Protein 8JBQ (pdb70)

Structure (mmCIF, N/CA/C/O backbone):
data_8JBQ
#
_entry.id   8JBQ
#
_cell.length_a   208.825
_cell.length_b   208.825
_cell.length_c   52.309
_cell.angle_alpha   90.000
_cell.angle_beta   90.000
_cell.angle_gamma   90.000
#
_symmetry.space_group_name_H-M   'P 43 21 2'
#
loop_
_entity.id
_entity.type
_entity.pdbx_description
1 polymer Hemolysin
2 non-polymer 'SULFATE ION'
3 water water
#
loop_
_atom_site.group_PDB
_atom_site.id
_atom_site.type_symbol
_atom_site.label_atom_id
_atom_site.label_alt_id
_atom_site.label_comp_id
_atom_site.label_asym_id
_atom_site.label_entity_id
_atom_site.label_seq_id
_atom_site.pdbx_PDB_ins_code
_atom_site.Cartn_x
_atom_site.Cartn_y
_atom_site.Cartn_z
_atom_site.occupancy
_atom_site.B_iso_or_equiv
_atom_site.auth_seq_id
_atom_site.auth_comp_id
_atom_site.auth_asym_id
_atom_site.auth_atom_id
_atom_site.pdbx_PDB_model_num
ATOM 1 N N . MET A 1 1 ? -69.17254 21.23867 -30.55211 1.000 56.49423 0 MET A N 1
ATOM 2 C CA . MET A 1 1 ? -70.32140 21.51209 -31.41112 1.000 56.55549 0 MET A CA 1
ATOM 3 C C . MET A 1 1 ? -71.20897 22.62480 -30.85970 1.000 58.51958 0 MET A C 1
ATOM 4 O O . MET A 1 1 ? -71.62614 22.58703 -29.70066 1.000 60.45792 0 MET A O 1
ATOM 9 N N . ASN A 1 2 ? -71.48286 23.62075 -31.69861 1.000 43.96191 1 ASN A N 1
ATOM 10 C CA . ASN A 1 2 ? -72.50214 24.62827 -31.43262 1.000 43.88633 1 ASN A CA 1
ATOM 11 C C . ASN A 1 2 ? -73.62005 24.43487 -32.44818 1.000 38.80447 1 ASN A C 1
ATOM 12 O O . ASN A 1 2 ? -73.37295 24.46460 -33.65909 1.000 41.49664 1 ASN A O 1
ATOM 17 N N . ILE A 1 3 ? -74.83930 24.23094 -31.95947 1.000 38.53527 2 ILE A N 1
ATOM 18 C CA . ILE A 1 3 ? -75.99402 23.95433 -32.80458 1.000 41.43994 2 ILE A CA 1
ATOM 19 C C . ILE A 1 3 ? -77.01327 25.08724 -32.74402 1.000 41.01297 2 ILE A C 1
ATOM 20 O O . ILE A 1 3 ? -77.47116 25.57838 -33.77704 1.000 43.32293 2 ILE A O 1
ATOM 25 N N . ASN A 1 4 ? -77.37409 25.51750 -31.53977 1.000 40.93588 3 ASN A N 1
ATOM 26 C CA . ASN A 1 4 ? -78.34618 26.58437 -31.36286 1.000 46.52799 3 ASN A CA 1
ATOM 27 C C . ASN A 1 4 ? -77.65002 27.93375 -31.23844 1.000 41.76067 3 ASN A C 1
ATOM 28 O O . ASN A 1 4 ? -76.50117 28.02666 -30.79646 1.000 39.13813 3 ASN A O 1
ATOM 33 N N . GLU A 1 5 ? -78.36804 28.98664 -31.63379 1.000 41.11150 4 GLU A N 1
ATOM 34 C CA . GLU A 1 5 ? -77.87529 30.34115 -31.46254 1.000 40.94130 4 GLU A CA 1
ATOM 35 C C . GLU A 1 5 ? -77.72976 30.66357 -29.97739 1.000 35.96203 4 GLU A C 1
ATOM 36 O O . GLU A 1 5 ? -78.40221 30.06723 -29.13193 1.000 38.18658 4 GLU A O 1
ATOM 42 N N . PRO A 1 6 ? -76.85305 31.60465 -29.63369 1.000 37.97301 5 PRO A N 1
ATOM 43 C CA . PRO A 1 6 ? -76.79665 32.06950 -28.24389 1.000 35.54453 5 PRO A CA 1
ATOM 44 C C . PRO A 1 6 ? -78.05271 32.84723 -27.88472 1.000 32.59859 5 PRO A C 1
ATOM 45 O O . PRO A 1 6 ? -78.61253 33.57440 -28.70908 1.000 33.35316 5 PRO A O 1
ATOM 49 N N . SER A 1 7 ? -78.50006 32.67908 -26.64317 1.000 32.14051 6 SER A N 1
ATOM 50 C CA . SER A 1 7 ? -79.59702 33.49127 -26.14219 1.000 35.10100 6 SER A CA 1
ATOM 51 C C . SER A 1 7 ? -79.18347 34.95942 -26.10339 1.000 34.41069 6 SER A C 1
ATOM 52 O O . SER A 1 7 ? -77.99708 35.29944 -26.13054 1.000 37.89056 6 SER A O 1
ATOM 55 N N . GLY A 1 8 ? -80.18548 35.83838 -26.04827 1.000 32.77432 7 GLY A N 1
ATOM 56 C CA . GLY A 1 8 ? -79.89645 37.25974 -25.94771 1.000 34.77912 7 GLY A CA 1
ATOM 57 C C . GLY A 1 8 ? -79.06559 37.59733 -24.72434 1.000 35.15035 7 GLY A C 1
ATOM 58 O O . GLY A 1 8 ? -78.15521 38.42782 -24.78830 1.000 33.14711 7 GLY A O 1
ATOM 59 N N . GLU A 1 9 ? -79.35772 36.94663 -23.59599 1.000 31.57164 8 GLU A N 1
ATOM 60 C CA . GLU A 1 9 ? -78.58127 37.18552 -22.38430 1.000 30.26692 8 GLU A CA 1
ATOM 61 C C . GLU A 1 9 ? -77.15384 36.67386 -22.53334 1.000 32.49055 8 GLU A C 1
ATOM 62 O O . GLU A 1 9 ? -76.20655 37.31898 -22.06922 1.000 28.96970 8 GLU A O 1
ATOM 68 N N . ALA A 1 10 ? -76.97907 35.51698 -23.17784 1.000 28.23219 9 ALA A N 1
ATOM 69 C CA . ALA A 1 10 ? -75.63610 34.98148 -23.37597 1.000 31.31287 9 ALA A CA 1
ATOM 70 C C . ALA A 1 10 ? -74.80477 35.89495 -24.26749 1.000 29.13318 9 ALA A C 1
ATOM 71 O O . ALA A 1 10 ? -73.60262 36.07211 -24.03730 1.000 29.13915 9 ALA A O 1
ATOM 73 N N . ALA A 1 11 ? -75.42889 36.48518 -25.29044 1.000 29.67447 10 ALA A N 1
ATOM 74 C CA . ALA A 1 11 ? -74.71774 37.43045 -26.14571 1.000 32.76734 10 ALA A CA 1
ATOM 75 C C . ALA A 1 11 ? -74.23947 38.63881 -25.35054 1.000 35.08959 10 ALA A C 1
ATOM 76 O O . ALA A 1 11 ? -73.14332 39.15764 -25.59452 1.000 36.38739 10 ALA A O 1
ATOM 78 N N . ASN A 1 12 ? -75.05062 39.10306 -24.39552 1.000 32.49357 11 ASN A N 1
ATOM 79 C CA . ASN A 1 12 ? -74.62337 40.19881 -23.53094 1.000 38.84921 11 ASN A CA 1
ATOM 80 C C . ASN A 1 12 ? -73.45358 39.78040 -22.64825 1.000 34.69485 11 ASN A C 1
ATOM 81 O O . ASN A 1 12 ? -72.49445 40.54161 -22.47962 1.000 36.60030 11 ASN A O 1
ATOM 86 N N . ILE A 1 13 ? -73.51607 38.57416 -22.07835 1.000 30.47014 12 ILE A N 1
ATOM 87 C CA . ILE A 1 13 ? -72.43646 38.09116 -21.21909 1.000 32.11181 12 ILE A CA 1
ATOM 88 C C . ILE A 1 13 ? -71.13891 37.98311 -22.00969 1.000 37.51083 12 ILE A C 1
ATOM 89 O O . ILE A 1 13 ? -70.07558 38.42681 -21.55936 1.000 34.22098 12 ILE A O 1
ATOM 94 N N . ILE A 1 14 ? -71.21181 37.39464 -23.20589 1.000 34.99960 13 ILE A N 1
ATOM 95 C CA . ILE A 1 14 ? -70.02298 37.22950 -24.03746 1.000 36.85897 13 ILE A CA 1
ATOM 96 C C . ILE A 1 14 ? -69.44631 38.58522 -24.42069 1.000 37.42143 13 ILE A C 1
ATOM 97 O O . ILE A 1 14 ? -68.22876 38.79819 -24.36389 1.000 40.81809 13 ILE A O 1
ATOM 102 N N . SER A 1 15 ? -70.31090 39.52704 -24.80523 1.000 35.29570 14 SER A N 1
ATOM 103 C CA . SER A 1 15 ? -69.83455 40.83277 -25.24695 1.000 39.37207 14 SER A CA 1
ATOM 104 C C . SER A 1 15 ? -69.26341 41.65053 -24.09608 1.000 44.00997 14 SER A C 1
ATOM 105 O O . SER A 1 15 ? -68.33123 42.43644 -24.30101 1.000 45.90023 14 SER A O 1
ATOM 108 N N . GLN A 1 16 ? -69.80076 41.48549 -22.88928 1.000 40.90667 15 GLN A N 1
ATOM 109 C CA . GLN A 1 16 ? -69.37692 42.28384 -21.74752 1.000 47.56119 15 GLN A CA 1
ATOM 110 C C . GLN A 1 16 ? -68.19177 41.68854 -20.99849 1.000 43.33733 15 GLN A C 1
ATOM 111 O O . GLN A 1 16 ? -67.63723 42.36177 -20.12346 1.000 49.77686 15 GLN A O 1
ATOM 117 N N . ALA A 1 17 ? -67.79079 40.45899 -21.31613 1.000 41.48822 16 ALA A N 1
ATOM 118 C CA . ALA A 1 17 ? -66.67572 39.83268 -20.61821 1.000 46.27726 16 ALA A CA 1
ATOM 119 C C . ALA A 1 17 ? -65.39462 40.63311 -20.82043 1.000 48.05414 16 ALA A C 1
ATOM 120 O O . ALA A 1 17 ? -65.15205 41.19049 -21.89460 1.000 48.86407 16 ALA A O 1
ATOM 122 N N . ALA A 1 18 ? -64.57263 40.69216 -19.76925 1.000 48.19075 17 ALA A N 1
ATOM 123 C CA . ALA A 1 18 ? -63.32884 41.45249 -19.84421 1.000 50.21001 17 ALA A CA 1
ATOM 124 C C . ALA A 1 18 ? -62.36545 40.84266 -20.85485 1.000 50.02013 17 ALA A C 1
ATOM 125 O O . ALA A 1 18 ? -61.67842 41.56950 -21.58208 1.000 55.30370 17 ALA A O 1
ATOM 127 N N . ASP A 1 19 ? -62.30153 39.51501 -20.91611 1.000 51.17487 18 ASP A N 1
ATOM 128 C CA . ASP A 1 19 ? -61.44985 38.79327 -21.85957 1.000 57.44589 18 ASP A CA 1
ATOM 129 C C . ASP A 1 19 ? -62.35733 37.92823 -22.73052 1.000 54.45814 18 ASP A C 1
ATOM 130 O O . ASP A 1 19 ? -62.59731 36.75766 -22.42474 1.000 51.59654 18 ASP A O 1
ATOM 135 N N . SER A 1 20 ? -62.86234 38.51187 -23.82100 1.000 62.62532 19 SER A N 1
ATOM 136 C CA . SER A 1 20 ? -63.74096 37.77452 -24.72225 1.000 63.68254 19 SER A CA 1
ATOM 137 C C . SER A 1 20 ? -62.99408 36.72368 -25.53287 1.000 60.30075 19 SER A C 1
ATOM 138 O O . SER A 1 20 ? -63.62356 35.78370 -26.03102 1.000 56.18860 19 SER A O 1
ATOM 141 N N . HIS A 1 21 ? -61.67314 36.86235 -25.67924 1.000 59.95585 20 HIS A N 1
ATOM 142 C CA . HIS A 1 21 ? -60.89741 35.85426 -26.39442 1.000 59.52402 20 HIS A CA 1
ATOM 143 C C . HIS A 1 21 ? -60.89792 34.51919 -25.66152 1.000 60.22169 20 HIS A C 1
ATOM 144 O O . HIS A 1 21 ? -60.80775 33.46327 -26.29842 1.000 61.27760 20 HIS A O 1
ATOM 151 N N . ALA A 1 22 ? -60.99705 34.54285 -24.33497 1.000 50.66129 21 ALA A N 1
ATOM 152 C CA . ALA A 1 22 ? -60.98276 33.33039 -23.52978 1.000 49.61147 21 ALA A CA 1
ATOM 153 C C . ALA A 1 22 ? -62.36191 32.70586 -23.37059 1.000 42.83574 21 ALA A C 1
ATOM 154 O O . ALA A 1 22 ? -62.49534 31.71289 -22.64924 1.000 35.27295 21 ALA A O 1
ATOM 156 N N . MET A 1 23 ? -63.38095 33.25125 -24.02686 1.000 38.83183 22 MET A N 1
ATOM 157 C CA . MET A 1 23 ? -64.73912 32.75909 -23.86288 1.000 37.43895 22 MET A CA 1
ATOM 158 C C . MET A 1 23 ? -64.94942 31.45071 -24.61471 1.000 39.64576 22 MET A C 1
ATOM 159 O O . MET A 1 23 ? -64.37594 31.21660 -25.68306 1.000 38.75990 22 MET A O 1
ATOM 164 N N . LYS A 1 24 ? -65.78750 30.59551 -24.03490 1.000 31.05963 23 LYS A N 1
ATOM 165 C CA . LYS A 1 24 ? -66.27054 29.38373 -24.68589 1.000 32.43111 23 LYS A CA 1
ATOM 166 C C . LYS A 1 24 ? -67.73740 29.22930 -24.31711 1.000 32.09559 23 LYS A C 1
ATOM 167 O O . LYS A 1 24 ? -68.07563 29.20303 -23.13059 1.000 31.78469 23 LYS A O 1
ATOM 173 N N . TYR A 1 25 ? -68.60607 29.14654 -25.32057 1.000 28.99047 24 TYR A N 1
ATOM 174 C CA . TYR A 1 25 ? -70.04689 29.15200 -25.10804 1.000 27.82071 24 TYR A CA 1
ATOM 175 C C . TYR A 1 25 ? -70.65394 27.80642 -25.48017 1.000 33.95923 24 TYR A C 1
ATOM 176 O O . TYR A 1 25 ? -70.30174 27.21586 -26.50676 1.000 30.39576 24 TYR A O 1
ATOM 185 N N . TYR A 1 26 ? -71.58241 27.33637 -24.64930 1.000 27.51326 25 TYR A N 1
ATOM 186 C CA . TYR A 1 26 ? -72.31357 26.10514 -24.91571 1.000 32.24926 25 TYR A CA 1
ATOM 187 C C . TYR A 1 26 ? -73.77838 26.30365 -24.56244 1.000 28.83373 25 TYR A C 1
ATOM 188 O O . TYR A 1 26 ? -74.10135 26.70348 -23.43953 1.000 25.43374 25 TYR A O 1
ATOM 197 N N . ASN A 1 27 ? -74.65496 26.03497 -25.52596 1.000 31.82395 26 ASN A N 1
ATOM 198 C CA . ASN A 1 27 ? -76.09349 26.04399 -25.29874 1.000 33.10207 26 ASN A CA 1
ATOM 199 C C . ASN A 1 27 ? -76.52959 24.62476 -24.95669 1.000 36.02020 26 ASN A C 1
ATOM 200 O O . ASN A 1 27 ? -76.43732 23.72357 -25.79830 1.000 33.00816 26 ASN A O 1
ATOM 205 N N . ALA A 1 28 ? -77.01433 24.43190 -23.72676 1.000 30.15281 27 ALA A N 1
ATOM 206 C CA . ALA A 1 28 ? -77.33527 23.09161 -23.24819 1.000 38.28525 27 ALA A CA 1
ATOM 207 C C . ALA A 1 28 ? -78.46704 22.44463 -24.03296 1.000 39.42353 27 ALA A C 1
ATOM 208 O O . ALA A 1 28 ? -78.60962 21.21715 -23.99227 1.000 42.65231 27 ALA A O 1
ATOM 210 N N . ALA A 1 29 ? -79.27341 23.23565 -24.74524 1.000 36.23669 28 ALA A N 1
ATOM 211 C CA . ALA A 1 29 ? -80.30652 22.66432 -25.60042 1.000 43.29707 28 ALA A CA 1
ATOM 212 C C . ALA A 1 29 ? -79.71965 21.86730 -26.75855 1.000 42.18345 28 ALA A C 1
ATOM 213 O O . ALA A 1 29 ? -80.44138 21.08165 -27.38114 1.000 42.85816 28 ALA A O 1
ATOM 215 N N . ASP A 1 30 ? -78.43030 22.05202 -27.05906 1.000 40.33118 29 ASP A N 1
ATOM 216 C CA . ASP A 1 30 ? -77.80034 21.30763 -28.14539 1.000 47.82043 29 ASP A CA 1
ATOM 217 C C . ASP A 1 30 ? -77.73827 19.81431 -27.85117 1.000 52.92840 29 ASP A C 1
ATOM 218 O O . ASP A 1 30 ? -77.71099 19.00303 -28.78403 1.000 50.24724 29 ASP A O 1
ATOM 223 N N . TRP A 1 31 ? -77.70958 19.43277 -26.57059 1.000 47.13626 30 TRP A N 1
ATOM 224 C CA . TRP A 1 31 ? -77.55470 18.02728 -26.20907 1.000 56.11597 30 TRP A CA 1
ATOM 225 C C . TRP A 1 31 ? -78.75418 17.18600 -26.62117 1.000 56.67235 30 TRP A C 1
ATOM 226 O O . TRP A 1 31 ? -78.62265 15.96396 -26.74847 1.000 62.58663 30 TRP A O 1
ATOM 237 N N . GLN A 1 32 ? -79.91559 17.80878 -26.83088 1.000 62.99040 31 GLN A N 1
ATOM 238 C CA . GLN A 1 32 ? -81.06849 17.07028 -27.33174 1.000 66.55723 31 GLN A CA 1
ATOM 239 C C . GLN A 1 32 ? -80.87749 16.65753 -28.78547 1.000 66.80102 31 GLN A C 1
ATOM 240 O O . GLN A 1 32 ? -81.46920 15.66761 -29.23104 1.000 66.83551 31 GLN A O 1
ATOM 246 N N . ALA A 1 33 ? -80.06327 17.39806 -29.53642 1.000 65.37374 32 ALA A N 1
ATOM 247 C CA . ALA A 1 33 ? -79.77619 17.06867 -30.92659 1.000 72.54123 32 ALA A CA 1
ATOM 248 C C . ALA A 1 33 ? -78.47623 16.29887 -31.10568 1.000 73.12331 32 ALA A C 1
ATOM 249 O O . ALA A 1 33 ? -78.34263 15.55088 -32.07978 1.000 72.34898 32 ALA A O 1
ATOM 251 N N . GLU A 1 34 ? -77.52002 16.46013 -30.19311 1.000 73.96162 33 GLU A N 1
ATOM 252 C CA . GLU A 1 34 ? -76.23469 15.77607 -30.29160 1.000 76.79748 33 GLU A CA 1
ATOM 253 C C . GLU A 1 34 ? -75.70168 15.53681 -28.88843 1.000 79.07717 33 GLU A C 1
ATOM 254 O O . GLU A 1 34 ? -75.44105 16.49426 -28.15381 1.000 78.29739 33 GLU A O 1
ATOM 260 N N . ASP A 1 35 ? -75.53781 14.26246 -28.52216 1.000 81.22684 34 ASP A N 1
ATOM 261 C CA . ASP A 1 35 ? -75.04043 13.93104 -27.19026 1.000 86.22766 34 ASP A CA 1
ATOM 262 C C . ASP A 1 35 ? -73.60870 14.40795 -26.98541 1.000 82.83703 34 ASP A C 1
ATOM 263 O O . ASP A 1 35 ? -73.20610 14.69297 -25.85163 1.000 76.12290 34 ASP A O 1
ATOM 268 N N . ASN A 1 36 ? -72.83027 14.50343 -28.05979 1.000 85.09011 35 ASN A N 1
ATOM 269 C CA . ASN A 1 36 ? -71.43672 14.91765 -27.98061 1.000 81.22632 35 ASN A CA 1
ATOM 270 C C . ASN A 1 36 ? -71.25920 16.42673 -28.07428 1.000 79.87386 35 ASN A C 1
ATOM 271 O O . ASN A 1 36 ? -70.11804 16.89929 -28.10763 1.000 78.82753 35 ASN A O 1
ATOM 276 N N . ALA A 1 37 ? -72.35349 17.19026 -28.12890 1.000 73.85862 36 ALA A N 1
ATOM 277 C CA . ALA A 1 37 ? -72.23665 18.64416 -28.16281 1.000 73.50308 36 ALA A CA 1
ATOM 278 C C . ALA A 1 37 ? -71.59624 19.17440 -26.88584 1.000 70.41479 36 ALA A C 1
ATOM 279 O O . ALA A 1 37 ? -70.75790 20.08267 -26.93422 1.000 62.36320 36 ALA A O 1
ATOM 281 N N . LEU A 1 38 ? -71.97823 18.62240 -25.73586 1.000 79.30092 37 LEU A N 1
ATOM 282 C CA . LEU A 1 38 ? -71.37161 19.03621 -24.47920 1.000 73.83745 37 LEU A CA 1
ATOM 283 C C . LEU A 1 38 ? -69.91442 18.58316 -24.42643 1.000 66.02584 37 LEU A C 1
ATOM 284 O O . LEU A 1 38 ? -69.58425 17.49180 -24.90125 1.000 63.75091 37 LEU A O 1
ATOM 289 N N . PRO A 1 39 ? -69.01864 19.40080 -23.87928 1.000 49.34177 38 PRO A N 1
ATOM 290 C CA . PRO A 1 39 ? -67.63276 18.95170 -23.71294 1.000 44.90978 38 PRO A CA 1
ATOM 291 C C . PRO A 1 39 ? -67.54851 17.78934 -22.73464 1.000 41.77931 38 PRO A C 1
ATOM 292 O O . PRO A 1 39 ? -68.28108 17.72737 -21.74466 1.000 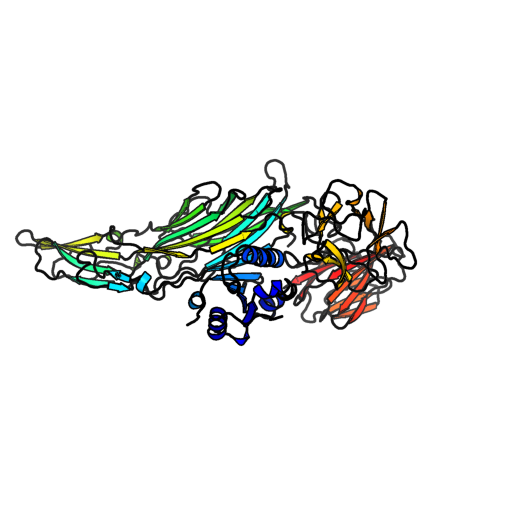31.40540 38 PRO A O 1
ATOM 296 N N . SER A 1 40 ? -66.64529 16.85895 -23.02509 1.000 33.35262 39 SER A N 1
ATOM 297 C CA . SER A 1 40 ? -66.36097 15.79145 -22.08331 1.000 33.25810 39 SER A CA 1
ATOM 298 C C . SER A 1 40 ? -65.59917 16.35016 -20.88447 1.000 30.13357 39 SER A C 1
ATOM 299 O O . SER A 1 40 ? -65.16705 17.50683 -20.87185 1.000 27.93577 39 SER A O 1
ATOM 302 N N . LEU A 1 41 ? -65.43834 15.51155 -19.85820 1.000 32.72573 40 LEU A N 1
ATOM 303 C CA . LEU A 1 41 ? -64.68076 15.93919 -18.68629 1.000 33.16855 40 LEU A CA 1
ATOM 304 C C . LEU A 1 41 ? -63.24867 16.28929 -19.06724 1.000 29.03438 40 LEU A C 1
ATOM 305 O O . LEU A 1 41 ? -62.70055 17.29455 -18.59942 1.000 30.02851 40 LEU A O 1
ATOM 310 N N . ALA A 1 42 ? -62.63444 15.48082 -19.93300 1.000 31.28535 41 ALA A N 1
ATOM 311 C CA . ALA A 1 42 ? -61.28356 15.77879 -20.39548 1.000 32.88350 41 ALA A CA 1
ATOM 312 C C . ALA A 1 42 ? -61.24075 17.10114 -21.15147 1.000 34.41025 41 ALA A C 1
ATOM 313 O O . ALA A 1 42 ? -60.34983 17.92765 -20.92559 1.000 33.16407 41 ALA A O 1
ATOM 315 N N . GLU A 1 43 ? -62.20034 17.31888 -22.05715 1.000 33.03346 42 GLU A N 1
ATOM 316 C CA A GLU A 1 43 ? -62.22608 18.56205 -22.82269 0.601 30.93313 42 GLU A CA 1
ATOM 317 C CA B GLU A 1 43 ? -62.22238 18.56264 -22.82182 0.399 31.08702 42 GLU A CA 1
ATOM 318 C C . GLU A 1 43 ? -62.47831 19.76620 -21.92321 1.000 32.52467 42 GLU A C 1
ATOM 319 O O . GLU A 1 43 ? -61.83512 20.81114 -22.08091 1.000 29.91347 42 GLU A O 1
ATOM 330 N N . LEU A 1 44 ? -63.41516 19.64418 -20.97775 1.000 28.61704 43 LEU A N 1
ATOM 331 C CA . LEU A 1 44 ? -63.70047 20.76550 -20.08746 1.000 29.88451 43 LEU A CA 1
ATOM 332 C C . LEU A 1 44 ? -62.48840 21.10802 -19.23236 1.000 28.82324 43 LEU A C 1
ATOM 333 O O . LEU A 1 44 ? -62.14986 22.28547 -19.06471 1.000 26.17309 43 LEU A O 1
ATOM 338 N N . ARG A 1 45 ? -61.81499 20.09001 -18.69258 1.000 28.16242 44 ARG A N 1
ATOM 339 C CA . ARG A 1 45 ? -60.61288 20.33630 -17.90371 1.000 31.70511 44 ARG A CA 1
ATOM 340 C C . ARG A 1 45 ? -59.50801 20.94148 -18.76055 1.000 28.81524 44 ARG A C 1
ATOM 341 O O . ARG A 1 45 ? -58.77791 21.83080 -18.30815 1.000 29.47178 44 ARG A O 1
ATOM 349 N N . ASP A 1 46 ? -59.36485 20.46980 -20.00075 1.000 27.73765 45 ASP A N 1
ATOM 350 C CA . ASP A 1 46 ? -58.34856 21.03653 -20.88099 1.000 32.58695 45 ASP A CA 1
ATOM 351 C C . ASP A 1 46 ? -58.64312 22.49875 -21.19348 1.000 30.50551 45 ASP A C 1
ATOM 352 O O . ASP A 1 46 ? -57.73718 23.33994 -21.17268 1.000 34.63365 45 ASP A O 1
ATOM 357 N N . LEU A 1 47 ? -59.90582 22.82133 -21.48230 1.000 27.28717 46 LEU A N 1
ATOM 358 C CA . LEU A 1 47 ? -60.27273 24.20490 -21.77068 1.000 31.44711 46 LEU A CA 1
ATOM 359 C C . LEU A 1 47 ? -60.09780 25.09135 -20.54391 1.000 29.65572 46 LEU A C 1
ATOM 360 O O . LEU A 1 47 ? -59.54963 26.19640 -20.63345 1.000 28.28135 46 LEU A O 1
ATOM 365 N N . VAL A 1 48 ? -60.55028 24.61613 -19.38524 1.000 28.80447 47 VAL A N 1
ATOM 366 C CA . VAL A 1 48 ? -60.63013 25.46869 -18.20518 1.000 25.19252 47 VAL A CA 1
ATOM 367 C C . VAL A 1 48 ? -59.28344 25.55206 -17.49916 1.000 31.30694 47 VAL A C 1
ATOM 368 O O . VAL A 1 48 ? -58.80094 26.64356 -17.17619 1.000 28.96882 47 VAL A O 1
ATOM 372 N N . ILE A 1 49 ? -58.65814 24.40782 -17.24492 1.000 32.14685 48 ILE A N 1
ATOM 373 C CA . ILE A 1 49 ? -57.44408 24.37338 -16.43550 1.000 31.11783 48 ILE A CA 1
ATOM 374 C C . ILE A 1 49 ? -56.19992 24.60988 -17.28143 1.000 35.94611 48 ILE A C 1
ATOM 375 O O . ILE A 1 49 ? -55.35257 25.43711 -16.93604 1.000 35.79619 48 ILE A O 1
ATOM 380 N N . ASN A 1 50 ? -56.06762 23.90038 -18.40381 1.000 34.00508 49 ASN A N 1
ATOM 381 C CA . ASN A 1 50 ? -54.85854 24.01691 -19.21410 1.000 37.09975 49 ASN A CA 1
ATOM 382 C C . ASN A 1 50 ? -54.86294 25.28216 -20.06680 1.000 40.36205 49 ASN A C 1
ATOM 383 O O . ASN A 1 50 ? -53.86086 26.00361 -20.12160 1.000 45.22533 49 ASN A O 1
ATOM 388 N N . GLN A 1 51 ? -55.97285 25.56561 -20.74366 1.000 35.16096 50 GLN A N 1
ATOM 389 C CA . GLN A 1 51 ? -56.04913 26.71193 -21.64064 1.000 39.70375 50 GLN A CA 1
ATOM 390 C C . GLN A 1 51 ? -56.54760 27.98141 -20.96042 1.000 34.01061 50 GLN A C 1
ATOM 391 O O . GLN A 1 51 ? -56.55410 29.04054 -21.59715 1.000 36.63681 50 GLN A O 1
ATOM 397 N N . GLN A 1 52 ? -56.95581 27.90257 -19.69261 1.000 33.25003 51 GLN A N 1
ATOM 398 C CA . GLN A 1 52 ? -57.38665 29.07267 -18.92356 1.000 35.21016 51 GLN A CA 1
ATOM 399 C C . GLN A 1 52 ? -58.53851 29.80773 -19.60597 1.000 35.51350 51 GLN A C 1
ATOM 400 O O . GLN A 1 52 ? -58.58923 31.03936 -19.62689 1.000 37.97466 51 GLN A O 1
ATOM 406 N N . LYS A 1 53 ? -59.46847 29.04882 -20.17054 1.000 31.79979 52 LYS A N 1
ATOM 407 C CA . LYS A 1 53 ? -60.66303 29.61984 -20.76909 1.000 33.54185 52 LYS A CA 1
ATOM 408 C C . LYS A 1 53 ? -61.76928 29.74762 -19.72690 1.000 31.60873 52 LYS A C 1
ATOM 409 O O . LYS A 1 53 ? -61.76295 29.08200 -18.68812 1.000 30.17403 52 LYS A O 1
ATOM 415 N N . SER A 1 54 ? -62.72276 30.62666 -20.01527 1.000 29.26315 53 SER A N 1
ATOM 416 C CA . SER A 1 54 ? -63.92753 30.78059 -19.20831 1.000 30.81811 53 SER A CA 1
ATOM 417 C C . SER A 1 54 ? -65.08990 30.20064 -20.00519 1.000 30.51596 53 SER A C 1
ATOM 418 O O . SER A 1 54 ? -65.46762 30.74400 -21.04879 1.000 34.69681 53 SER A O 1
ATOM 421 N N . VAL A 1 55 ? -65.65177 29.09981 -19.51580 1.000 24.03688 54 VAL A N 1
ATOM 422 C CA . VAL A 1 55 ? -66.68863 28.35954 -20.22438 1.000 26.28003 54 VAL A CA 1
ATOM 423 C C . VAL A 1 55 ? -68.04512 28.75872 -19.66414 1.000 27.59291 54 VAL A C 1
ATOM 424 O O . VAL A 1 55 ? -68.26930 28.69089 -18.44916 1.000 25.16838 54 VAL A O 1
ATOM 428 N N . LEU A 1 56 ? -68.95107 29.17266 -20.54462 1.000 23.21310 55 LEU A N 1
ATOM 429 C CA . LEU A 1 56 ? -70.29577 29.58034 -20.15776 1.000 25.11237 55 LEU A CA 1
ATOM 430 C C . LEU A 1 56 ? -71.29112 28.53201 -20.63608 1.000 24.90350 55 LEU A C 1
ATOM 431 O O . LEU A 1 56 ? -71.36884 28.24612 -21.83678 1.000 25.82875 55 LEU A O 1
ATOM 436 N N . PHE A 1 57 ? -72.04590 27.96675 -19.69813 1.000 21.11473 56 PHE A N 1
ATOM 437 C CA . PHE A 1 57 ? -73.12440 27.03537 -19.99881 1.000 22.19057 56 PHE A CA 1
ATOM 438 C C . PHE A 1 57 ? -74.45276 27.77370 -19.90897 1.000 25.41426 56 PHE A C 1
ATOM 439 O O . PHE A 1 57 ? -74.69153 28.51518 -18.95008 1.000 24.25815 56 PHE A O 1
ATOM 447 N N . ASP A 1 58 ? -75.31176 27.56544 -20.90392 1.000 23.12817 57 ASP A N 1
ATOM 448 C CA . ASP A 1 58 ? -76.56547 28.30008 -21.04759 1.000 24.58790 57 ASP A CA 1
ATOM 449 C C . ASP A 1 58 ? -77.71975 27.30584 -21.00999 1.000 26.60364 57 ASP A C 1
ATOM 450 O O . ASP A 1 58 ? -77.85210 26.46725 -21.90834 1.000 26.74684 57 ASP A O 1
ATOM 455 N N . PHE A 1 59 ? -78.55894 27.40995 -19.97929 1.000 25.80232 58 PHE A N 1
ATOM 456 C CA . PHE A 1 59 ? -79.72196 26.54667 -19.81514 1.000 29.51666 58 PHE A CA 1
ATOM 457 C C . PHE A 1 59 ? -81.03545 27.28622 -20.03152 1.000 31.23619 58 PHE A C 1
ATOM 458 O O . PHE A 1 59 ? -82.09536 26.76437 -19.67020 1.000 36.82286 58 PHE A O 1
ATOM 466 N N . SER A 1 60 ? -80.99588 28.48279 -20.61276 1.000 33.00264 59 SER A N 1
ATOM 467 C CA . SER A 1 60 ? -82.16291 29.35377 -20.64541 1.000 33.30814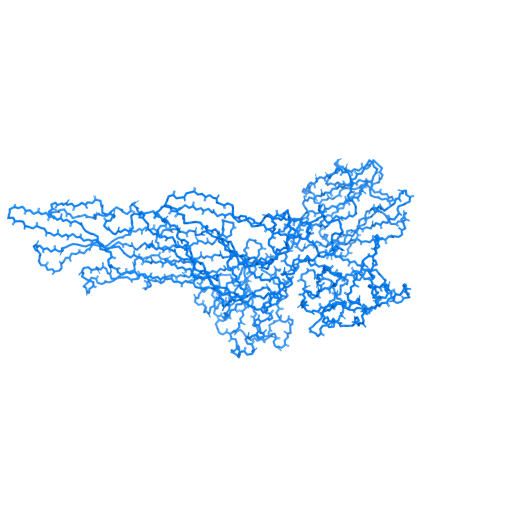 59 SER A CA 1
ATOM 468 C C . SER A 1 60 ? -83.05890 29.15194 -21.86156 1.000 34.07578 59 SER A C 1
ATOM 469 O O . SER A 1 60 ? -84.14737 29.73513 -21.90087 1.000 36.91294 59 SER A O 1
ATOM 472 N N . GLN A 1 61 ? -82.64699 28.34917 -22.84685 1.000 35.00655 60 GLN A N 1
ATOM 473 C CA . GLN A 1 61 ? -83.41401 28.26635 -24.08871 1.000 37.24060 60 GLN A CA 1
ATOM 474 C C . GLN A 1 61 ? -84.76202 27.58770 -23.87328 1.000 45.24300 60 GLN A C 1
ATOM 475 O O . GLN A 1 61 ? -85.80084 28.09917 -24.30758 1.000 46.87275 60 GLN A O 1
ATOM 481 N N . ASN A 1 62 ? -84.76909 26.43423 -23.21209 1.000 42.52493 61 ASN A N 1
ATOM 482 C CA A ASN A 1 62 ? -85.98917 25.68083 -22.95836 0.468 52.57226 61 ASN A CA 1
ATOM 483 C CA B ASN A 1 62 ? -85.98911 25.68042 -22.95831 0.532 52.56842 61 ASN A CA 1
ATOM 484 C C . ASN A 1 62 ? -86.22118 25.59222 -21.45772 1.000 56.33056 61 ASN A C 1
ATOM 485 O O . ASN A 1 62 ? -85.33311 25.16559 -20.71185 1.000 58.46604 61 ASN A O 1
ATOM 494 N N . SER A 1 63 ? -87.41310 25.99438 -21.02159 1.000 59.35126 62 SER A N 1
ATOM 495 C CA . SER A 1 63 ? -87.78174 25.98008 -19.61342 1.000 66.19286 62 SER A CA 1
ATOM 496 C C . SER A 1 63 ? -88.66348 24.79306 -19.24809 1.000 68.48146 62 SER A C 1
ATOM 497 O O . SER A 1 63 ? -89.19762 24.75230 -18.13468 1.000 68.55937 62 SER A O 1
ATOM 500 N N . ASP A 1 64 ? -88.83687 23.83814 -20.16055 1.000 63.93311 63 ASP A N 1
ATOM 501 C CA . ASP A 1 64 ? -89.63616 22.65524 -19.86993 1.000 72.29090 63 ASP A CA 1
ATOM 502 C C . ASP A 1 64 ? -89.04362 21.89489 -18.68996 1.000 75.82793 63 ASP A C 1
ATOM 503 O O . ASP A 1 64 ? -87.82941 21.68420 -18.61902 1.000 68.41341 63 ASP A O 1
ATOM 508 N N . ALA A 1 65 ? -89.91036 21.48810 -17.75780 1.000 75.14857 64 ALA A N 1
ATOM 509 C CA . ALA A 1 65 ? -89.43925 20.82861 -16.54304 1.000 73.91297 64 ALA A CA 1
ATOM 510 C C . ALA A 1 65 ? -88.73744 19.51381 -16.85906 1.000 75.86383 64 ALA A C 1
ATOM 511 O O . ALA A 1 65 ? -87.68676 19.20860 -16.28234 1.000 72.03420 64 ALA A O 1
ATOM 513 N N . ASP A 1 66 ? -89.30464 18.71999 -17.77079 1.000 80.64922 65 ASP A N 1
ATOM 514 C CA . ASP A 1 66 ? -88.66168 17.47025 -18.16450 1.000 76.61491 65 ASP A CA 1
ATOM 515 C C . ASP A 1 66 ? -87.33639 17.73184 -18.86932 1.000 78.30441 65 ASP A C 1
ATOM 516 O O . ASP A 1 66 ? -86.35827 17.00387 -18.66050 1.000 78.63564 65 ASP A O 1
ATOM 521 N N . GLY A 1 67 ? -87.28596 18.76487 -19.71268 1.000 76.49569 66 GLY A N 1
ATOM 522 C CA . GLY A 1 67 ? -86.03252 19.11415 -20.36059 1.000 72.05471 66 GLY A CA 1
ATOM 523 C C . GLY A 1 67 ? -85.02826 19.72022 -19.39840 1.000 66.88261 66 GLY A C 1
ATOM 524 O O . GLY A 1 67 ? -83.82632 19.45454 -19.49420 1.000 63.65506 66 GLY A O 1
ATOM 525 N N . GLN A 1 68 ? -85.50539 20.54791 -18.46241 1.000 67.23453 67 GLN A N 1
ATOM 526 C CA . GLN A 1 68 ? -84.62292 21.11743 -17.44764 1.000 68.49680 67 GLN A CA 1
ATOM 527 C C . GLN A 1 68 ? -83.95884 20.02376 -16.62047 1.000 65.56542 67 GLN A C 1
ATOM 528 O O . GLN A 1 68 ? -82.76314 20.10380 -16.31448 1.000 61.93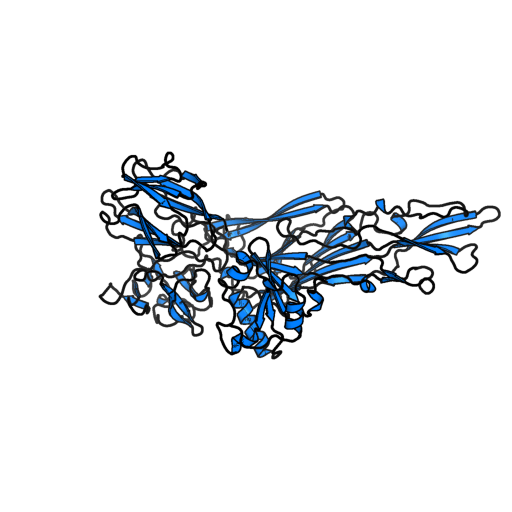271 67 GLN A O 1
ATOM 534 N N . ALA A 1 69 ? -84.72004 18.98977 -16.25337 1.000 66.72291 68 ALA A N 1
ATOM 535 C CA . ALA A 1 69 ? -84.16538 17.91168 -15.44180 1.000 64.17546 68 ALA A CA 1
ATOM 536 C C . ALA A 1 69 ? -83.18534 17.06158 -16.24080 1.000 62.07223 68 ALA A C 1
ATOM 537 O O . ALA A 1 69 ? -82.15032 16.63858 -15.71276 1.000 58.09548 68 ALA A O 1
ATOM 539 N N . GLU A 1 70 ? -83.49403 16.79816 -17.51293 1.000 57.65069 69 GLU A N 1
ATOM 540 C CA . GLU A 1 70 ? -82.61642 15.96752 -18.33232 1.000 61.93749 69 GLU A CA 1
ATOM 541 C C . GLU A 1 70 ? -81.26771 16.64126 -18.55708 1.000 59.87832 69 GLU A C 1
ATOM 542 O O . GLU A 1 70 ? -80.21386 16.01079 -18.40927 1.000 56.46594 69 GLU A O 1
ATOM 548 N N . MET A 1 71 ? -81.28017 17.92731 -18.91781 1.000 57.27169 70 MET A N 1
ATOM 549 C CA . MET A 1 71 ? -80.02388 18.63762 -19.13701 1.000 57.31021 70 MET A CA 1
ATOM 550 C C . MET A 1 71 ? -79.21855 18.73891 -17.84886 1.000 51.11141 70 MET A C 1
ATOM 551 O O . MET A 1 71 ? -77.99546 18.55761 -17.85434 1.000 46.77583 70 MET A O 1
ATOM 556 N N . GLN A 1 72 ? -79.88707 19.02344 -16.73181 1.000 53.01304 71 GLN A N 1
ATOM 557 C CA . GLN A 1 72 ? -79.17413 19.12704 -15.46455 1.000 52.27146 71 GLN A CA 1
ATOM 558 C C . GLN A 1 72 ? -78.58640 17.78357 -15.04857 1.000 51.23743 71 GLN A C 1
ATOM 559 O O . GLN A 1 72 ? -77.47370 17.72733 -14.51149 1.000 48.05234 71 GLN A O 1
ATOM 565 N N . ALA A 1 73 ? -79.31814 16.69166 -15.28623 1.000 47.29498 72 ALA A N 1
ATOM 566 C CA . ALA A 1 73 ? -78.79327 15.36809 -14.96641 1.000 48.24056 72 ALA A CA 1
ATOM 567 C C . ALA A 1 73 ? -77.55052 15.05371 -15.79026 1.000 49.85642 72 ALA A C 1
ATOM 568 O O . ALA A 1 73 ? -76.58247 14.48453 -15.27230 1.000 44.10927 72 ALA A O 1
ATOM 570 N N . GLN A 1 74 ? -77.56220 15.40787 -17.07888 1.000 45.73145 73 GLN A N 1
ATOM 571 C CA . GLN A 1 74 ? -76.38376 15.19636 -17.91447 1.000 43.41156 73 GLN A CA 1
ATOM 572 C C . GLN A 1 74 ? -75.20515 16.02409 -17.42153 1.000 37.94919 73 GLN A C 1
ATOM 573 O O . GLN A 1 74 ? -74.07378 15.52924 -17.35085 1.000 38.22047 73 GLN A O 1
ATOM 579 N N . PHE A 1 75 ? -75.45317 17.28890 -17.07660 1.000 34.53540 74 PHE A N 1
ATOM 580 C CA . PHE A 1 75 ? -74.40273 18.13070 -16.51667 1.000 32.71637 74 PHE A CA 1
ATOM 581 C C . PHE A 1 75 ? -73.87726 17.53956 -15.21530 1.000 29.28410 74 PHE A C 1
ATOM 582 O O . PHE A 1 75 ? -72.66229 17.44540 -15.00565 1.000 28.26086 74 PHE A O 1
ATOM 590 N N . ARG A 1 76 ? -74.78943 17.11696 -14.33667 1.000 31.21530 75 ARG A N 1
ATOM 591 C CA . ARG A 1 76 ? -74.39719 16.56763 -13.04270 1.000 32.62634 75 ARG A CA 1
ATOM 592 C C . ARG A 1 76 ? -73.58346 15.28889 -13.20270 1.000 35.87038 75 ARG A C 1
ATOM 593 O O . ARG A 1 76 ? -72.56606 15.10196 -12.52510 1.000 35.69740 75 ARG A O 1
ATOM 601 N N . LYS A 1 77 ? -74.01952 14.39381 -14.09208 1.000 36.36702 76 LYS A N 1
ATOM 602 C CA . LYS A 1 77 ? -73.31469 13.12994 -14.28005 1.000 40.74360 76 LYS A CA 1
ATOM 603 C C . LYS A 1 77 ? -71.92401 13.34867 -14.86578 1.000 36.60803 76 LYS A C 1
ATOM 604 O O . LYS A 1 77 ? -70.96078 12.69307 -14.45197 1.000 40.14306 76 LYS A O 1
ATOM 610 N N . THR A 1 78 ? -71.79929 14.26331 -15.83005 1.000 34.30609 77 THR A N 1
ATOM 611 C CA . THR A 1 78 ? -70.52275 14.44668 -16.51628 1.000 32.95557 77 THR A CA 1
ATOM 612 C C . THR A 1 78 ? -69.51388 15.19696 -15.65374 1.000 35.11630 77 THR A C 1
ATOM 613 O O . THR A 1 78 ? -68.33338 14.83050 -15.61202 1.000 37.20921 77 THR A O 1
ATOM 617 N N . TYR A 1 79 ? -69.95200 16.25171 -14.96461 1.000 29.80842 78 TYR A N 1
ATOM 618 C CA . TYR A 1 79 ? -69.03974 17.13548 -14.25365 1.000 30.23132 78 TYR A CA 1
ATOM 619 C C . TYR A 1 79 ? -69.08510 16.98597 -12.73865 1.000 30.34789 78 TYR A C 1
ATOM 620 O O . TYR A 1 79 ? -68.27552 17.61812 -12.05183 1.000 34.06654 78 TYR A O 1
ATOM 629 N N . GLY A 1 80 ? -69.99687 16.17586 -12.20024 1.000 29.03610 79 GLY A N 1
ATOM 630 C CA . GLY A 1 80 ? -69.96888 15.79452 -10.80263 1.000 34.43270 79 GLY A CA 1
ATOM 631 C C . GLY A 1 80 ? -70.86558 16.59135 -9.87583 1.000 30.03611 79 GLY A C 1
ATOM 632 O O . GLY A 1 80 ? -71.03555 16.18913 -8.71864 1.000 31.80981 79 GLY A O 1
ATOM 633 N N . VAL A 1 81 ? -71.44034 17.70154 -10.33576 1.000 28.73041 80 VAL A N 1
ATOM 634 C CA . VAL A 1 81 ? -72.26971 18.54745 -9.48516 1.000 29.02649 80 VAL A CA 1
ATOM 635 C C . VAL A 1 81 ? -73.29901 19.24824 -10.36062 1.000 28.80046 80 VAL A C 1
ATOM 636 O O . VAL A 1 81 ? -73.03880 19.55951 -11.52514 1.000 27.80358 80 VAL A O 1
ATOM 640 N N . GLY A 1 82 ? -74.48353 19.48075 -9.79781 1.000 30.03682 81 GLY A N 1
ATOM 641 C CA . GLY A 1 82 ? -75.53713 20.16211 -10.52574 1.000 28.44887 81 GLY A CA 1
ATOM 642 C C . GLY A 1 82 ? -75.96398 21.47634 -9.90280 1.000 31.14786 81 GLY A C 1
ATOM 643 O O . GLY A 1 82 ? -75.79210 21.68803 -8.69779 1.000 28.25304 81 GLY A O 1
ATOM 644 N N . PHE A 1 83 ? -76.52529 22.36715 -10.71807 1.000 26.71468 82 PHE A N 1
ATOM 645 C CA . PHE A 1 83 ? -77.01431 23.65744 -10.25666 1.000 29.32040 82 PHE A CA 1
ATOM 646 C C . PHE A 1 83 ? -78.36929 23.93188 -10.89130 1.000 37.13587 82 PHE A C 1
ATOM 647 O O . PHE A 1 83 ? -78.66702 23.44655 -11.98374 1.000 44.12117 82 PHE A O 1
ATOM 655 N N . ALA A 1 84 ? -79.19064 24.72048 -10.19927 1.000 32.04197 83 ALA A N 1
ATOM 656 C CA . ALA A 1 84 ? -80.51964 25.07589 -10.68137 1.000 33.89169 83 ALA A CA 1
ATOM 657 C C . ALA A 1 84 ? -80.57123 26.48998 -11.25145 1.000 37.79087 83 ALA A C 1
ATOM 658 O O . ALA A 1 84 ? -81.58832 27.17724 -11.11393 1.000 51.22891 83 ALA A O 1
ATOM 660 N N . ASN A 1 85 ? -79.49642 26.93714 -11.89233 1.000 30.33797 84 ASN A N 1
ATOM 661 C CA . ASN A 1 85 ? -79.39403 28.29249 -12.41028 1.000 32.44459 84 ASN A CA 1
ATOM 662 C C . ASN A 1 85 ? -79.40153 28.29219 -13.93461 1.000 30.94956 84 ASN A C 1
ATOM 663 O O . ASN A 1 85 ? -79.06004 27.29967 -14.58396 1.000 29.65610 84 ASN A O 1
ATOM 668 N N . GLN A 1 86 ? -79.79633 29.43606 -14.50138 1.000 28.44181 85 GLN A N 1
ATOM 669 C CA . GLN A 1 86 ? -79.89020 29.55255 -15.95357 1.000 31.99155 85 GLN A CA 1
ATOM 670 C C . GLN A 1 86 ? -78.51874 29.54677 -16.61753 1.000 27.87051 85 GLN A C 1
ATOM 671 O O . GLN A 1 86 ? -78.38401 29.06403 -17.74774 1.000 27.46116 85 GLN A O 1
ATOM 677 N N . PHE A 1 87 ? -77.49837 30.07785 -15.94531 1.000 25.59291 86 PHE A N 1
ATOM 678 C CA . PHE A 1 87 ? -76.15643 30.16664 -16.50048 1.000 22.09873 86 PHE A CA 1
ATOM 679 C C . PHE A 1 87 ? -75.14558 29.64636 -15.49118 1.000 26.17320 86 PHE A C 1
ATOM 680 O O . PHE A 1 87 ? -75.32296 29.79688 -14.27991 1.000 22.13763 86 PHE A O 1
ATOM 688 N N . ILE A 1 88 ? -74.07958 29.02898 -16.00026 1.000 20.85679 87 ILE A N 1
ATOM 689 C CA . ILE A 1 88 ? -72.97269 28.56575 -15.16667 1.000 21.12981 87 ILE A CA 1
ATOM 690 C C . ILE A 1 88 ? -71.66853 28.92808 -15.86704 1.000 22.85541 87 ILE A C 1
ATOM 691 O O . ILE A 1 88 ? -71.38608 28.42303 -16.95993 1.000 24.00103 87 ILE A O 1
ATOM 696 N N . PHE A 1 89 ? -70.88391 29.80642 -15.25018 1.000 24.16235 88 PHE A N 1
ATOM 697 C CA . PHE A 1 89 ? -69.51037 30.03986 -15.67247 1.000 21.95958 88 PHE A CA 1
ATOM 698 C C . PHE A 1 89 ? -68.59597 29.01641 -15.01269 1.000 26.57423 88 PHE A C 1
ATOM 699 O O . PHE A 1 89 ? -68.76240 28.68562 -13.83505 1.000 25.48142 88 PHE A O 1
ATOM 707 N N . ILE A 1 90 ? -67.63003 28.50843 -15.77281 1.000 21.61588 89 ILE A N 1
ATOM 708 C CA . ILE A 1 90 ? -66.63469 27.58016 -15.24845 1.000 22.33091 89 ILE A CA 1
ATOM 709 C C . ILE A 1 90 ? -65.25273 28.14621 -15.53939 1.000 25.64980 89 ILE A C 1
ATOM 710 O O . ILE A 1 90 ? -64.90262 28.38358 -16.70321 1.000 25.21659 89 ILE A O 1
ATOM 715 N N . THR A 1 91 ? -64.47215 28.35969 -14.48282 1.000 22.63665 90 THR A N 1
ATOM 716 C CA . THR A 1 91 ? -63.11639 28.88290 -14.56916 1.000 23.34930 90 THR A CA 1
ATOM 717 C C . THR A 1 91 ? -62.20331 28.02815 -13.69705 1.000 23.53395 90 THR A C 1
ATOM 718 O O . THR A 1 91 ? -62.64633 27.09552 -13.02167 1.000 23.57064 90 THR A O 1
ATOM 722 N N . GLU A 1 92 ? -60.91414 28.34526 -13.71590 1.000 23.18560 91 GLU A N 1
ATOM 723 C CA . GLU A 1 92 ? -59.91748 27.58544 -12.97584 1.000 26.21629 91 GLU A CA 1
ATOM 724 C C . GLU A 1 92 ? -59.63674 28.25054 -11.63456 1.000 27.14702 91 GLU A C 1
ATOM 725 O O . GLU A 1 92 ? -59.52024 29.47665 -11.54785 1.000 27.00349 91 GLU A O 1
ATOM 731 N N . HIS A 1 93 ? -59.53463 27.43293 -10.58893 1.000 23.48688 92 HIS A N 1
ATOM 732 C CA . HIS A 1 93 ? -59.16573 27.91905 -9.26341 1.000 25.50495 92 HIS A CA 1
ATOM 733 C C . HIS A 1 93 ? -58.39731 26.82086 -8.54772 1.000 32.40814 92 HIS A C 1
ATOM 734 O O . HIS A 1 93 ? -58.93747 25.73144 -8.33200 1.000 28.42238 92 HIS A O 1
ATOM 741 N N . LYS A 1 94 ? -57.14105 27.10749 -8.19866 1.000 29.28680 93 LYS A N 1
ATOM 742 C CA . LYS A 1 94 ? -56.29145 26.18067 -7.44715 1.000 29.34494 93 LYS A CA 1
ATOM 743 C C . LYS A 1 94 ? -56.23916 24.80494 -8.10678 1.000 26.04053 93 LYS A C 1
ATOM 744 O O . LYS A 1 94 ? -56.29173 23.76954 -7.44006 1.000 26.33961 93 LYS A O 1
ATOM 750 N N . GLY A 1 95 ? -56.14538 24.79446 -9.43490 1.000 26.11969 94 GLY A N 1
ATOM 751 C CA . GLY A 1 95 ? -56.01650 23.55562 -10.17412 1.000 27.94831 94 GLY A CA 1
ATOM 752 C C . GLY A 1 95 ? -57.29045 22.75957 -10.34148 1.000 31.90962 94 GLY A C 1
ATOM 753 O O . GLY A 1 95 ? -57.23244 21.63004 -10.84112 1.000 29.64869 94 GLY A O 1
ATOM 754 N N . GLU A 1 96 ? -58.43762 23.30586 -9.94686 1.000 28.54087 95 GLU A N 1
ATOM 755 C CA . GLU A 1 96 ? -59.71318 22.61130 -10.03255 1.000 28.98358 95 GLU A CA 1
ATOM 756 C C . GLU A 1 96 ? -60.71799 23.47693 -10.77989 1.000 25.69959 95 GLU A C 1
ATOM 757 O O . GLU A 1 96 ? -60.45854 24.64001 -11.09869 1.000 23.85375 95 GLU A O 1
ATOM 763 N N . LEU A 1 97 ? -61.88082 22.89103 -11.05438 1.000 23.96022 96 LEU A N 1
ATOM 764 C CA . LEU A 1 97 ? -62.97702 23.62268 -11.67220 1.000 24.25873 96 LEU A CA 1
ATOM 765 C C . LEU A 1 97 ? -63.66725 24.49950 -10.63649 1.000 25.40429 96 LEU A C 1
ATOM 766 O O . LEU A 1 97 ? -63.98249 24.04154 -9.53369 1.000 22.66576 96 LEU A O 1
ATOM 771 N N . LEU A 1 98 ? -63.90216 25.75865 -10.99167 1.000 22.54022 97 LEU A N 1
ATOM 772 C CA . LEU A 1 98 ? -64.68073 26.67545 -10.17017 1.000 21.31381 97 LEU A CA 1
ATOM 773 C C . LEU A 1 98 ? -65.97737 26.99302 -10.90193 1.000 23.44077 97 LEU A C 1
ATOM 774 O O . LEU A 1 98 ? -65.95057 27.50783 -12.02552 1.000 21.50605 97 LEU A O 1
ATOM 779 N N . PHE A 1 99 ? -67.10316 26.68552 -10.26669 1.000 20.91866 98 PHE A N 1
ATOM 780 C CA . PHE A 1 99 ? -68.42064 26.91762 -10.84190 1.000 21.94375 98 PHE A CA 1
ATOM 781 C C . PHE A 1 99 ? -68.98003 28.22777 -10.30678 1.000 24.26840 98 PHE A C 1
ATOM 782 O O . PHE A 1 99 ? -68.99023 28.45203 -9.09200 1.000 21.74322 98 PHE A O 1
ATOM 790 N N . THR A 1 100 ? -69.45495 29.08333 -11.21195 1.000 21.87549 99 THR A N 1
ATOM 791 C CA . THR A 1 100 ? -70.12058 30.33509 -10.85320 1.000 21.80285 99 THR A CA 1
ATOM 792 C C . THR A 1 100 ? -71.52153 30.30884 -11.44922 1.000 22.02964 99 THR A C 1
ATOM 793 O O . THR A 1 100 ? -71.72089 30.69143 -12.61403 1.000 22.99247 99 THR A O 1
ATOM 797 N N . PRO A 1 101 ? -72.51738 29.84099 -10.69952 1.000 23.38265 100 PRO A N 1
ATOM 798 C CA . PRO A 1 101 ? -73.89475 29.86781 -11.20309 1.000 24.80597 100 PRO A CA 1
ATOM 799 C C . PRO A 1 101 ? -74.53590 31.22801 -10.97545 1.000 25.54607 100 PRO A C 1
ATOM 800 O O . PRO A 1 101 ? -74.32375 31.87311 -9.94566 1.000 24.44702 100 PRO A O 1
ATOM 804 N N . PHE A 1 102 ? -75.32458 31.66638 -11.95384 1.000 25.58889 101 PHE A N 1
ATOM 805 C CA . PHE A 1 102 ? -75.97162 32.96883 -11.87020 1.000 24.85370 101 PHE A CA 1
ATOM 806 C C . PHE A 1 102 ? -77.17848 32.98802 -12.79823 1.000 30.70888 101 PHE A C 1
ATOM 807 O O . PHE A 1 102 ? -77.37838 32.08698 -13.61696 1.000 27.85248 101 PHE A O 1
ATOM 815 N N . GLU A 1 103 ? -77.98673 34.03444 -12.65001 1.000 29.34963 102 GLU A N 1
ATOM 816 C CA . GLU A 1 103 ? -79.24656 34.18315 -13.36891 1.000 34.06978 102 GLU A CA 1
ATOM 817 C C . GLU A 1 103 ? -79.20565 35.22517 -14.47453 1.000 32.81080 102 GLU A C 1
ATOM 818 O O . GLU A 1 103 ? -79.78145 35.00292 -15.54231 1.000 38.59892 102 GLU A O 1
ATOM 824 N N . HIS A 1 104 ? -78.53870 36.35670 -14.25433 1.000 34.47748 103 HIS A N 1
ATOM 825 C CA . HIS A 1 104 ? -78.63316 37.49878 -15.15164 1.000 44.63833 103 HIS A CA 1
ATOM 826 C C . HIS A 1 104 ? -77.24844 37.99647 -15.53777 1.000 42.60902 103 HIS A C 1
ATOM 827 O O . HIS A 1 104 ? -76.28572 37.86335 -14.77662 1.000 38.25507 103 HIS A O 1
ATOM 834 N N . SER A 1 105 ? -77.16945 38.59130 -16.73287 1.000 40.86477 104 SER A N 1
ATOM 835 C CA . SER A 1 105 ? -75.89703 39.09810 -17.23801 1.000 46.57687 104 SER A CA 1
ATOM 836 C C . SER A 1 105 ? -75.31479 40.17630 -16.33359 1.000 46.00944 104 SER A C 1
ATOM 837 O O . SER A 1 105 ? -74.08951 40.32557 -16.25952 1.000 46.47467 104 SER A O 1
ATOM 840 N N . GLU A 1 106 ? -76.16950 40.93213 -15.63863 1.000 46.66669 105 GLU A N 1
ATOM 841 C CA . GLU A 1 106 ? -75.68728 41.97683 -14.74222 1.000 50.26465 105 GLU A CA 1
ATOM 842 C C . GLU A 1 106 ? -74.86041 41.41594 -13.59254 1.000 45.70636 105 GLU A C 1
ATOM 843 O O . GLU A 1 106 ? -74.02281 42.13506 -13.03735 1.000 51.59665 105 GLU A O 1
ATOM 849 N N . GLU A 1 107 ? -75.07320 40.15003 -13.22429 1.000 42.86246 106 GLU A N 1
ATOM 850 C CA . GLU A 1 107 ? -74.36228 39.56534 -12.09260 1.000 45.14935 106 GLU A CA 1
ATOM 851 C C . GLU A 1 107 ? -72.88943 39.31285 -12.38729 1.000 46.54337 106 GLU A C 1
ATOM 852 O O . GLU A 1 107 ? -72.10251 39.16116 -11.44682 1.000 45.58267 106 GLU A O 1
ATOM 858 N N . VAL A 1 108 ? -72.49848 39.25506 -13.66074 1.000 45.47684 107 VAL A N 1
ATOM 859 C CA . VAL A 1 108 ? -71.12074 38.98001 -14.04158 1.000 46.42066 107 VAL A CA 1
ATOM 860 C C . VAL A 1 108 ? -70.52589 40.09496 -14.89292 1.000 46.67293 107 VAL A C 1
ATOM 861 O O . VAL A 1 108 ? -69.46610 39.91106 -15.49172 1.000 55.35806 107 VAL A O 1
ATOM 865 N N . ASP A 1 109 ? -71.18451 41.24520 -14.96253 1.000 48.81850 108 ASP A N 1
ATOM 866 C CA . ASP A 1 109 ? -70.65822 42.37241 -15.72872 1.000 54.68811 108 ASP A CA 1
ATOM 867 C C . ASP A 1 109 ? -69.45611 42.96308 -15.00215 1.000 58.61344 108 ASP A C 1
ATOM 868 O O . ASP A 1 109 ? -69.59882 43.41880 -13.85977 1.000 54.25536 108 ASP A O 1
ATOM 873 N N . PRO A 1 110 ? -68.26508 42.97935 -15.61023 1.000 60.79709 109 PRO A N 1
ATOM 874 C CA . PRO A 1 110 ? -67.09475 43.54971 -14.92334 1.000 61.46925 109 PRO A CA 1
ATOM 875 C C . PRO A 1 110 ? -67.11636 45.06609 -14.82252 1.000 66.88493 109 PRO A C 1
ATOM 876 O O . PRO A 1 110 ? -66.32775 45.62350 -14.04762 1.000 72.39348 109 PRO A O 1
ATOM 880 N N . LYS A 1 111 ? -67.98161 45.74616 -15.56881 1.000 63.96198 110 LYS A N 1
ATOM 881 C CA . LYS A 1 111 ? -68.06101 47.20220 -15.51953 1.000 66.12299 110 LYS A CA 1
ATOM 882 C C . LYS A 1 111 ? -69.35935 47.66227 -14.86229 1.000 70.55012 110 LYS A C 1
ATOM 883 O O . LYS A 1 111 ? -69.68109 47.25546 -13.74466 1.000 68.67435 110 LYS A O 1
ATOM 885 N N . SER A 1 134 ? -54.01325 12.32980 -3.16542 1.000 73.39049 133 SER A N 1
ATOM 886 C CA . SER A 1 134 ? -53.08947 11.23984 -2.87398 1.000 76.05865 133 SER A CA 1
ATOM 887 C C . SER A 1 134 ? -53.68160 9.90394 -3.30145 1.000 75.23480 133 SER A C 1
ATOM 888 O O . SER A 1 134 ? -53.79968 9.61680 -4.49321 1.000 73.66366 133 SER A O 1
ATOM 891 N N . THR A 1 135 ? -54.04953 9.08812 -2.31413 1.000 66.85365 134 THR A N 1
ATOM 892 C CA . THR A 1 135 ? -54.71368 7.81703 -2.55961 1.000 59.95078 134 THR A CA 1
ATOM 893 C C . THR A 1 135 ? -56.21364 7.88113 -2.31280 1.000 56.63832 134 THR A C 1
ATOM 894 O O . THR A 1 135 ? -56.93034 6.95282 -2.70263 1.000 54.22949 134 THR A O 1
ATOM 898 N N . LEU A 1 136 ? -56.69950 8.94499 -1.68199 1.000 49.85734 135 LEU A N 1
ATOM 899 C CA . LEU A 1 136 ? -58.12185 9.07612 -1.40069 1.000 40.55252 135 LEU A CA 1
ATOM 900 C C . LEU A 1 136 ? -58.86537 9.47382 -2.66891 1.000 37.91177 135 LEU A C 1
ATOM 901 O O . LEU A 1 136 ? -58.57512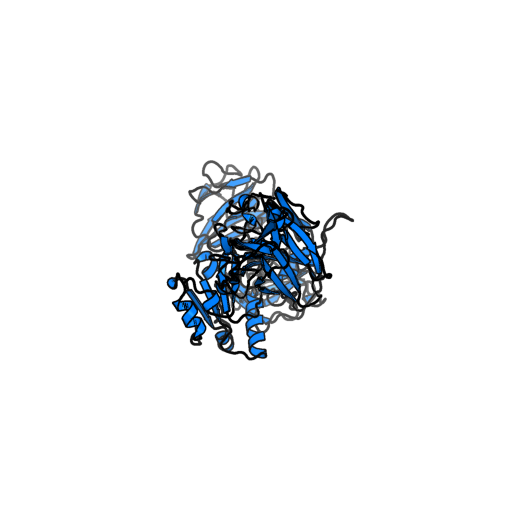 10.53338 -3.23680 1.000 34.28412 135 LEU A O 1
ATOM 906 N N . PRO A 1 137 ? -59.82389 8.67464 -3.13993 1.000 35.17708 136 PRO A N 1
ATOM 907 C CA . PRO A 1 137 ? -60.63373 9.08088 -4.29693 1.000 33.24884 136 PRO A CA 1
ATOM 908 C C . PRO A 1 137 ? -61.66881 10.11061 -3.86602 1.000 34.34548 136 PRO A C 1
ATOM 909 O O . PRO A 1 137 ? -62.45964 9.86465 -2.95312 1.000 35.12312 136 PRO A O 1
ATOM 913 N N . HIS A 1 138 ? -61.65970 11.26731 -4.52258 1.000 28.53806 137 HIS A N 1
ATOM 914 C CA . HIS A 1 138 ? -62.59783 12.31972 -4.16506 1.000 26.82295 137 HIS A CA 1
ATOM 915 C C . HIS A 1 138 ? -62.81777 13.23154 -5.36194 1.000 26.72904 137 HIS A C 1
ATOM 916 O O . HIS A 1 138 ? -61.93031 13.40557 -6.20172 1.000 29.07894 137 HIS A O 1
ATOM 923 N N . VAL A 1 139 ? -64.01628 13.80132 -5.42939 1.000 25.15083 138 VAL A N 1
ATOM 924 C CA . VAL A 1 139 ? -64.37205 14.78343 -6.44472 1.000 23.44886 138 VAL A CA 1
ATOM 925 C C . VAL A 1 139 ? -64.26871 16.16038 -5.80701 1.000 26.44082 138 VAL A C 1
ATOM 926 O O . VAL A 1 139 ? -64.98131 16.46114 -4.84134 1.000 26.55101 138 VAL A O 1
ATOM 930 N N . ALA A 1 140 ? -63.38182 16.99576 -6.33846 1.000 23.52290 139 ALA A N 1
ATOM 931 C CA . ALA A 1 140 ? -63.11973 18.31545 -5.78518 1.000 22.87478 139 ALA A CA 1
ATOM 932 C C . ALA A 1 140 ? -63.50838 19.38665 -6.79165 1.000 26.25709 139 ALA A C 1
ATOM 933 O O . ALA A 1 140 ? -63.26194 19.24166 -7.99321 1.000 25.21274 139 ALA A O 1
ATOM 935 N N . PHE A 1 141 ? -64.12599 20.45422 -6.29562 1.000 20.38108 140 PHE A N 1
ATOM 936 C CA . PHE A 1 141 ? -64.43745 21.61649 -7.11703 1.000 20.84136 140 PHE A CA 1
ATOM 937 C C . PHE A 1 141 ? -64.68576 22.80119 -6.19268 1.000 21.60215 140 PHE A C 1
ATOM 938 O O . PHE A 1 141 ? -64.69384 22.66833 -4.96551 1.000 23.26636 140 PHE A O 1
ATOM 946 N N . TYR A 1 142 ? -64.88668 23.96812 -6.79727 1.000 22.72032 141 TYR A N 1
ATOM 947 C CA . TYR A 1 142 ? -65.12317 25.20202 -6.06678 1.000 22.59855 141 TYR A CA 1
ATOM 948 C C . TYR A 1 142 ? -66.40308 25.85303 -6.56603 1.000 22.79054 141 TYR A C 1
ATOM 949 O O . TYR A 1 142 ? -66.80095 25.67294 -7.71967 1.000 22.06135 141 TYR A O 1
ATOM 958 N N . ILE A 1 143 ? -67.05081 26.60538 -5.68047 1.000 19.90577 142 ILE A N 1
ATOM 959 C CA . ILE A 1 143 ? -68.22688 27.39443 -6.02438 1.000 21.24608 142 ILE A CA 1
ATOM 960 C C . ILE A 1 143 ? -67.98443 28.82306 -5.56665 1.000 24.67009 142 ILE A C 1
ATOM 961 O O . ILE A 1 143 ? -67.64555 29.05676 -4.40192 1.000 23.24701 142 ILE A O 1
ATOM 966 N N . SER A 1 144 ? -68.15841 29.77492 -6.47515 1.000 22.97309 143 SER A N 1
ATOM 967 C CA . SER A 1 144 ? -67.91713 31.17743 -6.17971 1.000 22.56188 143 SER A CA 1
ATOM 968 C C . SER A 1 144 ? -69.22846 31.94874 -6.18492 1.000 30.22593 143 SER A C 1
ATOM 969 O O . SER A 1 144 ? -70.10018 31.70933 -7.02702 1.000 30.52816 143 SER A O 1
ATOM 972 N N . VAL A 1 145 ? -69.36655 32.86380 -5.23017 1.000 25.58395 144 VAL A N 1
ATOM 973 C CA . VAL A 1 145 ? -70.47891 33.80277 -5.18590 1.000 32.42425 144 VAL A CA 1
ATOM 974 C C . VAL A 1 145 ? -69.90639 35.21080 -5.14480 1.000 31.84132 144 VAL A C 1
ATOM 975 O O . VAL A 1 145 ? -68.96248 35.48420 -4.39419 1.000 37.02376 144 VAL A O 1
ATOM 979 N N . ASN A 1 146 ? -70.45649 36.09100 -5.97374 1.000 31.49965 145 ASN A N 1
ATOM 980 C CA A ASN A 1 146 ? -70.04639 37.49063 -6.02927 0.469 32.49904 145 ASN A CA 1
ATOM 981 C CA B ASN A 1 146 ? -70.04681 37.48934 -6.02589 0.531 32.18070 145 ASN A CA 1
ATOM 982 C C . ASN A 1 146 ? -71.30477 38.34540 -6.01087 1.000 37.24442 145 ASN A C 1
ATOM 983 O O . ASN A 1 146 ? -72.07848 38.33606 -6.97383 1.000 39.82297 145 ASN A O 1
ATOM 992 N N . ARG A 1 147 ? -71.51005 39.07728 -4.91609 1.000 27.84349 146 ARG A N 1
ATOM 993 C CA . ARG A 1 147 ? -72.70081 39.89944 -4.71556 1.000 23.87349 146 ARG A CA 1
ATOM 994 C C . ARG A 1 147 ? -72.26208 41.33088 -4.43332 1.000 27.17896 146 ARG A C 1
ATOM 995 O O . ARG A 1 147 ? -71.98592 41.69030 -3.27757 1.000 23.74228 146 ARG A O 1
ATOM 1003 N N . PRO A 1 148 ? -72.14252 42.17034 -5.45885 1.000 26.67357 147 PRO A N 1
ATOM 1004 C CA . PRO A 1 148 ? -71.98303 43.60477 -5.19997 1.000 26.64844 147 PRO A CA 1
ATOM 1005 C C . PRO A 1 148 ? -73.21316 44.14191 -4.48678 1.000 29.91682 147 PRO A C 1
ATOM 1006 O O . PRO A 1 148 ? -74.34027 43.71802 -4.75002 1.000 23.86065 147 PRO A O 1
ATOM 1010 N N . ILE A 1 149 ? -72.98674 45.06967 -3.56315 1.000 23.86962 148 ILE A N 1
ATOM 1011 C CA . ILE A 1 149 ? -74.05502 45.69933 -2.79724 1.000 23.92903 148 ILE A CA 1
ATOM 1012 C C . ILE A 1 149 ? -74.22307 47.11765 -3.32417 1.000 25.79722 148 ILE A C 1
ATOM 1013 O O . ILE A 1 149 ? -73.28625 47.92397 -3.26992 1.000 26.43552 148 ILE A O 1
ATOM 1018 N N . SER A 1 150 ? -75.41299 47.41824 -3.83847 1.000 24.87054 149 SER A N 1
ATOM 1019 C CA . SER A 1 150 ? -75.64627 48.67510 -4.53090 1.000 32.59678 149 SER A CA 1
ATOM 1020 C C . SER A 1 150 ? -75.66439 49.84402 -3.54771 1.000 31.05504 149 SER A C 1
ATOM 1021 O O . SER A 1 150 ? -75.75014 49.67260 -2.32841 1.000 24.08421 149 SER A O 1
ATOM 1024 N N . ASP A 1 151 ? -75.58560 51.05517 -4.10590 1.000 29.06735 150 ASP A N 1
ATOM 1025 C CA . ASP A 1 151 ? -75.68932 52.25868 -3.28744 1.000 31.13263 150 ASP A CA 1
ATOM 1026 C C . ASP A 1 151 ? -77.03407 52.31900 -2.57582 1.000 32.21484 150 ASP A C 1
ATOM 1027 O O . ASP A 1 151 ? -77.11010 52.71035 -1.40467 1.000 26.51856 150 ASP A O 1
ATOM 1032 N N . GLU A 1 152 ? -78.10671 51.93214 -3.27043 1.000 29.02960 151 GLU A N 1
ATOM 1033 C CA . GLU A 1 152 ? -79.42715 51.90456 -2.65041 1.000 33.95271 151 GLU A CA 1
ATOM 1034 C C . GLU A 1 152 ? -79.46976 50.92599 -1.48355 1.000 28.57141 151 GLU A C 1
ATOM 1035 O O . GLU A 1 152 ? -80.12536 51.18696 -0.46754 1.000 28.34708 151 GLU A O 1
ATOM 1041 N N . GLU A 1 153 ? -78.77338 49.79336 -1.60673 1.000 27.37913 152 GLU A N 1
ATOM 1042 C CA . GLU A 1 153 ? -78.81571 48.78503 -0.55451 1.000 28.49483 152 GLU A CA 1
ATOM 1043 C C . GLU A 1 153 ? -78.05048 49.19820 0.69943 1.000 25.07979 152 GLU A C 1
ATOM 1044 O O . GLU A 1 153 ? -78.31432 48.64468 1.77056 1.000 27.22124 152 GLU A O 1
ATOM 1050 N N . CYS A 1 154 ? -77.11503 50.14742 0.61109 1.000 23.84419 153 CYS A N 1
ATOM 1051 C CA . CYS A 1 154 ? -76.50869 50.70707 1.81668 1.000 23.53332 153 CYS A CA 1
ATOM 1052 C C . CYS A 1 154 ? -76.96148 52.14243 2.07566 1.000 22.34126 153 CYS A C 1
ATOM 1053 O O . CYS A 1 154 ? -76.30273 52.87615 2.81892 1.000 22.70104 153 CYS A O 1
ATOM 1056 N N . THR A 1 155 ? -78.08438 52.55388 1.49736 1.000 21.35374 154 THR A N 1
ATOM 1057 C CA . THR A 1 155 ? -78.62982 53.87968 1.74965 1.000 21.83637 154 THR A CA 1
ATOM 1058 C C . THR A 1 155 ? -79.51840 53.84432 2.98673 1.000 25.15480 154 THR A C 1
ATOM 1059 O O . THR A 1 155 ? -80.40021 52.98662 3.10553 1.000 22.12711 154 THR A O 1
ATOM 1063 N N . PHE A 1 156 ? -79.25859 54.75980 3.91626 1.000 20.96932 155 PHE A N 1
ATOM 1064 C CA . PHE A 1 156 ? -80.07561 54.94508 5.10417 1.000 22.22078 155 PHE A CA 1
ATOM 1065 C C . PHE A 1 156 ? -80.34263 56.43124 5.28205 1.000 25.75001 155 PHE A C 1
ATOM 1066 O O . PHE A 1 156 ? -79.68197 57.27668 4.67400 1.000 21.36354 155 PHE A O 1
ATOM 1074 N N . ASP A 1 157 ? -81.32423 56.74501 6.12244 1.000 22.67349 156 ASP A N 1
ATOM 1075 C CA . ASP A 1 157 ? -81.60561 58.13897 6.43040 1.000 22.68891 156 ASP A CA 1
ATOM 1076 C C . ASP A 1 157 ? -80.39467 58.78231 7.09539 1.000 23.68249 156 ASP A C 1
ATOM 1077 O O . ASP A 1 157 ? -79.69386 58.15188 7.89246 1.000 18.91544 156 ASP A O 1
ATOM 1082 N N . ASN A 1 158 ? -80.13571 60.04319 6.73839 1.000 21.61438 157 ASN A N 1
ATOM 1083 C CA . ASN A 1 158 ? -79.01504 60.76782 7.32977 1.000 20.57998 157 ASN A CA 1
ATOM 1084 C C . ASN A 1 158 ? -79.19384 60.95530 8.82816 1.000 23.73684 157 ASN A C 1
ATOM 1085 O O . ASN A 1 158 ? -78.20658 61.06831 9.56290 1.000 19.83364 157 ASN A O 1
ATOM 1090 N N . SER A 1 159 ? -80.43420 61.00096 9.29950 1.000 21.22201 158 SER A N 1
ATOM 1091 C CA . SER A 1 159 ? -80.71365 61.24759 10.70308 1.000 22.42682 158 SER A CA 1
ATOM 1092 C C . SER A 1 159 ? -81.61950 60.15303 11.24454 1.000 23.19893 158 SER A C 1
ATOM 1093 O O . SER A 1 159 ? -82.40870 59.55533 10.50924 1.000 27.51732 158 SER A O 1
ATOM 1096 N N . TRP A 1 160 ? -81.47881 59.87989 12.53683 1.000 23.56454 159 TRP A N 1
ATOM 1097 C CA . TRP A 1 160 ? -82.38878 59.00101 13.25998 1.000 23.00750 159 TRP A CA 1
ATOM 1098 C C . TRP A 1 160 ? -83.33704 59.77145 14.16285 1.000 26.81006 159 TRP A C 1
ATOM 1099 O O . TRP A 1 160 ? -84.50496 59.39742 14.29211 1.000 27.06578 159 TRP A O 1
ATOM 1110 N N . LEU A 1 161 ? -82.86129 60.86285 14.77015 1.000 23.15041 160 LEU A N 1
ATOM 1111 C CA . LEU A 1 161 ? -83.73419 61.72361 15.56179 1.000 27.52302 160 LEU A CA 1
ATOM 1112 C C . LEU A 1 161 ? -84.70351 62.50631 14.68469 1.000 26.49806 160 LEU A C 1
ATOM 1113 O O . LEU A 1 161 ? -85.83472 62.77644 15.10214 1.000 25.28524 160 LEU A O 1
ATOM 1118 N N . TRP A 1 162 ? -84.28165 62.88077 13.47982 1.000 24.30073 161 TRP A N 1
ATOM 1119 C CA . TRP A 1 162 ? -85.06944 63.68971 12.55152 1.000 28.41681 161 TRP A CA 1
ATOM 1120 C C . TRP A 1 162 ? -85.06900 63.05107 11.16732 1.000 27.74892 161 TRP A C 1
ATOM 1121 O O . TRP A 1 162 ? -84.78027 63.69235 10.15485 1.000 26.08449 161 TRP A O 1
ATOM 1132 N N . LYS A 1 163 ? -85.39725 61.75543 11.12209 1.000 27.55030 162 LYS A N 1
ATOM 1133 C CA . LYS A 1 163 ? -85.19501 60.95402 9.91588 1.000 30.67776 162 LYS A CA 1
ATOM 1134 C C . LYS A 1 163 ? -85.96045 61.49034 8.71085 1.000 30.42862 162 LYS A C 1
ATOM 1135 O O . LYS A 1 163 ? -85.55958 61.24356 7.56772 1.000 30.41616 162 LYS A O 1
ATOM 1141 N N . ASP A 1 164 ? -87.04523 62.22330 8.93443 1.000 29.15274 163 ASP A N 1
ATOM 1142 C CA . ASP A 1 164 ? -87.85939 62.74682 7.84663 1.000 33.88259 163 ASP A CA 1
ATOM 1143 C C . ASP A 1 164 ? -87.35820 64.08332 7.31391 1.000 34.08954 163 ASP A C 1
ATOM 1144 O O . ASP A 1 164 ? -87.93719 64.60605 6.35567 1.000 32.24492 163 ASP A O 1
ATOM 1149 N N . GLU A 1 165 ? -86.29718 64.64294 7.89681 1.000 29.94716 164 GLU A N 1
ATOM 1150 C CA . GLU A 1 165 ? -85.87435 66.00603 7.59700 1.000 32.23636 164 GLU A CA 1
ATOM 1151 C C . GLU A 1 165 ? -84.54069 66.11801 6.87461 1.000 29.26868 164 GLU A C 1
ATOM 1152 O O . GLU A 1 165 ? -84.35270 67.06738 6.11206 1.000 28.76738 164 GLU A O 1
ATOM 1158 N N . LYS A 1 166 ? -83.60470 65.19725 7.10028 1.000 26.33625 165 LYS A N 1
ATOM 1159 C CA . LYS A 1 166 ? -82.21767 65.41041 6.70410 1.000 26.22800 165 LYS A CA 1
ATOM 1160 C C . LYS A 1 166 ? -81.79289 64.59514 5.48820 1.000 26.74635 165 LYS A C 1
ATOM 1161 O O . LYS A 1 166 ? -80.59883 64.55517 5.17372 1.000 25.58833 165 LYS A O 1
ATOM 1167 N N . GLY A 1 167 ? -82.72906 63.96310 4.78808 1.000 21.88168 166 GLY A N 1
ATOM 1168 C CA . GLY A 1 167 ? -82.38614 63.22532 3.58989 1.000 27.45140 166 GLY A CA 1
ATOM 1169 C C . GLY A 1 167 ? -81.70298 61.90308 3.88793 1.000 23.47379 166 GLY A C 1
ATOM 1170 O O . GLY A 1 167 ? -81.71270 61.39581 5.01178 1.000 24.22376 166 GLY A O 1
ATOM 1171 N N . SER A 1 168 ? -81.09290 61.34023 2.84402 1.000 23.17119 167 SER A N 1
ATOM 1172 C CA . SER A 1 168 ? -80.45045 60.03581 2.92751 1.000 23.52919 167 SER A CA 1
ATOM 1173 C C . SER A 1 168 ? -79.14086 60.06116 2.15251 1.000 25.32723 167 SER A C 1
ATOM 1174 O O . SER A 1 168 ? -78.88997 60.95988 1.34640 1.000 23.63010 167 SER A O 1
ATOM 1177 N N . ARG A 1 169 ? -78.30916 59.05232 2.39724 1.000 24.52104 168 ARG A N 1
ATOM 1178 C CA . ARG A 1 169 ? -77.02700 58.92551 1.71755 1.000 23.79933 168 ARG A CA 1
ATOM 1179 C C . ARG A 1 169 ? -76.58715 57.46970 1.78298 1.000 22.00434 168 ARG A C 1
ATOM 1180 O O . ARG A 1 169 ? -77.06715 56.71044 2.63400 1.000 22.37761 168 ARG A O 1
ATOM 1188 N N . PRO A 1 170 ? -75.69115 57.04516 0.88994 1.000 23.33349 169 PRO A N 1
ATOM 1189 C CA . PRO A 1 170 ? -75.08481 55.71446 1.03289 1.000 23.34676 169 PRO A CA 1
ATOM 1190 C C . PRO A 1 170 ? -74.13541 55.69034 2.22257 1.000 25.63756 169 PRO A C 1
ATOM 1191 O O . PRO A 1 170 ? -73.28345 56.56858 2.37102 1.000 22.83904 169 PRO A O 1
ATOM 1195 N N . PHE A 1 171 ? -74.29527 54.68174 3.07564 1.000 20.68010 170 PHE A N 1
ATOM 1196 C CA . PHE A 1 171 ? -73.45305 54.50825 4.25192 1.000 22.51099 170 PHE A CA 1
ATOM 1197 C C . PHE A 1 171 ? -72.30679 53.53188 4.01634 1.000 25.59031 170 PHE A C 1
ATOM 1198 O O . PHE A 1 171 ? -71.54426 53.25436 4.94918 1.000 22.09131 170 PHE A O 1
ATOM 1206 N N . CYS A 1 172 ? -72.18143 52.99651 2.80331 1.000 20.83301 171 CYS A N 1
ATOM 1207 C CA . CYS A 1 172 ? -71.06858 52.15027 2.40129 1.000 20.94391 171 CYS A CA 1
ATOM 1208 C C . CYS A 1 172 ? -70.47621 52.69597 1.11132 1.000 26.43147 171 CYS A C 1
ATOM 1209 O O . CYS A 1 172 ? -71.03169 53.59696 0.47876 1.000 26.82620 171 CYS A O 1
ATOM 1212 N N . LYS A 1 173 ? -69.34603 52.11859 0.71157 1.000 22.74609 172 LYS A N 1
ATOM 1213 C CA . LYS A 1 173 ? -68.67539 52.49124 -0.52843 1.000 28.65555 172 LYS A CA 1
ATOM 1214 C C . LYS A 1 173 ? -68.12236 51.23210 -1.17474 1.000 27.61834 172 LYS A C 1
ATOM 1215 O O . LYS A 1 173 ? -67.26292 50.56485 -0.59139 1.000 27.51281 172 LYS A O 1
ATOM 1221 N N . ASP A 1 174 ? -68.62024 50.90891 -2.37033 1.000 26.95594 173 ASP A N 1
ATOM 1222 C CA . ASP A 1 174 ? -68.17537 49.73288 -3.12053 1.000 28.36827 173 ASP A CA 1
ATOM 1223 C C . ASP A 1 174 ? -68.29773 48.45924 -2.28562 1.000 27.20578 173 ASP A C 1
ATOM 1224 O O . ASP A 1 174 ? -67.41656 47.59649 -2.30427 1.000 25.61738 173 ASP A O 1
ATOM 1229 N N . ALA A 1 175 ? -69.39347 48.34644 -1.53772 1.000 22.97349 174 ALA A N 1
ATOM 1230 C CA . ALA A 1 175 ? -69.61238 47.17562 -0.70122 1.000 24.49554 174 ALA A CA 1
ATOM 1231 C C . ALA A 1 175 ? -69.79395 45.93084 -1.56237 1.000 22.55886 174 ALA A C 1
ATOM 1232 O O . ALA A 1 175 ? -70.35320 45.98315 -2.66179 1.000 19.86675 174 ALA A O 1
ATOM 1234 N N . ASN A 1 176 ? -69.30863 44.79986 -1.05434 1.000 21.21891 175 ASN A N 1
ATOM 1235 C CA . ASN A 1 176 ? -69.24689 43.60292 -1.87933 1.000 23.11156 175 ASN A CA 1
ATOM 1236 C C . ASN A 1 176 ? -69.09926 42.36383 -1.00537 1.000 24.95068 175 ASN A C 1
ATOM 1237 O O . ASN A 1 176 ? -68.43405 42.39303 0.03422 1.000 20.86445 175 ASN A O 1
ATOM 1242 N N . ILE A 1 177 ? -69.72953 41.27703 -1.44728 1.000 22.94704 176 ILE A N 1
ATOM 1243 C CA . ILE A 1 177 ? -69.51200 39.93960 -0.90520 1.000 20.86830 176 ILE A CA 1
ATOM 1244 C C . ILE A 1 177 ? -68.89421 39.09769 -2.01303 1.000 23.95131 176 ILE A C 1
ATOM 1245 O O . ILE A 1 177 ? -69.50054 38.92971 -3.07797 1.000 23.63583 176 ILE A O 1
ATOM 1250 N N . SER A 1 178 ? -67.69847 38.56459 -1.76659 1.000 20.45612 177 SER A N 1
ATOM 1251 C CA . SER A 1 178 ? -67.00631 37.72888 -2.74790 1.000 23.63132 177 SER A CA 1
ATOM 1252 C C . SER A 1 178 ? -66.40554 36.53666 -2.01874 1.000 24.10020 177 SER A C 1
ATOM 1253 O O . SER A 1 178 ? -65.41951 36.68713 -1.29107 1.000 23.63494 177 SER A O 1
ATOM 1256 N N . LEU A 1 179 ? -66.98731 35.35598 -2.21979 1.000 21.07487 178 LEU A N 1
ATOM 1257 C CA . LEU A 1 179 ? -66.59760 34.16504 -1.48040 1.000 20.37981 178 LEU A CA 1
ATOM 1258 C C . LEU A 1 179 ? -66.41014 32.98832 -2.42703 1.000 22.47623 178 LEU A C 1
ATOM 1259 O O . LEU A 1 179 ? -67.03192 32.91756 -3.49114 1.000 19.34149 178 LEU A O 1
ATOM 1264 N N . ILE A 1 180 ? -65.53668 32.06600 -2.02578 1.000 19.33242 179 ILE A N 1
ATOM 1265 C CA . ILE A 1 180 ? -65.28534 30.82901 -2.75720 1.000 21.37613 179 ILE A CA 1
ATOM 1266 C C . ILE A 1 180 ? -65.40754 29.67181 -1.77634 1.000 22.18368 179 ILE A C 1
ATOM 1267 O O . ILE A 1 180 ? -64.70999 29.64547 -0.75541 1.000 21.79558 179 ILE A O 1
ATOM 1272 N N . TYR A 1 181 ? -66.28115 28.71666 -2.08445 1.000 18.39535 180 TYR A N 1
ATOM 1273 C CA . TYR A 1 181 ? -66.47477 27.53808 -1.25017 1.000 20.13327 180 TYR A CA 1
ATOM 1274 C C . TYR A 1 181 ? -65.77978 26.34140 -1.88290 1.000 20.75802 180 TYR A C 1
ATOM 1275 O O . TYR A 1 181 ? -65.94613 26.08384 -3.07910 1.000 20.94454 180 TYR A O 1
ATOM 1284 N N . ARG A 1 182 ? -65.00701 25.61529 -1.07796 1.000 20.36850 181 ARG A N 1
ATOM 1285 C CA . ARG A 1 182 ? -64.39926 24.36294 -1.50475 1.000 20.14603 181 ARG A CA 1
ATOM 1286 C C . ARG A 1 182 ? -65.33372 23.21105 -1.16533 1.000 23.82553 181 ARG A C 1
ATOM 1287 O O . ARG A 1 182 ? -65.80983 23.10566 -0.03104 1.000 22.62898 181 ARG A O 1
ATOM 1295 N N . VAL A 1 183 ? -65.59531 22.35224 -2.14651 1.000 19.86337 182 VAL A N 1
ATOM 1296 C CA . VAL A 1 183 ? -66.47838 21.20606 -1.97503 1.000 20.08184 182 VAL A CA 1
ATOM 1297 C C . VAL A 1 183 ? -65.70598 19.94290 -2.32615 1.000 23.80464 182 VAL A C 1
ATOM 1298 O O . VAL A 1 183 ? -65.01697 19.89326 -3.35224 1.000 22.13878 182 VAL A O 1
ATOM 1302 N N . ASN A 1 184 ? -65.80930 18.93261 -1.46589 1.000 20.06487 183 ASN A N 1
ATOM 1303 C CA . ASN A 1 184 ? -65.23670 17.61741 -1.71715 1.000 22.08252 183 ASN A CA 1
ATOM 1304 C C . ASN A 1 184 ? -66.33131 16.57056 -1.57724 1.000 24.46949 183 ASN A C 1
ATOM 1305 O O . ASN A 1 184 ? -67.04060 16.54456 -0.56643 1.000 23.92635 183 ASN A O 1
ATOM 1310 N N . LEU A 1 185 ? -66.46670 15.71412 -2.58622 1.000 20.21705 184 LEU A N 1
ATOM 1311 C CA . LEU A 1 185 ? -67.33741 14.54619 -2.52724 1.000 21.86386 184 LEU A CA 1
ATOM 1312 C C . LEU A 1 185 ? -66.45137 13.31602 -2.39836 1.000 25.25254 184 LEU A C 1
ATOM 1313 O O . LEU A 1 185 ? -65.57029 13.09317 -3.23522 1.000 24.75604 184 LEU A O 1
ATOM 1318 N N . GLU A 1 186 ? -66.67452 12.52823 -1.35181 1.000 23.19067 185 GLU A N 1
ATOM 1319 C CA . GLU A 1 186 ? -65.78105 11.41917 -1.05350 1.000 21.21545 185 GLU A CA 1
ATOM 1320 C C . GLU A 1 186 ? -66.51373 10.42001 -0.17192 1.000 25.36831 185 GLU A C 1
ATOM 1321 O O . GLU A 1 186 ? -67.59996 10.69123 0.34526 1.000 23.66952 185 GLU A O 1
ATOM 1327 N N . ARG A 1 187 ? -65.89985 9.25408 -0.00699 1.000 25.57657 186 ARG A N 1
ATOM 1328 C CA . ARG A 1 187 ? -66.44425 8.19527 0.82655 1.000 28.39822 186 ARG A CA 1
ATOM 1329 C C . ARG A 1 187 ? -65.41550 7.78919 1.86928 1.000 27.96920 186 ARG A C 1
ATOM 1330 O O . ARG A 1 187 ? -64.22466 7.66602 1.56762 1.000 29.84089 186 ARG A O 1
ATOM 1338 N N . SER A 1 188 ? -65.87753 7.58970 3.09674 1.000 27.67256 187 SER A N 1
ATOM 1339 C CA . SER A 1 188 ? -65.05848 7.02312 4.15556 1.000 28.90865 187 SER A CA 1
ATOM 1340 C C . SER A 1 188 ? -65.50064 5.58849 4.39992 1.000 27.63329 187 SER A C 1
ATOM 1341 O O . SER A 1 188 ? -66.70098 5.31412 4.50541 1.000 29.23015 187 SER A O 1
ATOM 1344 N N . LEU A 1 189 ? -64.53530 4.67866 4.45425 1.000 25.64481 188 LEU A N 1
ATOM 1345 C CA . LEU A 1 189 ? -64.76726 3.30459 4.86764 1.000 29.67318 188 LEU A CA 1
ATOM 1346 C C . LEU A 1 189 ? -64.38698 3.13976 6.33378 1.000 30.13148 188 LEU A C 1
ATOM 1347 O O . LEU A 1 189 ? -63.61778 3.92547 6.89130 1.000 29.83127 188 LEU A O 1
ATOM 1352 N N . GLN A 1 190 ? -64.93883 2.10340 6.95743 1.000 31.43877 189 GLN A N 1
ATOM 1353 C CA . GLN A 1 190 ? -64.65086 1.82622 8.35918 1.000 39.50012 189 GLN A CA 1
ATOM 1354 C C . GLN A 1 190 ? -63.28971 1.15211 8.47659 1.000 34.01141 189 GLN A C 1
ATOM 1355 O O . GLN A 1 190 ? -63.05383 0.10708 7.86129 1.000 35.47502 189 GLN A O 1
ATOM 1361 N N . TYR A 1 191 ? -62.39706 1.74826 9.26405 1.000 32.73524 190 TYR A N 1
ATOM 1362 C CA . TYR A 1 191 ? -61.07446 1.18225 9.48624 1.000 38.74102 190 TYR A CA 1
ATOM 1363 C C . TYR A 1 191 ? -60.52332 1.70617 10.80452 1.000 36.59742 190 TYR A C 1
ATOM 1364 O O . TYR A 1 191 ? -60.71625 2.87711 11.13756 1.000 33.94543 190 TYR A O 1
ATOM 1373 N N . GLY A 1 192 ? -59.84026 0.83827 11.54531 1.000 41.07649 191 GLY A N 1
ATOM 1374 C CA . GLY A 1 192 ? -59.13542 1.23315 12.74647 1.000 42.25323 191 GLY A CA 1
ATOM 1375 C C . GLY A 1 192 ? -59.45946 0.33859 13.92348 1.000 43.67423 191 GLY A C 1
ATOM 1376 O O . GLY A 1 192 ? -60.28598 -0.56893 13.85032 1.000 44.74798 191 GLY A O 1
ATOM 1377 N N . ILE A 1 193 ? -58.77652 0.61667 15.03611 1.000 44.89603 192 ILE A N 1
ATOM 1378 C CA . ILE A 1 193 ? -58.98567 -0.13187 16.26968 1.000 45.23560 192 ILE A CA 1
ATOM 1379 C C . ILE A 1 193 ? -60.36435 0.19307 16.83637 1.000 46.03737 192 ILE A C 1
ATOM 1380 O O . ILE A 1 193 ? -60.88950 1.30139 16.65807 1.000 41.01656 192 ILE A O 1
ATOM 1385 N N . VAL A 1 194 ? -60.96550 -0.79030 17.51584 1.000 47.05547 193 VAL A N 1
ATOM 1386 C CA . VAL A 1 194 ? -62.28514 -0.60439 18.10896 1.000 43.06172 193 VAL A CA 1
ATOM 1387 C C . VAL A 1 194 ? -62.27509 0.62610 19.00253 1.000 44.83261 193 VAL A C 1
ATOM 1388 O O . VAL A 1 194 ? -61.34312 0.84004 19.78540 1.000 47.51368 193 VAL A O 1
ATOM 1392 N N . GLY A 1 195 ? -63.30578 1.45987 18.86129 1.000 45.33350 194 GLY A N 1
ATOM 1393 C CA . GLY A 1 195 ? -63.41541 2.69130 19.60917 1.000 46.74386 194 GLY A CA 1
ATOM 1394 C C . GLY A 1 195 ? -62.75497 3.89263 18.96793 1.000 49.61014 194 GLY A C 1
ATOM 1395 O O . GLY A 1 195 ? -62.94048 5.01414 19.45773 1.000 56.36951 194 GLY A O 1
ATOM 1396 N N . SER A 1 196 ? -61.98506 3.69717 17.89258 1.000 40.38431 195 SER A N 1
ATOM 1397 C CA . SER A 1 196 ? -61.32495 4.79653 17.19832 1.000 45.41802 195 SER A CA 1
ATOM 1398 C C . SER A 1 196 ? -61.34838 4.59625 15.68731 1.000 45.94924 195 SER A C 1
ATOM 1399 O O . SER A 1 196 ? -60.42986 5.03492 14.98641 1.000 49.36524 195 SER A O 1
ATOM 1402 N N . ALA A 1 197 ? -62.37995 3.93858 15.16979 1.000 43.14101 196 ALA A N 1
ATOM 1403 C CA . ALA A 1 197 ? -62.45421 3.62335 13.75178 1.000 36.74650 196 ALA A CA 1
ATOM 1404 C C . ALA A 1 197 ? -63.07370 4.77243 12.96665 1.000 38.70418 196 ALA A C 1
ATOM 1405 O O . ALA A 1 197 ? -63.88766 5.54088 13.48543 1.000 33.76935 196 ALA A O 1
ATOM 1407 N N . THR A 1 198 ? -62.67153 4.88214 11.70228 1.000 36.63424 197 THR A N 1
ATOM 1408 C CA . THR A 1 198 ? -63.24884 5.87498 10.81339 1.000 33.64162 197 THR A CA 1
ATOM 1409 C C . THR A 1 198 ? -64.69758 5.51037 10.48816 1.000 34.92881 197 THR A C 1
ATOM 1410 O O . THR A 1 198 ? -65.07930 4.33867 10.54740 1.000 34.82148 197 THR A O 1
ATOM 1414 N N . PRO A 1 199 ? -65.52756 6.49622 10.15756 1.000 30.93369 198 PRO A N 1
ATOM 1415 C CA . PRO A 1 199 ? -66.91995 6.20027 9.80873 1.000 34.76490 198 PRO A CA 1
ATOM 1416 C C . PRO A 1 199 ? -67.04091 5.53182 8.44693 1.000 37.68904 198 PRO A C 1
ATOM 1417 O O . PRO A 1 199 ? -66.18792 5.66895 7.56742 1.000 35.39485 198 PRO A O 1
ATOM 1421 N N . ASN A 1 200 ? -68.13452 4.79118 8.28752 1.000 35.40394 199 ASN A N 1
ATOM 1422 C CA . ASN A 1 200 ? -68.52127 4.20845 7.00391 1.000 33.34595 199 ASN A CA 1
ATOM 1423 C C . ASN A 1 200 ? -69.68607 5.04115 6.47748 1.000 32.96396 199 ASN A C 1
ATOM 1424 O O . ASN A 1 200 ? -70.85185 4.75761 6.75496 1.000 34.81369 199 ASN A O 1
ATOM 1429 N N . ALA A 1 201 ? -69.36610 6.08774 5.71883 1.000 32.55609 200 ALA A N 1
ATOM 1430 C CA . ALA A 1 201 ? -70.39617 7.01545 5.27554 1.000 30.02356 200 ALA A CA 1
ATOM 1431 C C . ALA A 1 201 ? -69.93527 7.75925 4.03180 1.000 27.47565 200 ALA A C 1
ATOM 1432 O O . ALA A 1 201 ? -68.73596 7.93923 3.80229 1.000 27.09449 200 ALA A O 1
ATOM 1434 N N . LYS A 1 202 ? -70.91054 8.19140 3.23861 1.000 23.38071 201 LYS A N 1
ATOM 1435 C CA . LYS A 1 202 ? -70.65473 9.10977 2.14025 1.000 27.00737 201 LYS A CA 1
ATOM 1436 C C . LYS A 1 202 ? -70.51633 10.52489 2.68878 1.000 27.91796 201 LYS A C 1
ATOM 1437 O O . LYS A 1 202 ? -71.26233 10.93206 3.58313 1.000 25.37693 201 LYS A O 1
ATOM 1443 N N . ILE A 1 203 ? -69.55195 11.27213 2.15669 1.000 23.94525 202 ILE A N 1
ATOM 1444 C CA . ILE A 1 203 ? -69.12032 12.53788 2.74091 1.000 21.45208 202 ILE A CA 1
ATOM 1445 C C . ILE A 1 203 ? -69.27178 13.65180 1.71455 1.000 22.45691 202 ILE A C 1
ATOM 1446 O O . ILE A 1 203 ? -68.81537 13.51993 0.57278 1.000 23.56891 202 ILE A O 1
ATOM 1451 N N . VAL A 1 204 ? -69.90666 14.74606 2.12724 1.000 20.95610 203 VAL A N 1
ATOM 1452 C CA . VAL A 1 204 ? -69.90353 16.00521 1.39192 1.000 21.67634 203 VAL A CA 1
ATOM 1453 C C . VAL A 1 204 ? -69.28549 17.04043 2.32293 1.000 24.04988 203 VAL A C 1
ATOM 1454 O O . VAL A 1 204 ? -69.85416 17.35534 3.37713 1.000 23.69406 203 VAL A O 1
ATOM 1458 N N . ARG A 1 205 ? -68.12081 17.56077 1.94887 1.000 23.48860 204 ARG A N 1
ATOM 1459 C CA . ARG A 1 205 ? -67.36807 18.48525 2.78618 1.000 23.78448 204 ARG A CA 1
ATOM 1460 C C . ARG A 1 205 ? -67.33492 19.85718 2.12735 1.000 22.05415 204 ARG A C 1
ATOM 1461 O O . ARG A 1 205 ? -66.93575 19.98204 0.96529 1.000 22.77987 204 ARG A O 1
ATOM 1469 N N . ILE A 1 206 ? -67.75933 20.87810 2.86907 1.000 19.32052 205 ILE A N 1
ATOM 1470 C CA . ILE A 1 206 ? -67.79771 22.25617 2.39153 1.000 20.08011 205 ILE A CA 1
ATOM 1471 C C . ILE A 1 206 ? -66.90680 23.09617 3.29395 1.000 22.03677 205 ILE A C 1
ATOM 1472 O O . ILE A 1 206 ? -67.05722 23.06696 4.52110 1.000 20.95691 205 ILE A O 1
ATOM 1477 N N . SER A 1 207 ? -65.99045 23.85051 2.69094 1.000 18.98642 206 SER A N 1
ATOM 1478 C CA . SER A 1 207 ? -65.01422 24.60383 3.46150 1.000 20.00424 206 SER A CA 1
ATOM 1479 C C . SER A 1 207 ? -64.79525 25.98324 2.85885 1.000 24.60821 206 SER A C 1
ATOM 1480 O O . SER A 1 207 ? -64.89638 26.17864 1.64495 1.000 22.93710 206 SER A O 1
ATOM 1483 N N . LEU A 1 208 ? -64.50646 26.93915 3.73584 1.000 20.97043 207 LEU A N 1
ATOM 1484 C CA . LEU A 1 208 ? -63.88496 28.21308 3.38379 1.000 22.48640 207 LEU A CA 1
ATOM 1485 C C . LEU A 1 208 ? -62.55324 28.21231 4.12642 1.000 20.37044 207 LEU A C 1
ATOM 1486 O O . LEU A 1 208 ? -62.52669 28.35488 5.35180 1.000 19.42903 207 LEU A O 1
ATOM 1491 N N . ASP A 1 209 ? -61.45271 28.01773 3.40289 1.000 21.32021 208 ASP A N 1
ATOM 1492 C CA . ASP A 1 209 ? -60.16372 27.75131 4.02674 1.000 23.42436 208 ASP A CA 1
ATOM 1493 C C . ASP A 1 209 ? -59.10805 28.72508 3.51605 1.000 25.47062 208 ASP A 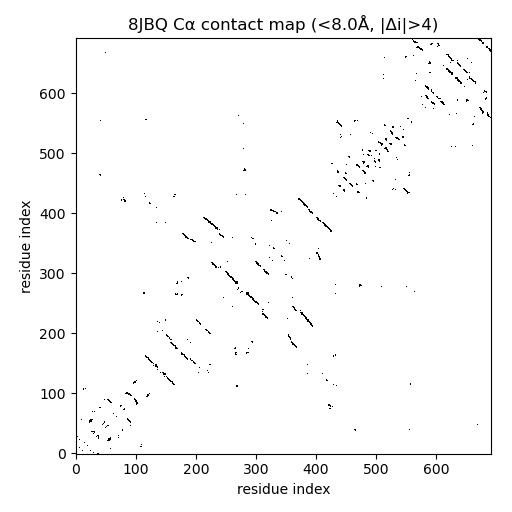C 1
ATOM 1494 O O . ASP A 1 209 ? -59.33231 29.49118 2.57480 1.000 25.25531 208 ASP A O 1
ATOM 1499 N N . ASP A 1 210 ? -57.93747 28.67806 4.16208 1.000 22.47745 209 ASP A N 1
ATOM 1500 C CA . ASP A 1 210 ? -56.87235 29.63319 3.86993 1.000 24.62969 209 ASP A CA 1
ATOM 1501 C C . ASP A 1 210 ? -56.33747 29.48121 2.45200 1.000 28.46416 209 ASP A C 1
ATOM 1502 O O . ASP A 1 210 ? -55.92748 30.47074 1.83515 1.000 30.27576 209 ASP A O 1
ATOM 1507 N N . ASP A 1 211 ? -56.31607 28.25911 1.92635 1.000 25.82503 210 ASP A N 1
ATOM 1508 C CA . ASP A 1 211 ? -55.63415 27.97463 0.67142 1.000 28.64741 210 ASP A CA 1
ATOM 1509 C C . ASP A 1 211 ? -56.49557 28.21103 -0.56126 1.000 31.70508 210 ASP A C 1
ATOM 1510 O O . ASP A 1 211 ? -55.98137 28.10955 -1.68021 1.000 34.36992 210 ASP A O 1
ATOM 1515 N N . SER A 1 212 ? -57.78452 28.51341 -0.39556 1.000 25.74996 211 SER A N 1
ATOM 1516 C CA . SER A 1 212 ? -58.64984 28.70908 -1.55174 1.000 25.85191 211 SER A CA 1
ATOM 1517 C C . SER A 1 212 ? -59.64392 29.84943 -1.37057 1.000 27.41223 211 SER A C 1
ATOM 1518 O O . SER A 1 212 ? -60.57384 29.97171 -2.17942 1.000 22.99166 211 SER A O 1
ATOM 1521 N N . SER A 1 213 ? -59.46942 30.69165 -0.35753 1.000 23.48719 212 SER A N 1
ATOM 1522 C CA . SER A 1 213 ? -60.48238 31.67177 0.00058 1.000 21.20967 212 SER A CA 1
ATOM 1523 C C . SER A 1 213 ? -60.66605 32.72024 -1.09090 1.000 25.14071 212 SER A C 1
ATOM 1524 O O . SER A 1 213 ? -59.74087 33.04660 -1.83914 1.000 23.88403 212 SER A O 1
ATOM 1527 N N . GLY A 1 214 ? -61.88421 33.24697 -1.17311 1.000 23.98894 213 GLY A N 1
ATOM 1528 C CA . GLY A 1 214 ? -62.17247 34.38590 -2.01509 1.000 25.27407 213 GLY A CA 1
ATOM 1529 C C . GLY A 1 214 ? -61.75900 35.68582 -1.34835 1.000 25.63571 213 GLY A C 1
ATOM 1530 O O . GLY A 1 214 ? -61.10846 35.71106 -0.30286 1.000 24.52875 213 GLY A O 1
ATOM 1531 N N . ALA A 1 215 ? -62.15888 36.79270 -1.97911 1.000 25.64876 214 ALA A N 1
ATOM 1532 C CA . ALA A 1 215 ? -61.73898 38.11286 -1.51514 1.000 26.36253 214 ALA A CA 1
ATOM 1533 C C . ALA A 1 215 ? -62.31736 38.44575 -0.14454 1.000 28.03863 214 ALA A C 1
ATOM 1534 O O . ALA A 1 215 ? -61.66394 39.11837 0.66079 1.000 27.90658 214 ALA A O 1
ATOM 1536 N N . GLY A 1 216 ? -63.53441 38.00416 0.13438 1.000 23.18109 215 GLY A N 1
ATOM 1537 C CA . GLY A 1 216 ? -64.18081 38.27574 1.39913 1.000 23.42318 215 GLY A CA 1
ATOM 1538 C C . GLY A 1 216 ? -65.28437 39.30944 1.28477 1.000 27.01543 215 GLY A C 1
ATOM 1539 O O . GLY A 1 216 ? -65.86813 39.53580 0.22163 1.000 24.03071 215 GLY A O 1
ATOM 1540 N N . ILE A 1 217 ? -65.57096 39.95053 2.41463 1.000 24.10135 216 ILE A N 1
ATOM 1541 C CA . ILE A 1 217 ? -66.67350 40.89664 2.53001 1.000 20.81151 216 ILE A CA 1
ATOM 1542 C C . ILE A 1 217 ? -66.10435 42.27080 2.85444 1.000 25.33386 216 ILE A C 1
ATOM 1543 O O . ILE A 1 217 ? -65.30364 42.41613 3.78542 1.000 24.17658 216 ILE A O 1
ATOM 1548 N N . HIS A 1 218 ? -66.52017 43.27247 2.08487 1.000 21.42564 217 HIS A N 1
ATOM 1549 C CA . HIS A 1 218 ? -66.01842 44.63378 2.19802 1.000 23.72703 217 HIS A CA 1
ATOM 1550 C C . HIS A 1 218 ? -67.19538 45.59647 2.24519 1.000 21.91509 217 HIS A C 1
ATOM 1551 O O . HIS A 1 218 ? -68.14555 45.46096 1.47058 1.000 22.11035 217 HIS A O 1
ATOM 1558 N N . LEU A 1 219 ? -67.13631 46.56068 3.15807 1.000 18.53616 218 LEU A N 1
ATOM 1559 C CA . LEU A 1 219 ? -68.16822 47.58758 3.25998 1.000 19.67513 218 LEU A CA 1
ATOM 1560 C C . LEU A 1 219 ? -67.65416 48.99196 2.99497 1.000 21.34005 218 LEU A C 1
ATOM 1561 O O . LEU A 1 219 ? -68.38246 49.80403 2.41632 1.000 21.31166 218 LEU A O 1
ATOM 1566 N N . ASN A 1 220 ? -66.42342 49.30456 3.39926 1.000 22.01512 219 ASN A N 1
ATOM 1567 C CA . ASN A 1 220 ? -65.91340 50.66207 3.26099 1.000 24.46205 219 ASN A CA 1
ATOM 1568 C C . ASN A 1 220 ? -64.40783 50.66114 3.48047 1.000 23.30667 219 ASN A C 1
ATOM 1569 O O . ASN A 1 220 ? -63.88147 49.83482 4.23040 1.000 24.49468 219 ASN A O 1
ATOM 1574 N N . ASP A 1 221 ? -63.72500 51.60393 2.82115 1.000 22.10928 220 ASP A N 1
ATOM 1575 C CA . ASP A 1 221 ? -62.30233 51.81836 3.08061 1.000 27.95063 220 ASP A CA 1
ATOM 1576 C C . ASP A 1 221 ? -62.08008 52.54878 4.39954 1.000 26.78996 220 ASP A C 1
ATOM 1577 O O . ASP A 1 221 ? -61.13700 52.23877 5.13614 1.000 29.97274 220 ASP A O 1
ATOM 1582 N N . GLN A 1 222 ? -62.91697 53.53976 4.69837 1.000 23.19112 221 GLN A N 1
ATOM 1583 C CA . GLN A 1 222 ? -62.81121 54.29744 5.93578 1.000 26.19208 221 GLN A CA 1
ATOM 1584 C C . GLN A 1 222 ? -64.19387 54.81351 6.30333 1.000 27.03771 221 GLN A C 1
ATOM 1585 O O . GLN A 1 222 ? -65.03067 55.05898 5.43060 1.000 28.94288 221 GLN A O 1
ATOM 1591 N N . LEU A 1 223 ? -64.42915 54.97023 7.60329 1.000 21.86411 222 LEU A N 1
ATOM 1592 C CA . LEU A 1 223 ? -65.74050 55.35772 8.10858 1.000 23.16341 222 LEU A CA 1
ATOM 1593 C C . LEU A 1 223 ? -65.81784 56.87320 8.24442 1.000 24.31971 222 LEU A C 1
ATOM 1594 O O . LEU A 1 223 ? -65.08773 57.47022 9.04348 1.000 24.30751 222 LEU A O 1
ATOM 1599 N N . SER A 1 224 ? -66.70947 57.48722 7.47492 1.000 20.22988 223 SER A N 1
ATOM 1600 C CA . SER A 1 224 ? -66.97358 58.91243 7.56142 1.000 24.73493 223 SER A CA 1
ATOM 1601 C C . SER A 1 224 ? -68.25463 59.14418 8.36011 1.000 19.92791 223 SER A C 1
ATOM 1602 O O . SER A 1 224 ? -68.88179 58.20929 8.86462 1.000 20.17025 223 SER A O 1
ATOM 1605 N N . TYR A 1 225 ? -68.65085 60.41058 8.47180 1.000 18.50207 224 TYR A N 1
ATOM 1606 C CA . TYR A 1 225 ? -69.84120 60.76732 9.22947 1.000 18.30380 224 TYR A CA 1
ATOM 1607 C C . TYR A 1 225 ? -70.40518 62.07202 8.68870 1.000 18.74519 224 TYR A C 1
ATOM 1608 O O . TYR A 1 225 ? -69.73517 62.80708 7.95981 1.000 22.82643 224 TYR A O 1
ATOM 1617 N N . ARG A 1 226 ? -71.65166 62.35259 9.06552 1.000 20.87160 225 ARG A N 1
ATOM 1618 C CA . ARG A 1 226 ? -72.31458 63.60965 8.75207 1.000 17.49357 225 ARG A CA 1
ATOM 1619 C C . ARG A 1 226 ? -72.94220 64.16807 10.02082 1.000 21.85597 225 ARG A C 1
ATOM 1620 O O . ARG A 1 226 ? -73.48225 63.41652 10.83819 1.000 18.61151 225 ARG A O 1
ATOM 1628 N N . ARG A 1 227 ? -72.86883 65.48672 10.17878 1.000 17.46677 226 ARG A N 1
ATOM 1629 C CA . ARG A 1 227 ? -73.35604 66.17903 11.36371 1.000 21.16217 226 ARG A CA 1
ATOM 1630 C C . ARG A 1 227 ? -74.64643 66.91717 11.03482 1.000 21.64874 226 ARG A C 1
ATOM 1631 O O . ARG A 1 227 ? -74.78117 67.49735 9.95343 1.000 20.97996 226 ARG A O 1
ATOM 1639 N N . PHE A 1 228 ? -75.59923 66.87954 11.96434 1.000 21.61407 227 PHE A N 1
ATOM 1640 C CA . PHE A 1 228 ? -76.87117 67.56515 11.79549 1.000 22.94580 227 PHE A CA 1
ATOM 1641 C C . PHE A 1 228 ? -77.29545 68.18318 13.11865 1.000 24.73642 227 PHE A C 1
ATOM 1642 O O . PHE A 1 228 ? -76.91707 67.71167 14.19352 1.000 23.19092 227 PHE A O 1
ATOM 1650 N N . GLY A 1 229 ? -78.08316 69.25378 13.02532 1.000 27.17867 228 GLY A N 1
ATOM 1651 C CA . GLY A 1 229 ? -78.63048 69.89625 14.19666 1.000 26.59537 228 GLY A CA 1
ATOM 1652 C C . GLY A 1 229 ? -80.13341 70.04374 14.06749 1.000 29.50317 228 GLY A C 1
ATOM 1653 O O . GLY A 1 229 ? -80.70367 69.91847 12.98403 1.000 28.07462 228 GLY A O 1
ATOM 1654 N N . ALA A 1 230 ? -80.77309 70.30284 15.20504 1.000 26.73870 229 ALA A N 1
ATOM 1655 C CA . ALA A 1 230 ? -82.21468 70.50408 15.20987 1.000 29.69774 229 ALA A CA 1
ATOM 1656 C C . ALA A 1 230 ? -82.57692 71.75652 14.42269 1.000 29.77953 229 ALA A C 1
ATOM 1657 O O . ALA A 1 230 ? -81.91332 72.79096 14.52771 1.000 29.86538 229 ALA A O 1
ATOM 1659 N N . SER A 1 231 ? -83.63988 71.65890 13.62666 1.000 30.58660 230 SER A N 1
ATOM 1660 C CA . SER A 1 231 ? -84.13450 72.79418 12.86028 1.000 31.55017 230 SER A CA 1
ATOM 1661 C C . SER A 1 231 ? -85.04689 73.70067 13.67667 1.000 35.27761 230 SER A C 1
ATOM 1662 O O . SER A 1 231 ? -85.80457 74.48610 13.09586 1.000 38.48074 230 SER A O 1
ATOM 1665 N N . TYR A 1 232 ? -84.99129 73.60538 15.00327 1.000 31.00806 231 TYR A N 1
ATOM 1666 C CA . TYR A 1 232 ? -85.82640 74.41437 15.87761 1.000 34.41412 231 TYR A CA 1
ATOM 1667 C C . TYR A 1 232 ? -85.04540 74.72433 17.14576 1.000 31.61443 231 TYR A C 1
ATOM 1668 O O . TYR A 1 232 ? -84.06301 74.05238 17.47081 1.000 32.53172 231 TYR A O 1
ATOM 1677 N N . THR A 1 233 ? -85.48838 75.75989 17.85560 1.000 30.86500 232 THR A N 1
ATOM 1678 C CA . THR A 1 233 ? -84.84857 76.13827 19.10882 1.000 31.70836 232 THR A CA 1
ATOM 1679 C C . THR A 1 233 ? -85.06530 75.06035 20.16421 1.000 33.23359 232 THR A C 1
ATOM 1680 O O . THR A 1 233 ? -86.13613 74.45098 20.24189 1.000 33.75265 232 THR A O 1
ATOM 1684 N N . THR A 1 234 ? -84.03899 74.82782 20.98314 1.000 33.17989 233 THR A N 1
ATOM 1685 C CA . THR A 1 234 ? -84.06623 73.77009 21.98404 1.000 31.71689 233 THR A CA 1
ATOM 1686 C C . THR A 1 234 ? -83.53401 74.28949 23.31080 1.000 39.16148 233 THR A C 1
ATOM 1687 O O . THR A 1 234 ? -82.59046 75.08523 23.33875 1.000 32.82748 233 THR A O 1
ATOM 1691 N N . LEU A 1 235 ? -84.14382 73.84175 24.41041 1.000 33.89349 234 LEU A N 1
ATOM 1692 C CA . LEU A 1 235 ? -83.55616 74.03425 25.73187 1.000 39.61145 234 LEU A CA 1
ATOM 1693 C C . LEU A 1 235 ? -83.18309 72.70873 26.38220 1.000 41.51887 234 LEU A C 1
ATOM 1694 O O . LEU A 1 235 ? -81.99673 72.44307 26.58772 1.000 52.31121 234 LEU A O 1
ATOM 1699 N N . ASP A 1 236 ? -84.14360 71.82839 26.63677 1.000 33.97745 235 ASP A N 1
ATOM 1700 C CA . ASP A 1 236 ? -83.86151 70.50870 27.19667 1.000 36.74770 235 ASP A CA 1
ATOM 1701 C C . ASP A 1 236 ? -84.33505 69.50396 26.15590 1.000 30.47656 235 ASP A C 1
ATOM 1702 O O . ASP A 1 236 ? -85.47783 69.04307 26.19761 1.000 32.43872 235 ASP A O 1
ATOM 1707 N N . ALA A 1 237 ? -83.45106 69.17831 25.21690 1.000 30.52981 236 ALA A N 1
ATOM 1708 C CA . ALA A 1 237 ? -83.81003 68.35099 24.07527 1.000 29.53308 236 ALA A CA 1
ATOM 1709 C C . ALA A 1 237 ? -82.54103 67.95060 23.34136 1.000 29.41919 236 ALA A C 1
ATOM 1710 O O . ALA A 1 237 ? -81.46964 68.52586 23.55639 1.000 26.86754 236 ALA A O 1
ATOM 1712 N N . TYR A 1 238 ? -82.67620 66.95032 22.47556 1.000 24.19696 237 TYR A N 1
ATOM 1713 C CA . TYR A 1 238 ? -81.61804 66.64642 21.52459 1.000 23.05217 237 TYR A CA 1
ATOM 1714 C C . TYR A 1 238 ? -81.47664 67.80746 20.54996 1.000 23.89113 237 TYR A C 1
ATOM 1715 O O . TYR A 1 238 ? -82.47332 68.31146 20.02380 1.000 26.76991 237 TYR A O 1
ATOM 1724 N N . PHE A 1 239 ? -80.23906 68.24229 20.31274 1.000 21.94143 238 PHE A N 1
ATOM 1725 C CA . PHE A 1 239 ? -79.99829 69.37445 19.42989 1.000 27.55409 238 PHE A CA 1
ATOM 1726 C C . PHE A 1 239 ? -78.90734 69.13640 18.39863 1.000 25.46645 238 PHE A C 1
ATOM 1727 O O . PHE A 1 239 ? -78.74033 69.97600 17.50685 1.000 23.27089 238 PHE A O 1
ATOM 1735 N N . ARG A 1 240 ? -78.17716 68.02641 18.47619 1.000 23.29770 239 ARG A N 1
ATOM 1736 C CA . ARG A 1 240 ? -77.10072 67.74111 17.53985 1.000 24.71310 239 ARG A CA 1
ATOM 1737 C C . ARG A 1 240 ? -77.02008 66.23618 17.33550 1.000 21.92591 239 ARG A C 1
ATOM 1738 O O . ARG A 1 240 ? -77.30541 65.45851 18.24906 1.000 21.92665 239 ARG A O 1
ATOM 1746 N N . GLU A 1 241 ? -76.63014 65.83156 16.12826 1.000 19.35939 240 GLU A N 1
ATOM 1747 C CA . GLU A 1 241 ? -76.59119 64.41886 15.77944 1.000 20.57590 240 GLU A CA 1
ATOM 1748 C C . GLU A 1 241 ? -75.44562 64.16998 14.80907 1.000 21.01176 240 GLU A C 1
ATOM 1749 O O . GLU A 1 241 ? -75.09070 65.03996 14.00986 1.000 20.63848 240 GLU A O 1
ATOM 1755 N N . TRP A 1 242 ? -74.86176 62.97566 14.89952 1.000 18.80352 241 TRP A N 1
ATOM 1756 C CA . TRP A 1 242 ? -73.83635 62.51696 13.97117 1.000 19.40037 241 TRP A CA 1
ATOM 1757 C C . TRP A 1 242 ? -74.19629 61.11587 13.50309 1.000 18.59299 241 TRP A C 1
ATOM 1758 O O . TRP A 1 242 ? -74.40587 60.22203 14.32905 1.000 18.94050 241 TRP A O 1
ATOM 1769 N N . SER A 1 243 ? -74.26530 60.91909 12.18860 1.000 17.68240 242 SER A N 1
ATOM 1770 C CA . SER A 1 243 ? -74.51624 59.60074 11.61693 1.000 18.29299 242 SER A CA 1
ATOM 1771 C C . SER A 1 243 ? -73.23706 59.10525 10.95825 1.000 17.38951 242 SER A C 1
ATOM 1772 O O . SER A 1 243 ? -72.74313 59.72194 10.00929 1.000 17.76519 242 SER A O 1
ATOM 1775 N N . THR A 1 244 ? -72.71863 57.98859 11.45476 1.000 19.46798 243 THR A N 1
ATOM 1776 C CA . THR A 1 244 ? -71.45047 57.42813 11.01822 1.000 18.32878 243 THR A CA 1
ATOM 1777 C C . THR A 1 244 ? -71.68516 56.30431 10.01266 1.000 18.12045 243 THR A C 1
ATOM 1778 O O . THR A 1 244 ? -72.66047 55.55328 10.11053 1.000 19.42798 243 THR A O 1
ATOM 1782 N N . ASP A 1 245 ? -70.78003 56.20880 9.03520 1.000 18.63660 244 ASP A N 1
ATOM 1783 C CA . ASP A 1 245 ? -70.83957 55.15901 8.02546 1.000 17.98009 244 ASP A CA 1
ATOM 1784 C C . ASP A 1 245 ? -70.99806 53.78883 8.67484 1.000 21.15819 244 ASP A C 1
ATOM 1785 O O . ASP A 1 245 ? -70.54619 53.54982 9.79914 1.000 19.29949 244 ASP A O 1
ATOM 1790 N N . ALA A 1 246 ? -71.64285 52.88399 7.94640 1.000 18.94503 245 ALA A N 1
ATOM 1791 C CA . ALA A 1 246 ? -72.10931 51.62827 8.51287 1.000 21.79857 245 ALA A CA 1
ATOM 1792 C C . ALA A 1 246 ? -70.97601 50.62966 8.71959 1.000 20.13737 245 ALA A C 1
ATOM 1793 O O . ALA A 1 246 ? -69.94620 50.66371 8.03953 1.000 20.71135 245 ALA A O 1
ATOM 1795 N N . ILE A 1 247 ? -71.18906 49.72281 9.67274 1.000 17.23085 246 ILE A N 1
ATOM 1796 C CA . ILE A 1 247 ? -70.29823 48.60028 9.92597 1.000 18.76363 246 ILE A CA 1
ATOM 1797 C C . ILE A 1 247 ? -71.13385 47.32623 9.92752 1.000 18.59396 246 ILE A C 1
ATOM 1798 O O . ILE A 1 247 ? -72.36092 47.35872 9.83384 1.000 19.13768 246 ILE A O 1
ATOM 1803 N N . ALA A 1 248 ? -70.45072 46.19188 10.03430 1.000 18.07677 247 ALA A N 1
ATOM 1804 C CA . ALA A 1 248 ? -71.11686 44.89648 10.08575 1.000 17.94363 247 ALA A CA 1
ATOM 1805 C C . ALA A 1 248 ? -71.44949 44.57133 11.53659 1.000 18.11173 247 ALA A C 1
ATOM 1806 O O . ALA A 1 248 ? -70.55646 44.25789 12.33080 1.000 18.14681 247 ALA A O 1
ATOM 1808 N N . GLN A 1 249 ? -72.73420 44.65079 11.88864 1.000 18.31205 248 GLN A N 1
ATOM 1809 C CA . GLN A 1 249 ? -73.14637 44.17304 13.20314 1.000 18.55552 248 GLN A CA 1
ATOM 1810 C C . GLN A 1 249 ? -72.91354 42.67402 13.32219 1.000 21.49691 248 GLN A C 1
ATOM 1811 O O . GLN A 1 249 ? -72.54968 42.17722 14.39488 1.000 19.15659 248 GLN A O 1
ATOM 1817 N N . ASP A 1 250 ? -73.12050 41.93654 12.23188 1.000 19.12932 249 ASP A N 1
ATOM 1818 C CA . ASP A 1 250 ? -72.72025 40.53934 12.18710 1.000 19.56012 249 ASP A CA 1
ATOM 1819 C C . ASP A 1 250 ? -72.41420 40.13604 10.75200 1.000 21.60263 249 ASP A C 1
ATOM 1820 O O . ASP A 1 250 ? -72.80893 40.80728 9.79486 1.000 19.85182 249 ASP A O 1
ATOM 1825 N N . TYR A 1 251 ? -71.66128 39.04575 10.62649 1.000 17.36619 250 TYR A N 1
ATOM 1826 C CA . TYR A 1 251 ? -71.57212 38.25430 9.40832 1.000 21.12960 250 TYR A CA 1
ATOM 1827 C C . TYR A 1 251 ? -72.10136 36.86489 9.73075 1.000 19.68106 250 TYR A C 1
ATOM 1828 O O . TYR A 1 251 ? -71.79633 36.31339 10.79230 1.000 19.41885 250 TYR A O 1
ATOM 1837 N N . ARG A 1 252 ? -72.89740 36.29632 8.82990 1.000 18.25818 251 ARG A N 1
ATOM 1838 C CA . ARG A 1 252 ? -73.54418 35.01894 9.09636 1.000 18.23536 251 ARG A CA 1
ATOM 1839 C C . ARG A 1 252 ? -73.42176 34.08984 7.89667 1.000 21.54008 251 ARG A C 1
ATOM 1840 O O . ARG A 1 252 ? -73.45802 34.52364 6.74148 1.000 18.35705 251 ARG A O 1
ATOM 1848 N N . PHE A 1 253 ? -73.28338 32.79692 8.18925 1.000 19.10214 252 PHE A N 1
ATOM 1849 C CA . PHE A 1 253 ? -73.11003 31.76868 7.16613 1.000 19.60430 252 PHE A CA 1
ATOM 1850 C C . PHE A 1 253 ? -73.92280 30.55159 7.58242 1.000 22.29425 252 PHE A C 1
ATOM 1851 O O . PHE A 1 253 ? -73.61837 29.91714 8.59666 1.000 21.90835 252 PHE A O 1
ATOM 1859 N N . VAL A 1 254 ? -74.95659 30.23440 6.80578 1.000 19.72837 253 VAL A N 1
ATOM 1860 C CA . VAL A 1 254 ? -75.93002 29.20425 7.14773 1.000 20.27830 253 VAL A CA 1
ATOM 1861 C C . VAL A 1 254 ? -75.83212 28.08311 6.12295 1.000 22.55394 253 VAL A C 1
ATOM 1862 O O . VAL A 1 254 ? -75.85833 28.33655 4.91238 1.000 23.60771 253 VAL A O 1
ATOM 1866 N N . PHE A 1 255 ? -75.71946 26.85010 6.60794 1.000 21.14957 254 PHE A N 1
ATOM 1867 C CA . PHE A 1 255 ? -75.63177 25.66522 5.76225 1.000 24.93072 254 PHE A CA 1
ATOM 1868 C C . PHE A 1 255 ? -76.88571 24.82574 5.96786 1.000 23.95722 254 PHE A C 1
ATOM 1869 O O . PHE A 1 255 ? -77.20915 24.45929 7.10283 1.000 23.08815 254 PHE A O 1
ATOM 1877 N N . LYS A 1 256 ? -77.58616 24.52610 4.87288 1.000 23.30614 255 LYS A N 1
ATOM 1878 C CA . LYS A 1 256 ? -78.84218 23.78716 4.91416 1.000 24.96930 255 LYS A CA 1
ATOM 1879 C C . LYS A 1 256 ? -78.85028 22.73777 3.81038 1.000 23.83340 255 LYS A C 1
ATOM 1880 O O . LYS A 1 256 ? -78.00635 22.74436 2.91026 1.000 24.50406 255 LYS A O 1
ATOM 1886 N N . THR A 1 257 ? -79.82907 21.83360 3.88273 1.000 23.61742 256 THR A N 1
ATOM 1887 C CA . THR A 1 257 ? -80.03325 20.80347 2.87374 1.000 27.49897 256 THR A CA 1
ATOM 1888 C C . THR A 1 257 ? -81.49267 20.79021 2.44099 1.000 28.96581 256 THR A C 1
ATOM 1889 O O . THR A 1 257 ? -82.37680 21.28082 3.14680 1.000 26.75839 256 THR A O 1
ATOM 1893 N N . SER A 1 258 ? -81.73571 20.20794 1.26391 1.000 27.44365 257 SER A N 1
ATOM 1894 C CA . SER A 1 258 ? -83.09243 20.09144 0.74257 1.000 28.82589 257 SER A CA 1
ATOM 1895 C C . SER A 1 258 ? -83.86046 18.91686 1.33531 1.000 27.17044 257 SER A C 1
ATOM 1896 O O . SER A 1 258 ? -85.09536 18.93433 1.31772 1.000 27.26780 257 SER A O 1
ATOM 1899 N N . ASN A 1 259 ? -83.17051 17.89589 1.84005 1.000 28.93833 258 ASN A N 1
ATOM 1900 C CA . ASN A 1 259 ? -83.82994 16.76236 2.47522 1.000 30.83720 258 ASN A CA 1
ATOM 1901 C C . ASN A 1 259 ? -82.93728 16.24916 3.59940 1.000 29.98050 258 ASN A C 1
ATOM 1902 O O . ASN A 1 259 ? -81.85586 16.78597 3.85551 1.000 29.52106 258 ASN A O 1
ATOM 1907 N N . ASN A 1 260 ? -83.39649 15.19335 4.27169 1.000 28.27062 259 ASN A N 1
ATOM 1908 C CA . ASN A 1 260 ? -82.70927 14.65561 5.43852 1.000 30.80116 259 ASN A CA 1
ATOM 1909 C C . ASN A 1 260 ? -81.78251 13.49312 5.09491 1.000 32.28095 259 ASN A C 1
ATOM 1910 O O . ASN A 1 260 ? -81.39825 12.73105 5.98819 1.000 29.96817 259 ASN A O 1
ATOM 1915 N N . LYS A 1 261 ? -81.42030 13.33726 3.81892 1.000 28.88188 260 LYS A N 1
ATOM 1916 C CA . LYS A 1 261 ? -80.46733 12.29592 3.44988 1.000 28.20634 260 LYS A CA 1
ATOM 1917 C C . LYS A 1 261 ? -79.09751 12.54728 4.06605 1.000 29.89702 260 LYS A C 1
ATOM 1918 O O . LYS A 1 261 ? -78.35277 11.59785 4.33449 1.000 29.68304 260 LYS A O 1
ATOM 1924 N N . ALA A 1 262 ? -78.74858 13.80832 4.29546 1.000 24.29969 261 ALA A N 1
ATOM 1925 C CA . ALA A 1 262 ? -77.46254 14.18085 4.85916 1.000 27.80715 261 ALA A CA 1
ATOM 1926 C C . ALA A 1 262 ? -77.64972 14.78178 6.24581 1.000 28.57092 261 ALA A C 1
ATOM 1927 O O . ALA A 1 262 ? -78.66102 15.42901 6.52936 1.000 27.65227 261 ALA A O 1
ATOM 1929 N N . GLU A 1 263 ? -76.66665 14.54846 7.11275 1.000 30.18056 262 GLU A N 1
ATOM 1930 C CA . GLU A 1 263 ? -76.64390 15.11861 8.45201 1.000 29.00524 262 GLU A CA 1
ATOM 1931 C C . GLU A 1 263 ? -75.27281 15.71718 8.72193 1.000 27.95600 262 GLU A C 1
ATOM 1932 O O . GLU A 1 263 ? -74.26336 15.26445 8.17606 1.000 27.49805 262 GLU A O 1
ATOM 1938 N N . ILE A 1 264 ? -75.24505 16.73982 9.57396 1.000 26.92616 263 ILE A N 1
ATOM 1939 C CA . ILE A 1 264 ? -73.97872 17.32651 9.99569 1.000 25.82393 263 ILE A CA 1
ATOM 1940 C C . ILE A 1 264 ? -73.21586 16.29717 10.81828 1.000 28.53922 263 ILE A C 1
ATOM 1941 O O . ILE A 1 264 ? -73.72248 15.78679 11.82376 1.000 29.36698 263 ILE A O 1
ATOM 1946 N N . LEU A 1 265 ? -71.99242 15.98615 10.39447 1.000 25.57667 264 LEU A N 1
ATOM 1947 C CA . LEU A 1 265 ? -71.13565 15.06123 11.12686 1.000 28.75746 264 LEU A CA 1
ATOM 1948 C C . LEU A 1 265 ? -70.08981 15.78310 11.96798 1.000 28.84318 264 LEU A C 1
ATOM 1949 O O . LEU A 1 265 ? -69.95340 15.50524 13.16212 1.000 28.63731 264 LEU A O 1
ATOM 1954 N N . GLU A 1 266 ? -69.35115 16.71213 11.36779 1.000 25.33654 265 GLU A N 1
ATOM 1955 C CA . GLU A 1 266 ? -68.30873 17.44588 12.06822 1.000 29.12937 265 GLU A CA 1
ATOM 1956 C C . GLU A 1 266 ? -68.21968 18.84500 11.47987 1.000 26.38174 265 GLU A C 1
ATOM 1957 O O . GLU A 1 266 ? -68.42901 19.03969 10.27981 1.000 23.56046 265 GLU A O 1
ATOM 1963 N N . THR A 1 267 ? -67.91726 19.82275 12.33298 1.000 21.29239 266 THR A N 1
ATOM 1964 C CA . THR A 1 267 ? -67.69095 21.18621 11.87437 1.000 24.23301 266 THR A CA 1
ATOM 1965 C C . THR A 1 267 ? -66.54329 21.80842 12.65412 1.000 25.94692 266 THR A C 1
ATOM 1966 O O . THR A 1 267 ? -66.24652 21.40709 13.78347 1.000 24.81295 266 THR A O 1
ATOM 1970 N N . PHE A 1 268 ? -65.89239 22.79079 12.03119 1.000 22.64359 267 PHE A N 1
ATOM 1971 C CA . PHE A 1 268 ? -65.10984 23.77040 12.76501 1.000 24.54000 267 PHE A CA 1
ATOM 1972 C C . PHE A 1 268 ? -65.53349 25.15478 12.28853 1.000 22.68537 267 PHE A C 1
ATOM 1973 O O . PHE A 1 268 ? -65.55207 25.40996 11.07313 1.000 22.46698 267 PHE A O 1
ATOM 1981 N N . PRO A 1 269 ? -65.87585 26.07918 13.20148 1.000 22.37852 268 PRO A N 1
ATOM 1982 C CA . PRO A 1 269 ? -65.82303 25.92970 14.66326 1.000 24.01302 268 PRO A CA 1
ATOM 1983 C C . PRO A 1 269 ? -66.72630 24.83477 15.23971 1.000 27.83572 268 PRO A C 1
ATOM 1984 O O . PRO A 1 269 ? -67.78478 24.53284 14.68472 1.000 22.82483 268 PRO A O 1
ATOM 1988 N N . ILE A 1 270 ? -66.26928 24.23083 16.33082 1.000 24.74619 269 ILE A N 1
ATOM 1989 C CA . ILE A 1 270 ? -67.04236 23.25107 17.08486 1.000 31.01921 269 ILE A CA 1
ATOM 1990 C C . ILE A 1 270 ? -67.68519 23.88907 18.30921 1.000 35.43865 269 ILE A C 1
ATOM 1991 O O . ILE A 1 270 ? -68.86481 23.67517 18.58850 1.000 31.99965 269 ILE A O 1
ATOM 1996 N N . ASP A 1 271 ? -66.91762 24.68505 19.04332 1.000 33.95202 270 ASP A N 1
ATOM 1997 C CA . ASP A 1 271 ? -67.41650 25.52798 20.11527 1.000 34.56432 270 ASP A CA 1
ATOM 1998 C C . ASP A 1 271 ? -67.39371 26.97995 19.65979 1.000 29.34024 270 ASP A C 1
ATOM 1999 O O . ASP A 1 271 ? -66.71410 27.33858 18.69445 1.000 30.22518 270 ASP A O 1
ATOM 2004 N N . ASN A 1 272 ? -68.14628 27.81590 20.36973 1.000 28.56857 271 ASN A N 1
ATOM 2005 C CA . ASN A 1 272 ? -68.13632 29.24296 20.08388 1.000 28.74900 271 ASN A CA 1
ATOM 2006 C C . ASN A 1 272 ? -66.73410 29.80739 20.27630 1.000 30.72008 271 ASN A C 1
ATOM 2007 O O . ASN A 1 272 ? -66.00280 29.40028 21.18229 1.000 29.48305 271 ASN A O 1
ATOM 2012 N N . LEU A 1 273 ? -66.35553 30.74107 19.40884 1.000 25.65877 272 LEU A N 1
ATOM 2013 C CA . LEU A 1 273 ? -65.06866 31.41605 19.49759 1.000 28.15743 272 LEU A CA 1
ATOM 2014 C C . LEU A 1 273 ? -65.24335 32.77245 20.16624 1.000 29.03344 272 LEU A C 1
ATOM 2015 O O . LEU A 1 273 ? -66.24347 33.46122 19.94458 1.000 29.79145 272 LEU A O 1
ATOM 2020 N N . ASN A 1 274 ? -64.26509 33.15142 20.98176 1.000 23.71123 273 ASN A N 1
ATOM 2021 C CA . ASN A 1 274 ? -64.32143 34.40119 21.72279 1.000 25.93223 273 ASN A CA 1
ATOM 2022 C C . ASN A 1 274 ? -63.78427 35.56043 20.88772 1.000 25.11688 273 ASN A C 1
ATOM 2023 O O . ASN A 1 274 ? -63.22031 35.38088 19.80618 1.000 23.17915 273 ASN A O 1
ATOM 2028 N N . VAL A 1 275 ? -63.97268 36.77265 21.41413 1.000 21.66651 274 VAL A N 1
ATOM 2029 C CA . VAL A 1 275 ? -63.34092 37.94442 20.82549 1.000 27.17572 274 VAL A CA 1
ATOM 2030 C C . VAL A 1 275 ? -61.82427 37.83234 20.94747 1.000 28.26072 274 VAL A C 1
ATOM 2031 O O . VAL A 1 275 ? -61.28633 37.10237 21.78937 1.000 23.59718 274 VAL A O 1
ATOM 2035 N N . LYS A 1 276 ? -61.12753 38.56984 20.07909 1.000 28.05080 275 LYS A N 1
ATOM 2036 C CA . LYS A 1 276 ? -59.66576 38.66336 20.10374 1.000 28.75004 275 LYS A CA 1
ATOM 2037 C C . LYS A 1 276 ? -59.00956 37.28820 19.99499 1.000 27.67199 275 LYS A C 1
ATOM 2038 O O . LYS A 1 276 ? -57.95872 37.03193 20.58445 1.000 27.37100 275 LYS A O 1
ATOM 2044 N N . TYR A 1 277 ? -59.62903 36.40016 19.22591 1.000 27.83674 276 TYR A N 1
ATOM 2045 C CA . TYR A 1 277 ? -59.13918 35.03882 19.05655 1.000 27.60226 276 TYR A CA 1
ATOM 2046 C C . TYR A 1 277 ? -58.24714 34.97450 17.82112 1.000 30.21508 276 TYR A C 1
ATOM 2047 O O . TYR A 1 277 ? -58.71621 35.19685 16.70012 1.000 24.77903 276 TYR A O 1
ATOM 2056 N N . GLU A 1 278 ? -56.96447 34.67885 18.02813 1.000 29.20576 277 GLU A N 1
ATOM 2057 C CA . GLU A 1 278 ? -55.98767 34.54199 16.95048 1.000 34.30561 277 GLU A CA 1
ATOM 2058 C C . GLU A 1 278 ? -55.49145 33.10306 16.94491 1.000 34.74364 277 GLU A C 1
ATOM 2059 O O . GLU A 1 278 ? -54.82531 32.67047 17.89171 1.000 37.45745 277 GLU A O 1
ATOM 2065 N N . LYS A 1 279 ? -55.80391 32.36688 15.88087 1.000 30.91272 278 LYS A N 1
ATOM 2066 C CA . LYS A 1 279 ? -55.43217 30.96193 15.80860 1.000 34.98696 278 LYS A CA 1
ATOM 2067 C C . LYS A 1 279 ? -55.57209 30.47414 14.37451 1.000 34.45402 278 LYS A C 1
ATOM 2068 O O . LYS A 1 279 ? -56.54802 30.80092 13.69368 1.000 31.53202 278 LYS A O 1
ATOM 2074 N N . ARG A 1 280 ? -54.58540 29.70462 13.92148 1.000 30.52561 279 ARG A N 1
ATOM 2075 C CA . ARG A 1 280 ? -54.67959 28.96211 12.67046 1.000 34.25413 279 ARG A CA 1
ATOM 2076 C C . ARG A 1 280 ? -54.97001 27.50940 13.02767 1.000 34.57180 279 ARG A C 1
ATOM 2077 O O . ARG A 1 280 ? -54.10175 26.80742 13.55654 1.000 33.98087 279 ARG A O 1
ATOM 2085 N N . LYS A 1 281 ? -56.18912 27.06376 12.74444 1.000 30.83664 280 LYS A N 1
ATOM 2086 C CA . LYS A 1 281 ? -56.65620 25.74583 13.14949 1.000 29.73293 280 LYS A CA 1
ATOM 2087 C C . LYS A 1 281 ? -56.50595 24.76251 11.99822 1.000 32.53682 280 LYS A C 1
ATOM 2088 O O . LYS A 1 281 ? -56.91632 25.05179 10.86906 1.000 26.49229 280 LYS A O 1
ATOM 2094 N N . GLN A 1 282 ? -55.91696 23.60533 12.28637 1.000 28.87416 281 GLN A N 1
ATOM 2095 C CA . GLN A 1 282 ? -55.86968 22.50402 11.32948 1.000 33.71446 281 GLN A CA 1
ATOM 2096 C C . GLN A 1 282 ? -57.10041 21.63887 11.56773 1.000 36.63788 281 GLN A C 1
ATOM 2097 O O . GLN A 1 282 ? -57.16353 20.88124 12.53964 1.000 34.32403 281 GLN A O 1
ATOM 2103 N N . SER A 1 283 ? -58.08844 21.75796 10.68314 1.000 26.71012 282 SER A N 1
ATOM 2104 C CA . SER A 1 283 ? -59.32526 20.98598 10.78800 1.000 31.53687 282 SER A CA 1
ATOM 2105 C C . SER A 1 283 ? -59.13669 19.68842 10.01295 1.000 31.60077 282 SER A C 1
ATOM 2106 O O . SER A 1 283 ? -59.26613 19.65798 8.78679 1.000 29.49211 282 SER A O 1
ATOM 2109 N N . GLY A 1 284 ? -58.82693 18.61330 10.72947 1.000 29.63458 283 GLY A N 1
ATOM 2110 C CA . GLY A 1 284 ? -58.56112 17.32144 10.11747 1.000 31.28636 283 GLY A CA 1
ATOM 2111 C C . GLY A 1 284 ? -59.75120 16.38959 10.23898 1.000 34.02881 283 GLY A C 1
ATOM 2112 O O . GLY A 1 284 ? -60.39848 16.31935 11.28470 1.000 35.97968 283 GLY A O 1
ATOM 2113 N N . PHE A 1 285 ? -60.03567 15.67654 9.15059 1.000 30.81692 284 PHE A N 1
ATOM 2114 C CA . PHE A 1 285 ? -61.09419 14.67762 9.11060 1.000 32.23062 284 PHE A CA 1
ATOM 2115 C C . PHE A 1 285 ? -60.49532 13.35879 8.64744 1.000 34.71308 284 PHE A C 1
ATOM 2116 O O . PHE A 1 285 ? -59.79437 13.31752 7.63119 1.000 29.94894 284 PHE A O 1
ATOM 2124 N N . GLU A 1 286 ? -60.77688 12.28777 9.38538 1.000 30.91549 285 GLU A N 1
ATOM 2125 C CA . GLU A 1 286 ? -60.17954 10.98118 9.13895 1.000 33.52888 285 GLU A CA 1
ATOM 2126 C C . GLU A 1 286 ? -61.12163 10.11384 8.31455 1.000 35.10777 285 GLU A C 1
ATOM 2127 O O . GLU A 1 286 ? -62.29241 9.94484 8.67294 1.000 31.18187 285 GLU A O 1
ATOM 2133 N N . LEU A 1 287 ? -60.60146 9.55427 7.22196 1.000 29.74474 286 LEU A N 1
ATOM 2134 C CA . LEU A 1 287 ? -61.36315 8.68557 6.33686 1.000 30.44545 286 LEU A CA 1
ATOM 2135 C C . LEU A 1 287 ? -60.63714 7.35933 6.17453 1.000 30.80836 286 LEU A C 1
ATOM 2136 O O . LEU A 1 287 ? -59.40942 7.32687 6.05365 1.000 32.57674 286 LEU A O 1
ATOM 2141 N N . GLY A 1 288 ? -61.39879 6.26761 6.17316 1.000 28.84485 287 GLY A N 1
ATOM 2142 C CA . GLY A 1 288 ? -60.83696 4.97576 5.81452 1.000 31.98572 287 GLY A CA 1
ATOM 2143 C C . GLY A 1 288 ? -60.82353 4.80454 4.30273 1.000 29.20719 287 GLY A C 1
ATOM 2144 O O . GLY A 1 288 ? -61.78048 5.14652 3.60860 1.000 27.95980 287 GLY A O 1
ATOM 2145 N N . VAL A 1 289 ? -59.70997 4.27300 3.79282 1.000 29.56230 288 VAL A N 1
ATOM 2146 C CA . VAL A 1 289 ? -59.46324 4.19313 2.35905 1.000 29.55278 288 VAL A CA 1
ATOM 2147 C C . VAL A 1 289 ? -58.98255 2.79228 2.00496 1.000 31.93423 288 VAL A C 1
ATOM 2148 O O . VAL A 1 289 ? -58.55354 2.01929 2.86418 1.000 30.49290 288 VAL A O 1
ATOM 2152 N N . THR A 1 290 ? -59.05783 2.46990 0.71040 1.000 29.45105 289 THR A N 1
ATOM 2153 C CA . THR A 1 290 ? -58.54958 1.18434 0.24246 1.000 31.33202 289 THR A CA 1
ATOM 2154 C C . THR A 1 290 ? -57.02730 1.13031 0.22753 1.000 32.21317 289 THR A C 1
ATOM 2155 O O . THR A 1 290 ? -56.46408 0.03530 0.12199 1.000 37.30640 289 THR A O 1
ATOM 2159 N N . GLY A 1 291 ? -56.35821 2.26729 0.32347 1.000 35.55839 290 GLY A N 1
ATOM 2160 C CA . GLY A 1 291 ? -54.93015 2.28129 0.56245 1.000 40.44768 290 GLY A CA 1
ATOM 2161 C C . GLY A 1 291 ? -54.12059 2.50831 -0.69940 1.000 47.58307 290 GLY A C 1
ATOM 2162 O O . GLY A 1 291 ? -54.52814 2.15497 -1.81232 1.000 42.16752 290 GLY A O 1
ATOM 2163 N N . GLY A 1 292 ? -52.94508 3.10816 -0.52292 1.000 50.89670 291 GLY A N 1
ATOM 2164 C CA . GLY A 1 292 ? -52.01974 3.33201 -1.61043 1.000 51.80308 291 GLY A CA 1
ATOM 2165 C C . GLY A 1 292 ? -51.07226 2.16499 -1.80083 1.000 49.58788 291 GLY A C 1
ATOM 2166 O O . GLY A 1 292 ? -51.26358 1.06909 -1.27075 1.000 50.94680 291 GLY A O 1
ATOM 2167 N N . ALA A 1 293 ? -50.01860 2.42134 -2.57807 1.000 51.37125 292 ALA A N 1
ATOM 2168 C CA . ALA A 1 293 ? -49.05189 1.37768 -2.89731 1.000 54.61721 292 ALA A CA 1
ATOM 2169 C C . ALA A 1 293 ? -48.31378 0.86684 -1.66657 1.000 58.40063 292 ALA A C 1
ATOM 2170 O O . ALA A 1 293 ? -47.80630 -0.26007 -1.68557 1.000 57.55501 292 ALA A O 1
ATOM 2172 N N . GLU A 1 294 ? -48.24435 1.66489 -0.59847 1.000 65.83621 293 GLU A N 1
ATOM 2173 C CA . GLU A 1 294 ? -47.50626 1.25048 0.58991 1.000 62.00896 293 GLU A CA 1
ATOM 2174 C C . GLU A 1 294 ? -48.22122 0.13848 1.35173 1.000 64.31317 293 GLU A C 1
ATOM 2175 O O . GLU A 1 294 ? -47.56109 -0.72582 1.93974 1.000 67.99409 293 GLU A O 1
ATOM 2181 N N . VAL A 1 295 ? -49.55367 0.13485 1.35565 1.000 53.17614 294 VAL A N 1
ATOM 2182 C CA . VAL A 1 295 ? -50.31303 -0.87554 2.08185 1.000 50.16357 294 VAL A CA 1
ATOM 2183 C C . VAL A 1 295 ? -51.06262 -1.83695 1.16515 1.000 52.63799 294 VAL A C 1
ATOM 2184 O O . VAL A 1 295 ? -51.48629 -2.90473 1.63483 1.000 47.83921 294 VAL A O 1
ATOM 2188 N N . SER A 1 296 ? -51.24217 -1.50624 -0.11083 1.000 49.32141 295 SER A N 1
ATOM 2189 C CA . SER A 1 296 ? -51.95177 -2.36402 -1.05883 1.000 46.27966 295 SER A CA 1
ATOM 2190 C C . SER A 1 296 ? -50.99434 -2.69810 -2.19840 1.000 47.03940 295 SER A C 1
ATOM 2191 O O . SER A 1 296 ? -50.79938 -1.89056 -3.11240 1.000 49.37994 295 SER A O 1
ATOM 2194 N N . GLU A 1 297 ? -50.39974 -3.89191 -2.14191 1.000 46.44731 296 GLU A N 1
ATOM 2195 C CA . GLU A 1 297 ? -49.39717 -4.26808 -3.13365 1.000 53.09843 296 GLU A CA 1
ATOM 2196 C C . GLU A 1 297 ? -50.01596 -4.46575 -4.51360 1.000 53.29069 296 GLU A C 1
ATOM 2197 O O . GLU A 1 297 ? -49.39431 -4.13398 -5.52990 1.000 57.98563 296 GLU A O 1
ATOM 2203 N N . ASP A 1 298 ? -51.23862 -4.99965 -4.57291 1.000 50.29962 297 ASP A N 1
ATOM 2204 C CA . ASP A 1 298 ? -51.83881 -5.34107 -5.85790 1.000 43.11344 297 ASP A CA 1
ATOM 2205 C C . ASP A 1 298 ? -52.30086 -4.11829 -6.63994 1.000 41.77416 297 ASP A C 1
ATOM 2206 O O . ASP A 1 298 ? -52.54853 -4.23196 -7.84524 1.000 36.87924 297 ASP A O 1
ATOM 2211 N N . GLY A 1 299 ? -52.42005 -2.96233 -5.99164 1.000 38.03695 298 GLY A N 1
ATOM 2212 C CA . GLY A 1 299 ? -52.78308 -1.74015 -6.66856 1.000 38.41089 298 GLY A CA 1
ATOM 2213 C C . GLY A 1 299 ? -54.13127 -1.81687 -7.35726 1.000 33.50199 298 GLY A C 1
ATOM 2214 O O . GLY A 1 299 ? -55.15693 -2.11095 -6.73605 1.000 34.13649 298 GLY A O 1
ATOM 2215 N N . PRO A 1 300 ? -54.15174 -1.54954 -8.66616 1.000 34.96449 299 PRO A N 1
ATOM 2216 C CA . PRO A 1 300 ? -55.43028 -1.55581 -9.39983 1.000 31.28572 299 PRO A CA 1
ATOM 2217 C C . PRO A 1 300 ? -56.13702 -2.89911 -9.38325 1.000 29.24879 299 PRO A C 1
ATOM 2218 O O . PRO A 1 300 ? -57.35876 -2.93984 -9.57010 1.000 29.64122 299 PRO A O 1
ATOM 2222 N N . LYS A 1 301 ? -55.41857 -3.99525 -9.16165 1.000 30.34288 300 LYS A N 1
ATOM 2223 C CA . LYS A 1 301 ? -56.02077 -5.31986 -9.11420 1.000 30.77875 300 LYS A CA 1
ATOM 2224 C C . LYS A 1 301 ? -56.52408 -5.69161 -7.72473 1.000 30.80502 300 LYS A C 1
ATOM 2225 O O . LYS A 1 301 ? -56.98158 -6.82214 -7.53017 1.000 31.32161 300 LYS A O 1
ATOM 2231 N N . ALA A 1 302 ? -56.45828 -4.77453 -6.76100 1.000 30.34884 301 ALA A N 1
ATOM 2232 C CA . ALA A 1 302 ? -56.91127 -5.04531 -5.40313 1.000 36.03625 301 ALA A CA 1
ATOM 2233 C C . ALA A 1 302 ? -58.40444 -4.76527 -5.28134 1.000 29.74574 301 ALA A C 1
ATOM 2234 O O . ALA A 1 302 ? -58.88028 -3.70228 -5.69315 1.000 28.51480 301 ALA A O 1
ATOM 2236 N N . LYS A 1 303 ? -59.13681 -5.72011 -4.71389 1.000 31.86930 302 LYS A N 1
ATOM 2237 C CA . LYS A 1 303 ? -60.55869 -5.53305 -4.47405 1.000 31.34965 302 LYS A CA 1
ATOM 2238 C C . LYS A 1 303 ? -60.78414 -4.44756 -3.42587 1.000 34.87696 302 LYS A C 1
ATOM 2239 O O . LYS A 1 303 ? -59.91720 -4.15468 -2.59792 1.000 34.57775 302 LYS A O 1
ATOM 2245 N N . LEU A 1 304 ? -61.97206 -3.84432 -3.47412 1.000 31.44160 303 LEU A N 1
ATOM 2246 C CA . LEU A 1 304 ? -62.34084 -2.80517 -2.52025 1.000 31.67940 303 LEU A CA 1
ATOM 2247 C C . LEU A 1 304 ? -62.33237 -3.35388 -1.09890 1.000 33.33983 303 LEU A C 1
ATOM 2248 O O . LEU A 1 304 ? -63.14341 -4.21903 -0.75477 1.000 31.05654 303 LEU A O 1
ATOM 2253 N N . GLU A 1 305 ? -61.41735 -2.85593 -0.27161 1.000 32.48878 304 GLU A N 1
ATOM 2254 C CA . GLU A 1 305 ? -61.33098 -3.25495 1.12503 1.000 33.62364 304 GLU A CA 1
ATOM 2255 C C . GLU A 1 305 ? -60.61075 -2.15304 1.88793 1.000 36.35602 304 GLU A C 1
ATOM 2256 O O . GLU A 1 305 ? -59.61794 -1.60768 1.40080 1.000 33.27390 304 GLU A O 1
ATOM 2262 N N . ALA A 1 306 ? -61.11757 -1.82384 3.07417 1.000 34.96639 305 ALA A N 1
ATOM 2263 C CA . ALA A 1 306 ? -60.48364 -0.80181 3.89791 1.000 32.20690 305 ALA A CA 1
ATOM 2264 C C . ALA A 1 306 ? -59.14470 -1.31783 4.41113 1.000 34.39736 305 ALA A C 1
ATOM 2265 O O . ALA A 1 306 ? -59.08444 -2.36177 5.06767 1.000 37.99839 305 ALA A O 1
ATOM 2267 N N . ARG A 1 307 ? -58.06933 -0.59082 4.10623 1.000 33.66412 306 ARG A N 1
ATOM 2268 C CA . ARG A 1 307 ? -56.72570 -1.00940 4.47817 1.000 33.93173 306 ARG A CA 1
ATOM 2269 C C . ARG A 1 307 ? -55.93184 0.05033 5.22420 1.000 32.53994 306 ARG A C 1
ATOM 2270 O O . ARG A 1 307 ? -54.86271 -0.27190 5.75260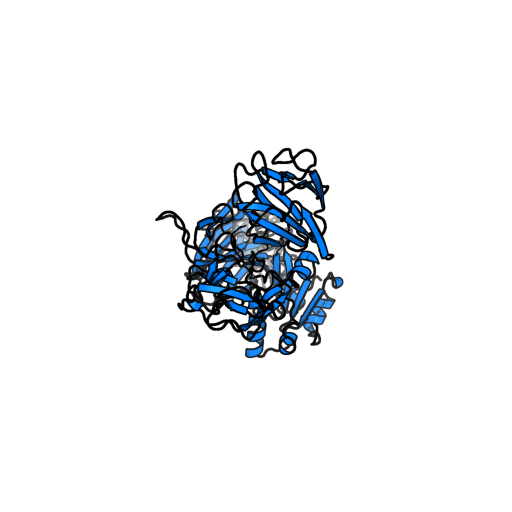 1.000 35.61866 306 ARG A O 1
ATOM 2278 N N . ALA A 1 308 ? -56.40347 1.29135 5.28013 1.000 33.13896 307 ALA A N 1
ATOM 2279 C CA . ALA A 1 308 ? -55.67168 2.35992 5.94440 1.000 34.82392 307 ALA A CA 1
ATOM 2280 C C . ALA A 1 308 ? -56.63466 3.50678 6.21590 1.000 37.43263 307 ALA A C 1
ATOM 2281 O O . ALA A 1 308 ? -57.79883 3.47962 5.80875 1.000 34.01215 307 ALA A O 1
ATOM 2283 N N . SER A 1 309 ? -56.13553 4.51886 6.91490 1.000 33.47151 308 SER A N 1
ATOM 2284 C CA . SER A 1 309 ? -56.87024 5.75040 7.14147 1.000 38.58758 308 SER A CA 1
ATOM 2285 C C . SER A 1 309 ? -55.96708 6.92793 6.80429 1.000 39.05147 308 SER A C 1
ATOM 2286 O O . SER A 1 309 ? -54.74722 6.87021 6.99002 1.000 46.17693 308 SER A O 1
ATOM 2289 N N . ILE A 1 310 ? -56.57459 7.99395 6.28785 1.000 36.92896 309 ILE A N 1
ATOM 2290 C CA . ILE A 1 310 ? -55.85970 9.22460 5.98006 1.000 40.33500 309 ILE A CA 1
ATOM 2291 C C . ILE A 1 310 ? -56.58736 10.38610 6.63943 1.000 40.77812 309 ILE A C 1
ATOM 2292 O O . ILE A 1 310 ? -57.79407 10.32440 6.89953 1.000 38.33499 309 ILE A O 1
ATOM 2297 N N . THR A 1 311 ? -55.83768 11.44199 6.93243 1.000 33.33967 310 THR A N 1
ATOM 2298 C CA . THR A 1 311 ? -56.39757 12.66198 7.49193 1.000 32.46061 310 THR A CA 1
ATOM 2299 C C . THR A 1 311 ? -56.40451 13.72192 6.40130 1.000 32.22778 310 THR A C 1
ATOM 2300 O O . THR A 1 311 ? -55.35281 14.05031 5.84115 1.000 30.72721 310 THR A O 1
ATOM 2304 N N . GLN A 1 312 ? -57.59012 14.23209 6.08970 1.000 26.08073 311 GLN A N 1
ATOM 2305 C CA . GLN A 1 312 ? -57.76181 15.31339 5.13158 1.000 28.22374 311 GLN A CA 1
ATOM 2306 C C . GLN A 1 312 ? -57.92031 16.61228 5.91024 1.000 28.82995 311 GLN A C 1
ATOM 2307 O O . GLN A 1 312 ? -58.88561 16.77292 6.66522 1.000 28.08350 311 GLN A O 1
ATOM 2313 N N . SER A 1 313 ? -56.98043 17.53344 5.72492 1.000 29.04971 312 SER A N 1
ATOM 2314 C CA . SER A 1 313 ? -56.88192 18.72646 6.55220 1.000 30.89754 312 SER A CA 1
ATOM 2315 C C . SER A 1 313 ? -57.21910 19.97818 5.75411 1.000 32.65287 312 SER A C 1
ATOM 2316 O O . SER A 1 313 ? -56.82363 20.11602 4.59223 1.000 34.96379 312 SER A O 1
ATOM 2319 N N . ARG A 1 314 ? -57.95629 20.88357 6.39006 1.000 26.53409 313 ARG A N 1
ATOM 2320 C CA . ARG A 1 314 ? -58.19144 22.22776 5.88664 1.000 27.87620 313 ARG A CA 1
ATOM 2321 C C . ARG A 1 314 ? -57.68697 23.21864 6.92596 1.000 30.76712 313 ARG A C 1
ATOM 2322 O O . ARG A 1 314 ? -57.90899 23.03547 8.12746 1.000 28.24805 313 ARG A O 1
ATOM 2330 N N . TRP A 1 315 ? -56.99975 24.25950 6.46693 1.000 27.26192 314 TRP A N 1
ATOM 2331 C CA . TRP A 1 315 ? -56.38436 25.23865 7.35276 1.000 29.18059 314 TRP A CA 1
ATOM 2332 C C . TRP A 1 315 ? -57.28537 26.46014 7.47413 1.000 24.51134 314 TRP A C 1
ATOM 2333 O O . TRP A 1 315 ? -57.66510 27.06226 6.46441 1.000 25.16539 314 TRP A O 1
ATOM 2344 N N . LEU A 1 316 ? -57.62614 26.81848 8.71131 1.000 23.13857 315 LEU A N 1
ATOM 2345 C CA . LEU A 1 316 ? -58.57704 27.89007 8.99230 1.000 25.70966 315 LEU A CA 1
ATOM 2346 C C . LEU A 1 316 ? -57.92190 28.89532 9.92863 1.000 28.50856 315 LEU A C 1
ATOM 2347 O O . LEU A 1 316 ? -57.65819 28.58373 11.09450 1.000 28.13023 315 LEU A O 1
ATOM 2352 N N . THR A 1 317 ? -57.66882 30.09821 9.42535 1.000 26.23714 316 THR A N 1
ATOM 2353 C CA . THR A 1 317 ? -57.05462 31.15897 10.21023 1.000 27.16276 316 THR A CA 1
ATOM 2354 C C . THR A 1 317 ? -58.13723 32.08962 10.73722 1.000 25.97410 316 THR A C 1
ATOM 2355 O O . THR A 1 317 ? -58.98871 32.55850 9.97415 1.000 24.10943 316 THR A O 1
ATOM 2359 N N . TYR A 1 318 ? -58.10642 32.34618 12.04092 1.000 23.97922 317 TYR A N 1
ATOM 2360 C CA . TYR A 1 318 ? -59.08263 33.20248 12.69767 1.000 26.24150 317 TYR A CA 1
ATOM 2361 C C . TYR A 1 318 ? -58.37274 34.39894 13.31236 1.000 23.68906 317 TYR A C 1
ATOM 2362 O O . TYR A 1 318 ? -57.29754 34.25119 13.90224 1.000 25.27424 317 TYR A O 1
ATOM 2371 N N . ASN A 1 319 ? -58.95193 35.58790 13.12435 1.000 25.70905 318 ASN A N 1
ATOM 2372 C CA . ASN A 1 319 ? -58.55623 36.80158 13.84523 1.000 27.50445 318 ASN A CA 1
ATOM 2373 C C . ASN A 1 319 ? -59.85982 37.53804 14.15300 1.000 27.01442 318 ASN A C 1
ATOM 2374 O O . ASN A 1 319 ? -60.24421 38.46766 13.43710 1.000 24.33364 318 ASN A O 1
ATOM 2379 N N . THR A 1 320 ? -60.51193 37.14645 15.25138 1.000 22.91765 319 THR A N 1
ATOM 2380 C CA . THR A 1 320 ? -61.89588 37.55305 15.47196 1.000 22.09270 319 THR A CA 1
ATOM 2381 C C . THR A 1 320 ? -62.01231 38.99155 15.95354 1.000 20.73594 319 THR A C 1
ATOM 2382 O O . THR A 1 320 ? -63.01505 39.65170 15.66220 1.000 19.38931 319 THR A O 1
ATOM 2386 N N . GLN A 1 321 ? -61.02355 39.47114 16.70923 1.000 22.01900 320 GLN A N 1
ATOM 2387 C CA A GLN A 1 321 ? -60.99979 40.85060 17.17969 0.684 26.68744 320 GLN A CA 1
ATOM 2388 C CA B GLN A 1 321 ? -60.98646 40.84414 17.20480 0.316 25.40510 320 GLN A CA 1
ATOM 2389 C C . GLN A 1 321 ? -62.30266 41.23025 17.87534 1.000 23.09281 320 GLN A C 1
ATOM 2390 O O . GLN A 1 321 ? -62.63356 40.68984 18.93404 1.000 24.55708 320 GLN A O 1
ATOM 2401 N N . ASP A 1 322 ? -63.06043 42.15548 17.27600 1.000 21.28423 321 ASP A N 1
ATOM 2402 C CA . ASP A 1 322 ? -64.28295 42.66877 17.89030 1.000 21.85011 321 ASP A CA 1
ATOM 2403 C C . ASP A 1 322 ? -65.40688 41.64351 17.95957 1.000 23.02939 321 ASP A C 1
ATOM 2404 O O . ASP A 1 322 ? -66.40505 41.89458 18.64482 1.000 22.05374 321 ASP A O 1
ATOM 2409 N N . TYR A 1 323 ? -65.28015 40.51148 17.27745 1.000 20.41806 322 TYR A N 1
ATOM 2410 C CA . TYR A 1 323 ? -66.39110 39.59564 17.07027 1.000 21.10321 322 TYR A CA 1
ATOM 2411 C C . TYR A 1 323 ? -66.18991 38.30339 17.84638 1.000 22.43521 322 TYR A C 1
ATOM 2412 O O . TYR A 1 323 ? -65.06924 37.80100 17.96065 1.000 22.60494 322 TYR A O 1
ATOM 2421 N N . ARG A 1 324 ? -67.28015 37.77784 18.38800 1.000 20.67148 323 ARG A N 1
ATOM 2422 C CA . ARG A 1 324 ? -67.33995 36.38481 18.79252 1.000 21.96128 323 ARG A CA 1
ATOM 2423 C C . ARG A 1 324 ? -68.04244 35.59859 17.69375 1.000 24.00086 323 ARG A C 1
ATOM 2424 O O . ARG A 1 324 ? -68.83851 36.14839 16.92826 1.000 22.99285 323 ARG A O 1
ATOM 2432 N N . VAL A 1 325 ? -67.71646 34.31460 17.59433 1.000 21.80451 324 VAL A N 1
ATOM 2433 C CA . VAL A 1 325 ? -68.27304 33.44704 16.56270 1.000 21.56071 324 VAL A CA 1
ATOM 2434 C C . VAL A 1 325 ? -69.20330 32.45301 17.23926 1.000 22.31171 324 VAL A C 1
ATOM 2435 O O . VAL A 1 325 ? -68.75886 31.61697 18.03548 1.000 23.17809 324 VAL A O 1
ATOM 2439 N N . GLU A 1 326 ? -70.49013 32.53794 16.91736 1.000 20.78225 325 GLU A N 1
ATOM 2440 C CA . GLU A 1 326 ? -71.50962 31.70403 17.53673 1.000 21.64810 325 GLU A CA 1
ATOM 2441 C C . GLU A 1 326 ? -71.92317 30.59426 16.58088 1.000 22.93154 325 GLU A C 1
ATOM 2442 O O . GLU A 1 326 ? -72.28144 30.85888 15.42734 1.000 23.03799 325 GLU A O 1
ATOM 2448 N N . ARG A 1 327 ? -71.86843 29.35783 17.06444 1.000 24.51340 326 ARG A N 1
ATOM 2449 C CA . ARG A 1 327 ? -72.32963 28.19609 16.31933 1.000 24.88090 326 ARG A CA 1
ATOM 2450 C C . ARG A 1 327 ? -73.74022 27.84736 16.77103 1.000 30.36418 326 ARG A C 1
ATOM 2451 O O . ARG A 1 327 ? -74.00542 27.75167 17.97394 1.000 28.31536 326 ARG A O 1
ATOM 2459 N N . ASN A 1 328 ? -74.64155 27.66916 15.80931 1.000 22.52736 327 ASN A N 1
ATOM 2460 C CA . ASN A 1 328 ? -76.02080 27.29844 16.09110 1.000 29.33521 327 ASN A CA 1
ATOM 2461 C C . ASN A 1 328 ? -76.42399 26.17499 15.14898 1.000 30.31756 327 ASN A C 1
ATOM 2462 O O . ASN A 1 328 ? -76.19880 26.26684 13.93821 1.000 28.23339 327 ASN A O 1
ATOM 2467 N N . ALA A 1 329 ? -77.00199 25.11330 15.70367 1.000 30.60067 328 ALA A N 1
ATOM 2468 C CA . ALA A 1 329 ? -77.47286 23.96966 14.92401 1.000 29.72773 328 ALA A CA 1
ATOM 2469 C C . ALA A 1 329 ? -78.97789 23.84364 15.13800 1.000 33.00860 328 ALA A C 1
ATOM 2470 O O . ALA A 1 329 ? -79.42496 23.29057 16.14761 1.000 30.47325 328 ALA A O 1
ATOM 2472 N N . LYS A 1 330 ? -79.75270 24.35836 14.18006 1.000 31.71053 329 LYS A N 1
ATOM 2473 C CA . LYS A 1 330 ? -81.20773 24.31111 14.28405 1.000 33.85028 329 LYS A CA 1
ATOM 2474 C C . LYS A 1 330 ? -81.71750 22.87484 14.29831 1.000 34.33406 329 LYS A C 1
ATOM 2475 O O . LYS A 1 330 ? -82.65558 22.54828 15.03411 1.000 30.83928 329 LYS A O 1
ATOM 2481 N N . ASN A 1 331 ? -81.11992 22.00743 13.48916 1.000 29.06197 330 ASN A N 1
ATOM 2482 C CA . ASN A 1 331 ? -81.49988 20.60101 13.42816 1.000 29.57435 330 ASN A CA 1
ATOM 2483 C C . ASN A 1 331 ? -80.31127 19.81610 12.88159 1.000 27.08969 330 ASN A C 1
ATOM 2484 O O . ASN A 1 331 ? -79.21583 20.35984 12.70601 1.000 27.74829 330 ASN A O 1
ATOM 2489 N N . ALA A 1 332 ? -80.53066 18.53125 12.59615 1.000 25.35285 331 ALA A N 1
ATOM 2490 C CA . ALA A 1 332 ? -79.44058 17.67702 12.14027 1.000 29.75065 331 ALA A CA 1
ATOM 2491 C C . ALA A 1 332 ? -78.93915 18.05226 10.75058 1.000 29.69748 331 ALA A C 1
ATOM 2492 O O . ALA A 1 332 ? -77.83549 17.64309 10.37526 1.000 28.68028 331 ALA A O 1
ATOM 2494 N N . GLN A 1 333 ? -79.71306 18.81867 9.98196 1.000 22.72983 332 GLN A N 1
ATOM 2495 C CA . GLN A 1 333 ? -79.32894 19.18627 8.62475 1.000 28.27592 332 GLN A CA 1
ATOM 2496 C C . GLN A 1 333 ? -78.75412 20.59156 8.51737 1.000 29.86597 332 GLN A C 1
ATOM 2497 O O . GLN A 1 333 ? -78.26266 20.95885 7.44403 1.000 26.67685 332 GLN A O 1
ATOM 2503 N N . THR A 1 334 ? -78.79395 21.37868 9.59185 1.000 25.31407 333 THR A N 1
ATOM 2504 C CA . THR A 1 334 ? -78.51750 22.80639 9.52326 1.000 25.90762 333 THR A CA 1
ATOM 2505 C C . THR A 1 334 ? -77.47215 23.20932 10.55223 1.000 29.54342 333 THR A C 1
ATOM 2506 O O . THR A 1 334 ? -77.52322 22.77627 11.70692 1.000 29.41776 333 THR A O 1
ATOM 2510 N N . VAL A 1 335 ? -76.53707 24.05625 10.13030 1.000 26.53561 334 VAL A N 1
ATOM 2511 C CA . VAL A 1 335 ? -75.58431 24.68474 11.03929 1.000 24.15689 334 VAL A CA 1
ATOM 2512 C C . VAL A 1 335 ? -75.31700 26.09565 10.53564 1.000 26.08823 334 VAL A C 1
ATOM 2513 O O . VAL A 1 335 ? -75.32541 26.34933 9.32740 1.000 21.21204 334 VAL A O 1
ATOM 2517 N N . SER A 1 336 ? -75.11317 27.02390 11.46779 1.000 23.65927 335 SER A N 1
ATOM 2518 C CA . SER A 1 336 ? -74.79845 28.39957 11.11659 1.000 24.38228 335 SER A CA 1
ATOM 2519 C C . SER A 1 336 ? -73.65949 28.90066 11.98912 1.000 21.36776 335 SER A C 1
ATOM 2520 O O . SER A 1 336 ? -73.51999 28.50430 13.14886 1.000 23.85076 335 SER A O 1
ATOM 2523 N N . PHE A 1 337 ? -72.84070 29.77287 11.41107 1.000 21.77947 336 PHE A N 1
ATOM 2524 C CA . PHE A 1 337 ? -71.76344 30.44435 12.12492 1.000 21.04010 336 PHE A CA 1
ATOM 2525 C C . PHE A 1 337 ? -71.97022 31.94336 11.97529 1.000 24.15255 336 PHE A C 1
ATOM 2526 O O . PHE A 1 337 ? -72.03873 32.45293 10.85126 1.000 21.47950 336 PHE A O 1
ATOM 2534 N N . THR A 1 338 ? -72.08163 32.64247 13.10189 1.000 19.85054 337 THR A N 1
ATOM 2535 C CA . THR A 1 338 ? -72.33925 34.07703 13.11813 1.000 20.17475 337 THR A CA 1
ATOM 2536 C C . THR A 1 338 ? -71.19362 34.78179 13.82803 1.000 20.98503 337 THR A C 1
ATOM 2537 O O . THR A 1 338 ? -70.96971 34.55911 15.02332 1.000 20.61638 337 THR A O 1
ATOM 2541 N N . TRP A 1 339 ? -70.47155 35.62358 13.09328 1.000 19.64161 338 TRP A N 1
ATOM 2542 C CA . TRP A 1 339 ? -69.52059 36.55753 13.69098 1.000 22.14805 338 TRP A CA 1
ATOM 2543 C C . TRP A 1 339 ? -70.33756 37.70884 14.25727 1.000 23.25297 338 TRP A C 1
ATOM 2544 O O . TRP A 1 339 ? -70.83451 38.55061 13.51037 1.000 20.12560 338 TRP A O 1
ATOM 2555 N N . ASN A 1 340 ? -70.49384 37.75119 15.57586 1.000 20.07514 339 ASN A N 1
ATOM 2556 C CA . ASN A 1 340 ? -71.36626 38.72196 16.22230 1.000 24.34762 339 ASN A CA 1
ATOM 2557 C C . ASN A 1 340 ? -70.53815 39.77184 16.95102 1.000 22.40282 339 ASN A C 1
ATOM 2558 O O . ASN A 1 340 ? -69.64592 39.43026 17.73509 1.000 20.05282 339 ASN A O 1
ATOM 2563 N N . ARG A 1 341 ? -70.84977 41.04444 16.70340 1.000 21.55124 340 ARG A N 1
ATOM 2564 C CA . ARG A 1 341 ? -70.14145 42.13970 17.35650 1.000 24.74691 340 ARG A CA 1
ATOM 2565 C C . ARG A 1 341 ? -70.30908 42.05642 18.86575 1.000 23.31852 340 ARG A C 1
ATOM 2566 O O . ARG A 1 341 ? -71.43334 42.03415 19.37395 1.000 23.99614 340 ARG A O 1
ATOM 2574 N N . GLN A 1 342 ? -69.18885 42.00034 19.57968 1.000 21.70985 341 GLN A N 1
ATOM 2575 C CA . GLN A 1 342 ? -69.18995 42.02336 21.03713 1.000 20.63717 341 GLN A CA 1
ATOM 2576 C C . GLN A 1 342 ? -68.39865 43.19271 21.59999 1.000 28.52963 341 GLN A C 1
ATOM 2577 O O . GLN A 1 342 ? -68.89886 43.91013 22.47397 1.000 23.66135 341 GLN A O 1
ATOM 2583 N N . GLU A 1 343 ? -67.17443 43.40839 21.12302 1.000 25.70208 342 GLU A N 1
ATOM 2584 C CA . GLU A 1 343 ? -66.38775 44.56693 21.52710 1.000 27.05434 342 GLU A CA 1
ATOM 2585 C C . GLU A 1 343 ? -66.91089 45.79873 20.80283 1.000 25.81403 342 GLU A C 1
ATOM 2586 O O . GLU A 1 343 ? -66.99728 45.80583 19.56952 1.000 25.03815 342 GLU A O 1
ATOM 2592 N N . TYR A 1 344 ? -67.25821 46.83269 21.56635 1.000 23.97081 343 TYR A N 1
ATOM 2593 C CA . TYR A 1 344 ? -67.78090 48.08338 21.02291 1.000 25.16098 343 TYR A CA 1
ATOM 2594 C C . TYR A 1 344 ? -68.93327 47.81364 20.05473 1.000 25.73060 343 TYR A C 1
ATOM 2595 O O . TYR A 1 344 ? -68.92390 48.22450 18.89350 1.000 23.28329 343 TYR A O 1
ATOM 2604 N N . ALA A 1 345 ? -69.93108 47.08943 20.55910 1.000 23.66134 344 ALA A N 1
ATOM 2605 C CA . ALA A 1 345 ? -71.05634 46.64299 19.74959 1.000 25.58856 344 ALA A CA 1
ATOM 2606 C C . ALA A 1 345 ? -72.19886 47.64732 19.69430 1.000 24.13598 344 ALA A C 1
ATOM 2607 O O . ALA A 1 345 ? -73.16611 47.41886 18.96065 1.000 25.06603 344 ALA A O 1
ATOM 2609 N N . THR A 1 346 ? -72.11650 48.74478 20.43874 1.000 22.12904 345 THR A N 1
ATOM 2610 C CA . THR A 1 346 ? -73.18292 49.73049 20.49717 1.000 23.70202 345 THR A CA 1
ATOM 2611 C C . THR A 1 346 ? -72.65525 51.09910 20.09147 1.000 22.73176 345 THR A C 1
ATOM 2612 O O . THR A 1 346 ? -71.45865 51.38332 20.19060 1.000 23.45890 345 THR A O 1
ATOM 2616 N N . ALA A 1 347 ? -73.57345 51.94789 19.62393 1.000 21.80141 346 ALA A N 1
ATOM 2617 C CA . ALA A 1 347 ? -73.21265 53.32749 19.31882 1.000 24.00690 346 ALA A CA 1
ATOM 2618 C C . ALA A 1 347 ? -72.74162 54.05478 20.57057 1.000 23.39731 346 ALA A C 1
ATOM 2619 O O . ALA A 1 347 ? -71.82084 54.87833 20.51177 1.000 20.77593 346 ALA A O 1
ATOM 2621 N N . GLU A 1 348 ? -73.35791 53.75186 21.71590 1.000 23.49123 347 GLU A N 1
ATOM 2622 C CA . GLU A 1 348 ? -72.95383 54.37279 22.97319 1.000 23.44126 347 GLU A CA 1
ATOM 2623 C C . GLU A 1 348 ? -71.50635 54.03995 23.31571 1.000 24.28289 347 GLU A C 1
ATOM 2624 O O . GLU A 1 348 ? -70.75447 54.90690 23.77608 1.000 23.79462 347 GLU A O 1
ATOM 2630 N N . SER A 1 349 ? -71.09544 52.78825 23.09190 1.000 22.35514 348 SER A N 1
ATOM 2631 C CA . SER A 1 349 ? -69.74200 52.36457 23.43354 1.000 24.57010 348 SER A CA 1
ATOM 2632 C C . SER A 1 349 ? -68.67634 53.06781 22.60242 1.000 23.65799 348 SER A C 1
ATOM 2633 O O . SER A 1 349 ? -67.50925 53.08696 23.00705 1.000 20.42441 348 SER A O 1
ATOM 2636 N N . LEU A 1 350 ? -69.04286 53.63693 21.45330 1.000 19.99928 349 LEU A N 1
ATOM 2637 C CA . LEU A 1 350 ? -68.07699 54.32847 20.60942 1.000 23.10273 349 LEU A CA 1
ATOM 2638 C C . LEU A 1 350 ? -67.81097 55.76011 21.05435 1.000 21.63808 349 LEU A C 1
ATOM 2639 O O . LEU A 1 350 ? -66.91408 56.40460 20.50042 1.000 23.23882 349 LEU A O 1
ATOM 2644 N N . LEU A 1 351 ? -68.55703 56.27180 22.02936 1.000 20.82585 350 LEU A N 1
ATOM 2645 C CA . LEU A 1 351 ? -68.36546 57.64587 22.47270 1.000 23.24665 350 LEU A CA 1
ATOM 2646 C C . LEU A 1 351 ? -67.07582 57.77269 23.27168 1.000 25.00076 350 LEU A C 1
ATOM 2647 O O . LEU A 1 351 ? -66.82062 56.98407 24.18712 1.000 26.79637 350 LEU A O 1
ATOM 2652 N N . ASN A 1 352 ? -66.25874 58.76755 22.92459 1.000 24.14689 351 ASN A N 1
ATOM 2653 C CA . ASN A 1 352 ? -65.09421 59.12204 23.72568 1.000 25.17735 351 ASN A CA 1
ATOM 2654 C C . ASN A 1 352 ? -65.29273 60.43311 24.47630 1.000 26.13770 351 ASN A C 1
ATOM 2655 O O . ASN A 1 352 ? -64.32978 60.97605 25.02806 1.000 27.08738 351 ASN A O 1
ATOM 2660 N N . ARG A 1 353 ? -66.51788 60.95627 24.49871 1.000 24.16662 352 ARG A N 1
ATOM 2661 C CA . ARG A 1 353 ? -66.88655 62.09725 25.32251 1.000 28.43178 352 ARG A CA 1
ATOM 2662 C C . ARG A 1 353 ? -68.19211 61.78462 26.03929 1.000 31.17966 352 ARG A C 1
ATOM 2663 O O . ARG A 1 353 ? -69.04862 61.06653 25.51462 1.000 27.87408 352 ARG A O 1
ATOM 2671 N N . SER A 1 354 ? -68.33802 62.32594 27.24711 1.000 27.14144 353 SER A N 1
ATOM 2672 C CA . SER A 1 354 ? -69.54696 62.13745 28.03948 1.000 30.10794 353 SER A CA 1
ATOM 2673 C C . SER A 1 354 ? -70.34009 63.42305 28.21593 1.000 29.76604 353 SER A C 1
ATOM 2674 O O . SER A 1 354 ? -71.55127 63.43850 27.97193 1.000 29.05682 353 SER A O 1
ATOM 2677 N N . THR A 1 355 ? -69.68914 64.50576 28.64258 1.000 27.14295 354 THR A N 1
ATOM 2678 C CA . THR A 1 355 ? -70.34020 65.79925 28.79869 1.000 31.07346 354 THR A CA 1
ATOM 2679 C C . THR A 1 355 ? -69.41411 66.89580 28.29060 1.000 30.09821 354 THR A C 1
ATOM 2680 O O . THR A 1 355 ? -68.20318 66.70463 28.16066 1.000 32.81952 354 THR A O 1
ATOM 2684 N N . ASP A 1 356 ? -70.00391 68.05554 28.00838 1.000 27.13755 355 ASP A N 1
ATOM 2685 C CA . ASP A 1 356 ? -69.25837 69.20559 27.51559 1.000 29.09855 355 ASP A CA 1
ATOM 2686 C C . ASP A 1 356 ? -70.04888 70.46898 27.81526 1.000 26.45690 355 ASP A C 1
ATOM 2687 O O . ASP A 1 356 ? -71.25938 70.42501 28.04785 1.000 24.47580 355 ASP A O 1
ATOM 2692 N N . ALA A 1 357 ? -69.34991 71.60031 27.78778 1.000 26.02341 356 ALA A N 1
ATOM 2693 C CA . ALA A 1 357 ? -70.03684 72.87889 27.73073 1.000 27.75649 356 ALA A CA 1
ATOM 2694 C C . ALA A 1 357 ? -70.72574 73.03040 26.37660 1.000 26.77766 356 ALA A C 1
ATOM 2695 O O . ALA A 1 357 ? -70.38680 72.35764 25.39933 1.000 25.99775 356 ALA A O 1
ATOM 2697 N N . LEU A 1 358 ? -71.70701 73.93378 26.32541 1.000 27.53033 357 LEU A N 1
ATOM 2698 C CA . LEU A 1 358 ? -72.55216 74.03544 25.13842 1.000 28.07033 357 LEU A CA 1
ATOM 2699 C C . LEU A 1 358 ? -71.78664 74.53431 23.91627 1.000 23.18048 357 LEU A C 1
ATOM 2700 O O . LEU A 1 358 ? -72.16632 74.21789 22.78313 1.000 28.54935 357 LEU A O 1
ATOM 2705 N N . TRP A 1 359 ? -70.71979 75.31329 24.11054 1.000 25.43856 358 TRP A N 1
ATOM 2706 C CA . TRP A 1 359 ? -69.99290 75.84047 22.95999 1.000 25.77743 358 TRP A CA 1
ATOM 2707 C C . TRP A 1 359 ? -69.19997 74.76438 22.22813 1.000 25.26467 358 TRP A C 1
ATOM 2708 O O . TRP A 1 359 ? -68.79115 74.98762 21.08339 1.000 28.31636 358 TRP A O 1
ATOM 2719 N N . VAL A 1 360 ? -68.98932 73.60318 22.84953 1.000 22.32330 359 VAL A N 1
ATOM 2720 C CA . VAL A 1 360 ? -68.18982 72.55114 22.23181 1.000 23.93857 359 VAL A CA 1
ATOM 2721 C C . VAL A 1 360 ? -68.97871 71.90577 21.09960 1.000 23.63147 359 VAL A C 1
ATOM 2722 O O . VAL A 1 360 ? -70.12181 71.46798 21.28392 1.000 22.03930 359 VAL A O 1
ATOM 2726 N N . ASP A 1 361 ? -68.36544 71.84020 19.91592 1.000 22.57842 360 ASP A N 1
ATOM 2727 C CA . ASP A 1 361 ? -68.98481 71.25524 18.72166 1.000 21.66510 360 ASP A CA 1
ATOM 2728 C C . ASP A 1 361 ? -67.92558 70.37046 18.06475 1.000 21.31834 360 ASP A C 1
ATOM 2729 O O . ASP A 1 361 ? -67.08887 70.85544 17.29852 1.000 21.84552 360 ASP A O 1
ATOM 2734 N N . THR A 1 362 ? -67.95571 69.07617 18.38054 1.000 18.13508 361 THR A N 1
ATOM 2735 C CA . THR A 1 362 ? -66.98685 68.14251 17.82360 1.000 19.72682 361 THR A CA 1
ATOM 2736 C C . THR A 1 362 ? -67.57566 66.73742 17.81108 1.000 22.25435 361 THR A C 1
ATOM 2737 O O . THR A 1 362 ? -68.44050 66.39958 18.62375 1.000 21.94383 361 THR A O 1
ATOM 2741 N N . TYR A 1 363 ? -67.10025 65.92936 16.86143 1.000 19.17890 362 TYR A N 1
ATOM 2742 C CA . TYR A 1 363 ? -67.44769 64.52328 16.68203 1.000 19.93774 362 TYR A CA 1
ATOM 2743 C C . TYR A 1 363 ? -67.12801 63.75028 17.95587 1.000 19.57101 362 TYR A C 1
ATOM 2744 O O . TYR A 1 363 ? -65.95453 63.62922 18.32570 1.000 22.42406 362 TYR A O 1
ATOM 2753 N N . PRO A 1 364 ? -68.13543 63.22818 18.66060 1.000 20.39924 363 PRO A N 1
ATOM 2754 C CA . PRO A 1 364 ? -67.88022 62.60996 19.96905 1.000 22.42116 363 PRO A CA 1
ATOM 2755 C C . PRO A 1 364 ? -67.57023 61.12282 19.89391 1.000 23.43155 363 PRO A C 1
ATOM 2756 O O . PRO A 1 364 ? -67.66662 60.42002 20.90438 1.000 21.14054 363 PRO A O 1
ATOM 2760 N N . VAL A 1 365 ? -67.20682 60.63280 18.71146 1.000 23.99573 364 VAL A N 1
ATOM 2761 C CA . VAL A 1 365 ? -67.04143 59.20707 18.45291 1.000 22.50075 364 VAL A CA 1
ATOM 2762 C C . VAL A 1 365 ? -65.58995 58.93215 18.07798 1.000 24.92595 364 VAL A C 1
ATOM 2763 O O . VAL A 1 365 ? -64.96686 59.71927 17.35782 1.000 22.96514 364 VAL A O 1
ATOM 2767 N N . ASP A 1 366 ? -65.04370 57.82601 18.58729 1.000 21.43817 365 ASP A N 1
ATOM 2768 C CA . ASP A 1 366 ? -63.70772 57.35530 18.21787 1.000 25.70088 365 ASP A CA 1
ATOM 2769 C C . ASP A 1 366 ? -63.86787 56.12171 17.33268 1.000 26.60707 365 ASP A C 1
ATOM 2770 O O . ASP A 1 366 ? -64.06717 55.01056 17.83268 1.000 21.78114 365 ASP A O 1
ATOM 2775 N N . VAL A 1 367 ? -63.76752 56.31806 16.01399 1.000 24.26880 366 VAL A N 1
ATOM 2776 C CA . VAL A 1 367 ? -63.92326 55.20185 15.08773 1.000 22.45200 366 VAL A CA 1
ATOM 2777 C C . VAL A 1 367 ? -62.73939 54.24772 15.14714 1.000 24.66209 366 VAL A C 1
ATOM 2778 O O . VAL A 1 367 ? -62.83982 53.11551 14.66192 1.000 22.93711 366 VAL A O 1
ATOM 2782 N N . ASN A 1 368 ? -61.61515 54.66764 15.73375 1.000 24.94831 367 ASN A N 1
ATOM 2783 C CA . ASN A 1 368 ? -60.48269 53.76025 15.88209 1.000 26.68211 367 ASN A CA 1
ATOM 2784 C C . ASN A 1 368 ? -60.80261 52.59628 16.81168 1.000 24.45798 367 ASN A C 1
ATOM 2785 O O . ASN A 1 368 ? -60.07231 51.60046 16.81579 1.000 26.81725 367 ASN A O 1
ATOM 2790 N N . ARG A 1 369 ? -61.87724 52.69783 17.59573 1.000 23.91108 368 ARG A N 1
ATOM 2791 C CA . ARG A 1 369 ? -62.34680 51.57577 18.39824 1.000 25.86042 368 ARG A CA 1
ATOM 2792 C C . ARG A 1 369 ? -62.96609 50.46909 17.55610 1.000 28.82041 368 ARG A C 1
ATOM 2793 O O . ARG A 1 369 ? -63.19368 49.37148 18.07740 1.000 25.93250 368 ARG A O 1
ATOM 2801 N N . ILE A 1 370 ? -63.24787 50.72870 16.28279 1.000 22.01813 369 ILE A N 1
ATOM 2802 C CA . ILE A 1 370 ? -63.86128 49.75277 15.39004 1.000 22.63373 369 ILE A CA 1
ATOM 2803 C C . ILE A 1 370 ? -62.75606 49.08132 14.58949 1.000 24.89844 369 ILE A C 1
ATOM 2804 O O . ILE A 1 370 ? -62.06257 49.73561 13.80119 1.000 24.72174 369 ILE A O 1
ATOM 2809 N N . SER A 1 371 ? -62.60068 47.77751 14.77567 1.000 23.35435 370 SER A N 1
ATOM 2810 C CA A SER A 1 371 ? -61.57220 47.05045 14.05369 0.566 25.73241 370 SER A CA 1
ATOM 2811 C CA B SER A 1 371 ? -61.57823 47.04363 14.05207 0.434 25.95061 370 SER A CA 1
ATOM 2812 C C . SER A 1 371 ? -61.88412 47.03903 12.55522 1.000 24.12628 370 SER A C 1
ATOM 2813 O O . SER A 1 371 ? -63.05281 46.97565 12.16011 1.000 20.41820 370 SER A O 1
ATOM 2818 N N . PRO A 1 372 ? -60.85500 47.09640 11.70550 1.000 24.27783 371 PRO A N 1
ATOM 2819 C CA . PRO A 1 372 ? -61.09477 47.08148 10.25033 1.000 22.40792 371 PRO A CA 1
ATOM 2820 C C . PRO A 1 372 ? -61.76535 45.81218 9.75927 1.000 26.17825 371 PRO A C 1
ATOM 2821 O O . PRO A 1 372 ? -62.29455 45.80052 8.64033 1.000 25.51237 371 PRO A O 1
ATOM 2825 N N . LEU A 1 373 ? -61.75089 44.74062 10.55401 1.000 24.81946 372 LEU A N 1
ATOM 2826 C CA . LEU A 1 373 ? -62.52521 43.54960 10.22881 1.000 24.40589 372 LEU A CA 1
ATOM 2827 C C . LEU A 1 373 ? -64.01657 43.84432 10.13596 1.000 24.66780 372 LEU A C 1
ATOM 2828 O O . LEU A 1 373 ? -64.75560 43.07683 9.50777 1.000 21.13747 372 LEU A O 1
ATOM 2833 N N . SER A 1 374 ? -64.47154 44.93787 10.75033 1.000 20.59043 373 SER A N 1
ATOM 2834 C CA . SER A 1 374 ? -65.88814 45.27272 10.78986 1.000 20.88335 373 SER A CA 1
ATOM 2835 C C . SER A 1 374 ? -66.38166 45.97511 9.53172 1.000 19.33828 373 SER A C 1
ATOM 2836 O O . SER A 1 374 ? -67.59742 46.03874 9.31909 1.000 21.55605 373 SER A O 1
ATOM 2839 N N . TYR A 1 375 ? -65.49043 46.58823 8.74924 1.000 19.30510 374 TYR A N 1
ATOM 2840 C CA . TYR A 1 375 ? -65.92402 47.27037 7.53124 1.000 19.84310 374 TYR A CA 1
ATOM 2841 C C . TYR A 1 375 ? -64.97639 47.14308 6.34470 1.000 21.31131 374 TYR A C 1
ATOM 2842 O O . TYR A 1 375 ? -65.43959 47.24675 5.20414 1.000 22.86582 374 TYR A O 1
ATOM 2851 N N . ALA A 1 376 ? -63.67817 46.93121 6.55347 1.000 19.60336 375 ALA A N 1
ATOM 2852 C CA . ALA A 1 376 ? -62.71182 47.07213 5.47190 1.000 23.86118 375 ALA A CA 1
ATOM 2853 C C . ALA A 1 376 ? -62.46365 45.75592 4.74908 1.000 26.34502 375 ALA A C 1
ATOM 2854 O O . ALA A 1 376 ? -62.44863 45.71685 3.51481 1.000 27.61707 375 ALA A O 1
ATOM 2856 N N . SER A 1 377 ? -62.26266 44.67692 5.50069 1.000 26.56458 376 SER A N 1
ATOM 2857 C CA . SER A 1 377 ? -62.01407 43.37035 4.90004 1.000 27.65708 376 SER A CA 1
ATOM 2858 C C . SER A 1 377 ? -62.26955 42.30025 5.94595 1.000 26.58035 376 SER A C 1
ATOM 2859 O O . SER A 1 377 ? -61.65035 42.31878 7.01449 1.000 27.11250 376 SER A O 1
ATOM 2862 N N . PHE A 1 378 ? -63.17607 41.37642 5.64316 1.000 23.99266 377 PHE A N 1
ATOM 2863 C CA . PHE A 1 378 ? -63.44395 40.22962 6.49796 1.000 25.16864 377 PHE A CA 1
ATOM 2864 C C . PHE A 1 378 ? -63.38437 38.97299 5.64579 1.000 22.82797 377 PHE A C 1
ATOM 2865 O O . PHE A 1 378 ? -64.05974 38.88780 4.61469 1.000 23.00832 377 PHE A O 1
ATOM 2873 N N . VAL A 1 379 ? -62.58009 38.00904 6.07354 1.000 21.47315 378 VAL A N 1
ATOM 2874 C CA . VAL A 1 379 ? -62.34277 36.77705 5.33535 1.000 22.08758 378 VAL A CA 1
ATOM 2875 C C . VAL A 1 379 ? -62.74982 35.60297 6.22146 1.000 23.47226 378 VAL A C 1
ATOM 2876 O O . VAL A 1 379 ? -61.97363 35.15090 7.06292 1.000 24.93569 378 VAL A O 1
ATOM 2880 N N . PRO A 1 380 ? -63.96396 35.08430 6.05511 1.000 20.35609 379 PRO A N 1
ATOM 2881 C CA . PRO A 1 380 ? -64.44384 34.02699 6.95256 1.000 19.96258 379 PRO A CA 1
ATOM 2882 C C . PRO A 1 380 ? -63.79190 32.68446 6.66162 1.000 22.88961 379 PRO A C 1
ATOM 2883 O O . PRO A 1 380 ? -63.40982 32.38227 5.52830 1.000 21.35737 379 PRO A O 1
ATOM 2887 N N . LYS A 1 381 ? -63.68310 31.86578 7.70856 1.000 18.86143 380 LYS A N 1
ATOM 2888 C CA . LYS A 1 381 ? -63.10211 30.53212 7.60534 1.000 20.55633 380 LYS A CA 1
ATOM 2889 C C . LYS A 1 381 ? -63.94577 29.55398 8.40716 1.000 22.93963 380 LYS A C 1
ATOM 2890 O O . LYS A 1 381 ? -64.31368 29.84420 9.54981 1.000 20.80201 380 LYS A O 1
ATOM 2896 N N . MET A 1 382 ? -64.23460 28.39565 7.81714 1.000 19.39425 381 MET A N 1
ATOM 2897 C CA . MET A 1 382 ? -65.06139 27.38784 8.46926 1.000 19.00763 381 MET A CA 1
ATOM 2898 C C . MET A 1 382 ? -64.99268 26.09797 7.66478 1.000 21.65493 381 MET A C 1
ATOM 2899 O O . MET A 1 382 ? -64.58817 26.09390 6.49938 1.000 20.56065 381 MET A O 1
ATOM 2904 N N . ASP A 1 383 ? -65.39757 25.00347 8.30656 1.000 21.97775 382 ASP A N 1
ATOM 2905 C CA . ASP A 1 383 ? -65.31343 23.66720 7.72682 1.000 22.50804 382 ASP A CA 1
ATOM 2906 C C . ASP A 1 383 ? -66.56511 22.90243 8.12563 1.000 23.53653 382 ASP A C 1
ATOM 2907 O O . ASP A 1 383 ? -66.85604 22.77408 9.31747 1.000 22.03337 382 ASP A O 1
ATOM 2912 N N . VAL A 1 384 ? -67.31010 22.40651 7.14086 1.000 20.87105 383 VAL A N 1
ATOM 2913 C CA . VAL A 1 384 ? -68.57812 21.72798 7.38439 1.000 20.18882 383 VAL A CA 1
ATOM 2914 C C . VAL A 1 384 ? -68.53786 20.36229 6.71497 1.000 23.46896 383 VAL A C 1
ATOM 2915 O O . VAL A 1 384 ? -68.29310 20.26596 5.50763 1.000 22.90711 383 VAL A O 1
ATOM 2919 N N . ILE A 1 385 ? -68.79241 19.31144 7.49000 1.000 20.85655 384 ILE A N 1
ATOM 2920 C CA . ILE A 1 385 ? -68.73379 17.94096 6.99523 1.000 24.21581 384 ILE A CA 1
ATOM 2921 C C . ILE A 1 385 ? -70.11293 17.31609 7.15151 1.000 25.14911 384 ILE A C 1
ATOM 2922 O O . ILE A 1 385 ? -70.57799 17.08733 8.27619 1.000 24.68188 384 ILE A O 1
ATOM 2927 N N . TYR A 1 386 ? -70.76057 17.03455 6.02512 1.000 24.56439 385 TYR A N 1
ATOM 2928 C CA . TYR A 1 386 ? -72.02363 16.31474 5.97519 1.000 23.29548 385 TYR A CA 1
ATOM 2929 C C . TYR A 1 386 ? -71.76853 14.83696 5.70776 1.000 28.29444 385 TYR A C 1
ATOM 2930 O O . TYR A 1 386 ? -70.82193 14.47037 5.00684 1.000 23.10924 385 TYR A O 1
ATOM 2939 N N . LYS A 1 387 ? -72.63933 13.98901 6.25030 1.000 22.95922 386 LYS A N 1
ATOM 2940 C CA . LYS A 1 387 ? -72.55016 12.55276 6.03808 1.000 27.21824 386 LYS A CA 1
ATOM 2941 C C . LYS A 1 387 ? -73.88972 12.00945 5.56289 1.000 26.79905 386 LYS A C 1
ATOM 2942 O O . LYS A 1 387 ? -74.95268 12.54224 5.89310 1.000 30.13551 386 LYS A O 1
ATOM 2948 N N . ALA A 1 388 ? -73.81980 10.94487 4.77013 1.000 25.91683 387 ALA A N 1
ATOM 2949 C CA . ALA A 1 388 ? -74.98206 10.17509 4.35952 1.000 28.13952 387 ALA A CA 1
ATOM 2950 C C . ALA A 1 388 ? -74.65661 8.69597 4.50480 1.000 27.37636 387 ALA A C 1
ATOM 2951 O O . ALA A 1 388 ? -73.48915 8.29995 4.54317 1.000 30.30470 387 ALA A O 1
ATOM 2953 N N . SER A 1 389 ? -75.70323 7.87886 4.58947 1.000 30.54272 388 SER A N 1
ATOM 2954 C CA . SER A 1 389 ? -75.51288 6.44791 4.78088 1.000 32.81261 388 SER A CA 1
ATOM 2955 C C . SER A 1 389 ? -74.80796 5.83281 3.57643 1.000 33.14586 388 SER A C 1
ATOM 2956 O O . SER A 1 389 ? -74.87930 6.34367 2.45462 1.000 29.41447 388 SER A O 1
ATOM 2959 N N . ASP A 1 390 ? -74.10925 4.72187 3.82380 1.000 33.06626 389 ASP A N 1
ATOM 2960 C CA . ASP A 1 390 ? -73.36014 4.05525 2.76444 1.000 35.81957 389 ASP A CA 1
ATOM 2961 C C . ASP A 1 390 ? -74.26270 3.47678 1.68024 1.000 35.13058 389 ASP A C 1
ATOM 2962 O O . ASP A 1 390 ? -73.76991 3.13411 0.60077 1.000 34.98427 389 ASP A O 1
ATOM 2967 N N . THR A 1 391 ? -75.56436 3.35802 1.93639 1.000 34.68230 390 THR A N 1
ATOM 2968 C CA . THR A 1 391 ? -76.51116 2.85924 0.94768 1.000 40.22313 390 THR A CA 1
ATOM 2969 C C . THR A 1 391 ? -77.43125 3.95107 0.41372 1.000 38.23425 390 THR A C 1
ATOM 2970 O O . THR A 1 391 ? -78.43052 3.63808 -0.24147 1.000 35.52361 390 THR A O 1
ATOM 2974 N N . GLU A 1 392 ? -77.11832 5.21962 0.67080 1.000 36.57602 391 GLU A N 1
ATOM 2975 C CA . GLU A 1 392 ? -77.99461 6.30785 0.25811 1.000 32.45706 391 GLU A CA 1
ATOM 2976 C C . GLU A 1 392 ? -78.06668 6.40620 -1.26106 1.000 34.01978 391 GLU A C 1
ATOM 2977 O O . GLU A 1 392 ? -77.07662 6.18593 -1.96402 1.000 30.77377 391 GLU A O 1
ATOM 2983 N N . THR A 1 393 ? -79.25572 6.73348 -1.76349 1.000 32.21108 392 THR A N 1
ATOM 2984 C CA . THR A 1 393 ? -79.50929 6.92340 -3.18527 1.000 35.19231 392 THR A CA 1
ATOM 2985 C C . THR A 1 393 ? -80.19070 8.27045 -3.39180 1.000 33.63191 392 THR A C 1
ATOM 2986 O O . THR A 1 393 ? -80.44339 9.01801 -2.44247 1.000 32.33017 392 THR A O 1
ATOM 2990 N N . GLY A 1 394 ? -80.50688 8.57285 -4.64797 1.000 30.93068 393 GLY A N 1
ATOM 2991 C CA . GLY A 1 394 ? -81.14203 9.83765 -4.95910 1.000 28.97634 393 GLY A CA 1
ATOM 2992 C C . GLY A 1 394 ? -80.15563 10.99355 -4.91395 1.000 31.20542 393 GLY A C 1
ATOM 2993 O O . GLY A 1 394 ? -78.95832 10.83478 -5.15918 1.000 29.86372 393 GLY A O 1
ATOM 2994 N N . SER A 1 395 ? -80.67371 12.17585 -4.59039 1.000 25.94498 394 SER A N 1
ATOM 2995 C CA . SER A 1 395 ? -79.86682 13.38469 -4.59187 1.000 26.51937 394 SER A CA 1
ATOM 2996 C C . SER A 1 395 ? -80.27110 14.27707 -3.42775 1.000 30.45595 394 SER A C 1
ATOM 2997 O O . SER A 1 395 ? -81.32493 14.09931 -2.81185 1.000 30.29601 394 SER A O 1
ATOM 3000 N N . THR A 1 396 ? -79.40905 15.25027 -3.13657 1.000 28.05231 395 THR A N 1
ATOM 3001 C CA . THR A 1 396 ? -79.65111 16.24446 -2.10136 1.000 26.27642 395 THR A CA 1
ATOM 3002 C C . THR A 1 396 ? -79.06979 17.57301 -2.56177 1.000 28.75563 395 THR A C 1
ATOM 3003 O O . THR A 1 396 ? -77.96391 17.61269 -3.10721 1.000 27.58653 395 THR A O 1
ATOM 3007 N N . ASP A 1 397 ? -79.82647 18.65072 -2.36009 1.000 23.98886 396 ASP A N 1
ATOM 3008 C CA . ASP A 1 397 ? -79.32162 19.99875 -2.58123 1.000 25.01965 396 ASP A CA 1
ATOM 3009 C C . ASP A 1 397 ? -78.69685 20.52977 -1.29847 1.000 26.41732 396 ASP A C 1
ATOM 3010 O O . ASP A 1 397 ? -79.25856 20.37453 -0.21095 1.000 21.72411 396 ASP A O 1
ATOM 3015 N N . PHE A 1 398 ? -77.53766 21.16506 -1.43235 1.000 23.36691 397 PHE A N 1
ATOM 3016 C CA . PHE A 1 398 ? -76.86738 21.82640 -0.32170 1.000 20.76216 397 PHE A CA 1
ATOM 3017 C C . PHE A 1 398 ? -76.91861 23.33016 -0.54772 1.000 24.39499 397 PHE A C 1
ATOM 3018 O O . PHE A 1 398 ? -76.53780 23.81285 -1.61901 1.000 22.20971 397 PHE A O 1
ATOM 3026 N N . ILE A 1 399 ? -77.39409 24.06339 0.45513 1.000 23.30602 398 ILE A N 1
ATOM 3027 C CA . ILE A 1 399 ? -77.64076 25.49619 0.34584 1.000 22.46718 398 ILE A CA 1
ATOM 3028 C C . ILE A 1 399 ? -76.72941 26.22303 1.32537 1.000 24.97852 398 ILE A C 1
ATOM 3029 O O . ILE A 1 399 ? -76.59157 25.80558 2.48137 1.000 24.35104 398 ILE A O 1
ATOM 3034 N N . ILE A 1 400 ? -76.09395 27.29396 0.85568 1.000 22.53344 399 ILE A N 1
ATOM 3035 C CA . ILE A 1 400 ? -75.24036 28.14198 1.68033 1.000 24.33985 399 ILE A CA 1
ATOM 3036 C C . ILE A 1 400 ? -75.76127 29.56861 1.58184 1.000 27.31242 399 ILE A C 1
ATOM 3037 O O . ILE A 1 400 ? -75.81557 30.13963 0.48480 1.000 22.96836 399 ILE A O 1
ATOM 3042 N N . ASP A 1 401 ? -76.13677 30.14440 2.72272 1.000 24.02184 400 ASP A N 1
ATOM 3043 C CA . ASP A 1 401 ? -76.59053 31.52971 2.80278 1.000 22.19293 400 ASP A CA 1
ATOM 3044 C C . ASP A 1 401 ? -75.51761 32.33712 3.52239 1.000 24.91889 400 ASP A C 1
ATOM 3045 O O . ASP A 1 401 ? -75.26647 32.11987 4.71291 1.000 20.35683 400 ASP A O 1
ATOM 3050 N N . SER A 1 402 ? -74.89755 33.27061 2.80577 1.000 18.87945 401 SER A N 1
ATOM 3051 C CA . SER A 1 402 ? -73.85938 34.13627 3.35033 1.000 18.31736 401 SER A CA 1
ATOM 3052 C C . SER A 1 402 ? -74.37442 35.56744 3.38250 1.000 22.26458 401 SER A C 1
ATOM 3053 O O . SER A 1 402 ? -74.86986 36.07247 2.36928 1.000 21.02856 401 SER A O 1
ATOM 3056 N N . SER A 1 403 ? -74.25214 36.22351 4.53558 1.000 19.01885 402 SER A N 1
ATOM 3057 C CA . SER A 1 403 ? -74.89149 37.51747 4.71572 1.000 20.23757 402 SER A CA 1
ATOM 3058 C C . SER A 1 403 ? -74.03658 38.43377 5.57889 1.000 21.27704 402 SER A C 1
ATOM 3059 O O . SER A 1 403 ? -73.17035 37.99055 6.33789 1.000 19.98344 402 SER A O 1
ATOM 3062 N N . VAL A 1 404 ? -74.29172 39.73294 5.43353 1.000 18.49692 403 VAL A N 1
ATOM 3063 C CA . VAL A 1 404 ? -73.71991 40.76562 6.28694 1.000 18.83472 403 VAL A CA 1
ATOM 3064 C C . VAL A 1 404 ? -74.86284 41.64350 6.77936 1.000 21.05116 403 VAL A C 1
ATOM 3065 O O . VAL A 1 404 ? -75.73546 42.03275 5.99455 1.000 19.78595 403 VAL A O 1
ATOM 3069 N N . ASN A 1 405 ? -74.87979 41.92180 8.08136 1.000 19.13673 404 ASN A N 1
ATOM 3070 C CA . ASN A 1 405 ? -75.90400 42.77311 8.68566 1.000 19.28996 404 ASN A CA 1
ATOM 3071 C C . ASN A 1 405 ? -75.36025 44.19461 8.75334 1.000 18.08184 404 ASN A C 1
ATOM 3072 O O . ASN A 1 405 ? -74.62146 44.54725 9.67646 1.000 18.42570 404 ASN A O 1
ATOM 3077 N N . ILE A 1 406 ? -75.74041 45.01506 7.77710 1.000 17.85704 405 ILE A N 1
ATOM 3078 C CA . ILE A 1 406 ? -75.20261 46.36472 7.64215 1.000 18.45937 405 ILE A CA 1
ATOM 3079 C C . ILE A 1 406 ? -75.85836 47.27207 8.67501 1.000 17.26156 405 ILE A C 1
ATOM 3080 O O . ILE A 1 406 ? -77.08925 47.35870 8.75118 1.000 19.32713 405 ILE A O 1
ATOM 3085 N N . ARG A 1 407 ? -75.03860 47.95882 9.46811 1.000 17.73196 406 ARG A N 1
ATOM 3086 C CA . ARG A 1 407 ? -75.52638 48.74239 10.60239 1.000 19.81691 406 ARG A CA 1
ATOM 3087 C C . ARG A 1 407 ? -74.97123 50.16160 10.57675 1.000 16.88426 406 ARG A C 1
ATOM 3088 O O . ARG A 1 407 ? -73.79573 50.37865 10.92088 1.000 18.17581 406 ARG A O 1
ATOM 3096 N N . PRO A 1 408 ? -75.77733 51.14908 10.19546 1.000 19.70891 407 PRO A N 1
ATOM 3097 C CA . PRO A 1 408 ? -75.37321 52.54566 10.38495 1.000 21.00747 407 PRO A CA 1
ATOM 3098 C C . PRO A 1 408 ? -75.33156 52.89535 11.86534 1.000 21.18831 407 PRO A C 1
ATOM 3099 O O . PRO A 1 408 ? -75.97344 52.25684 12.70150 1.000 19.84257 407 PRO A O 1
ATOM 3103 N N . ILE A 1 409 ? -74.55368 53.92756 12.18281 1.000 19.44118 408 ILE A N 1
ATOM 3104 C CA . ILE A 1 409 ? -74.30153 54.34092 13.55851 1.000 19.72067 408 ILE A CA 1
ATOM 3105 C C . ILE A 1 409 ? -74.81099 55.76398 13.74198 1.000 20.59796 408 ILE A C 1
ATOM 3106 O O . ILE A 1 409 ? -74.44554 56.66217 12.97528 1.000 20.35027 408 ILE A O 1
ATOM 3111 N N . TYR A 1 410 ? -75.65183 55.96839 14.75453 1.000 18.89097 409 TYR A N 1
ATOM 3112 C CA . TYR A 1 410 ? -76.20013 57.28250 15.06905 1.000 19.62043 409 TYR A CA 1
ATOM 3113 C C . TYR A 1 410 ? -75.89646 57.63815 16.51812 1.000 20.29159 409 TYR A C 1
ATOM 3114 O O . TYR A 1 410 ? -76.12719 56.82696 17.42219 1.000 22.10536 409 TYR A O 1
ATOM 3123 N N . ASN A 1 411 ? -75.40070 58.85747 16.73466 1.000 18.41662 410 ASN A N 1
ATOM 3124 C CA . ASN A 1 411 ? -75.16486 59.39887 18.06632 1.000 18.60224 410 ASN A CA 1
ATOM 3125 C C . ASN A 1 411 ? -75.75260 60.80086 18.14435 1.000 19.86262 410 ASN A C 1
ATOM 3126 O O . ASN A 1 411 ? -75.87420 61.49284 17.13067 1.000 20.85080 410 ASN A O 1
ATOM 3131 N N . GLY A 1 412 ? -76.10748 61.22249 19.35858 1.000 19.46598 411 GLY A N 1
ATOM 3132 C CA . GLY A 1 412 ? -76.74098 62.51081 19.54742 1.000 19.50659 411 GLY A CA 1
ATOM 3133 C C . GLY A 1 412 ? -76.28535 63.18046 20.82866 1.000 24.87401 411 GLY A C 1
ATOM 3134 O O . GLY A 1 412 ? -75.77981 62.53863 21.75318 1.000 23.44223 411 GLY A O 1
ATOM 3135 N N . ALA A 1 413 ? -76.48350 64.49656 20.86652 1.000 21.58960 412 ALA A N 1
ATOM 3136 C CA . ALA A 1 413 ? -76.14755 65.32182 22.01847 1.000 22.42880 412 ALA A CA 1
ATOM 3137 C C . ALA A 1 413 ? -77.41591 65.95490 22.57307 1.000 23.61989 412 ALA A C 1
ATOM 3138 O O . ALA A 1 413 ? -78.23337 66.48680 21.81428 1.000 23.84059 412 ALA A O 1
ATOM 3140 N N . TYR A 1 414 ? -77.56918 65.90209 23.89344 1.000 22.15355 413 TYR A N 1
ATOM 3141 C CA . TYR A 1 414 ? -78.75174 66.39347 24.58906 1.000 24.07931 413 TYR A CA 1
ATOM 3142 C C . TYR A 1 414 ? -78.35640 67.56644 25.47550 1.000 25.88744 413 TYR A C 1
ATOM 3143 O O . TYR A 1 414 ? -77.37266 67.48139 26.21665 1.000 25.80500 413 TYR A O 1
ATOM 3152 N N . LYS A 1 415 ? -79.12450 68.65171 25.40637 1.000 26.96524 414 LYS A N 1
ATOM 3153 C CA . LYS A 1 415 ? -78.82709 69.86084 26.16452 1.000 30.90043 414 LYS A CA 1
ATOM 3154 C C . LYS A 1 415 ? -79.54764 69.85637 27.50651 1.000 33.42976 414 LYS A C 1
ATOM 3155 O O . LYS A 1 415 ? -80.71440 69.46502 27.59695 1.000 36.40345 414 LYS A O 1
ATOM 3161 N N . HIS A 1 416 ? -78.84240 70.30224 28.54688 1.000 33.60514 415 HIS A N 1
ATOM 3162 C CA . HIS A 1 416 ? -79.40091 70.44994 29.88689 1.000 40.26949 415 HIS A CA 1
ATOM 3163 C C . HIS A 1 416 ? -79.16611 71.87773 30.36259 1.000 41.84095 415 HIS A C 1
ATOM 3164 O O . HIS A 1 416 ? -78.01700 72.32090 30.44248 1.000 46.22310 415 HIS A O 1
ATOM 3171 N N . TYR A 1 417 ? -80.24463 72.59130 30.68651 1.000 46.22539 416 TYR A N 1
ATOM 3172 C CA . TYR A 1 417 ? -80.17497 73.92116 31.28987 1.000 56.36190 416 TYR A CA 1
ATOM 3173 C C . TYR A 1 417 ? -80.77430 73.83775 32.68595 1.000 61.09333 416 TYR A C 1
ATOM 3174 O O . TYR A 1 417 ? -81.92824 73.42167 32.83561 1.000 55.18037 416 TYR A O 1
ATOM 3183 N N . TYR A 1 418 ? -80.00358 74.21299 33.71057 1.000 73.97654 417 TYR A N 1
ATOM 3184 C CA . TYR A 1 418 ? -80.60326 74.16441 35.03937 1.000 81.21689 417 TYR A CA 1
ATOM 3185 C C . TYR A 1 418 ? -81.11103 75.52324 35.51631 1.000 89.34826 417 TYR A C 1
ATOM 3186 O O . TYR A 1 418 ? -82.32379 75.75713 35.53777 1.000 98.19654 417 TYR A O 1
ATOM 3195 N N . VAL A 1 419 ? -80.20673 76.43039 35.89297 1.000 86.20446 418 VAL A N 1
ATOM 3196 C CA . VAL A 1 419 ? -80.59124 77.80508 36.20490 1.000 84.98068 418 VAL A CA 1
ATOM 3197 C C . VAL A 1 419 ? -79.59616 78.78894 35.60580 1.000 86.71921 418 VAL A C 1
ATOM 3198 O O . VAL A 1 419 ? -79.95022 79.63517 34.77700 1.000 83.43582 418 VAL A O 1
ATOM 3200 N N . VAL A 1 420 ? -78.33762 78.67058 36.03139 1.000 86.94826 419 VAL A N 1
ATOM 3201 C CA . VAL A 1 420 ? -77.25090 79.55703 35.64377 1.000 87.36422 419 VAL A CA 1
ATOM 3202 C C . VAL A 1 420 ? -76.08220 78.78601 35.05065 1.000 87.08644 419 VAL A C 1
ATOM 3203 O O . VAL A 1 420 ? -75.03150 79.36708 34.77828 1.000 89.89422 419 VAL A O 1
ATOM 3205 N N . GLY A 1 421 ? -76.24188 77.47897 34.86539 1.000 82.99891 420 GLY A N 1
ATOM 3206 C CA . GLY A 1 421 ? -75.26012 76.68761 34.16001 1.000 75.97496 420 GLY A CA 1
ATOM 3207 C C . GLY A 1 421 ? -75.95628 75.78278 33.16496 1.000 69.94013 420 GLY A C 1
ATOM 3208 O O . GLY A 1 421 ? -77.17189 75.57761 33.21974 1.000 65.69753 420 GLY A O 1
ATOM 3209 N N . ALA A 1 422 ? -75.16308 75.24585 32.24506 1.000 58.26429 421 ALA A N 1
ATOM 3210 C CA . ALA A 1 422 ? -75.70131 74.35324 31.23200 1.000 51.08802 421 ALA A CA 1
ATOM 3211 C C . ALA A 1 422 ? -74.58314 73.46075 30.72292 1.000 43.42813 421 ALA A C 1
ATOM 3212 O O . ALA A 1 422 ? -73.40014 73.79402 30.82783 1.000 44.41897 421 ALA A O 1
ATOM 3214 N N . HIS A 1 423 ? -74.97753 72.31676 30.17385 1.000 39.80981 422 HIS A N 1
ATOM 3215 C CA . HIS A 1 423 ? -74.03084 71.38833 29.57517 1.000 35.46471 422 HIS A CA 1
ATOM 3216 C C . HIS A 1 423 ? -74.79481 70.46289 28.64165 1.000 32.52712 422 HIS A C 1
ATOM 3217 O O . HIS A 1 423 ? -76.02736 70.41087 28.65333 1.000 32.74359 422 HIS A O 1
ATOM 3224 N N . GLN A 1 424 ? -74.04179 69.73867 27.82230 1.000 27.42452 423 GLN A N 1
ATOM 3225 C CA . GLN A 1 424 ? -74.59538 68.73441 26.93115 1.000 24.31339 423 GLN A CA 1
ATOM 3226 C C . GLN A 1 424 ? -74.05287 67.36465 27.31221 1.000 24.61468 423 GLN A C 1
ATOM 3227 O O . GLN A 1 424 ? -72.94892 67.24370 27.85105 1.000 25.50144 423 GLN A O 1
ATOM 3233 N N . SER A 1 425 ? -74.84981 66.33515 27.04633 1.000 21.73160 424 SER A N 1
ATOM 3234 C CA . SER A 1 425 ? -74.44079 64.95294 27.23558 1.000 24.23381 424 SER A CA 1
ATOM 3235 C C . SER A 1 425 ? -74.58514 64.20821 25.91639 1.000 24.21548 424 SER A C 1
ATOM 3236 O O . SER A 1 425 ? -75.41698 64.56134 25.07665 1.000 25.88552 424 SER A O 1
ATOM 3239 N N . TYR A 1 426 ? -73.77053 63.17317 25.73894 1.000 22.65250 425 TYR A N 1
ATOM 3240 C CA . TYR A 1 426 ? -73.70074 62.43431 24.48689 1.000 19.52404 425 TYR A CA 1
ATOM 3241 C C . TYR A 1 426 ? -74.31457 61.05302 24.66027 1.000 24.25640 425 TYR A C 1
ATOM 3242 O O . TYR A 1 426 ? -74.19507 60.43861 25.72468 1.000 21.83011 425 TYR A O 1
ATOM 3251 N N . HIS A 1 427 ? -74.97991 60.57277 23.61158 1.000 23.25906 426 HIS A N 1
ATOM 3252 C CA . HIS A 1 427 ? -75.73668 59.33332 23.68398 1.000 23.56878 426 HIS A CA 1
ATOM 3253 C C . HIS A 1 427 ? -75.62292 58.57449 22.37202 1.000 25.26072 426 HIS A C 1
ATOM 3254 O O . HIS A 1 427 ? -75.37797 59.15774 21.31277 1.000 22.92835 426 HIS A O 1
ATOM 3261 N N . GLY A 1 428 ? -75.79958 57.26096 22.46087 1.000 21.11331 427 GLY A N 1
ATOM 3262 C CA . GLY A 1 428 ? -75.86383 56.39720 21.29916 1.000 23.97744 427 GLY A CA 1
ATOM 3263 C C . GLY A 1 428 ? -77.25854 55.81712 21.17711 1.000 27.88661 427 GLY A C 1
ATOM 3264 O O . GLY A 1 428 ? -77.94840 55.61248 22.17812 1.000 26.34323 427 GLY A O 1
ATOM 3265 N N . PHE A 1 429 ? -77.67866 55.56577 19.94336 1.000 23.95236 428 PHE A N 1
ATOM 3266 C CA . PHE A 1 429 ? -78.98508 54.99043 19.66353 1.000 26.90257 428 PHE A CA 1
ATOM 3267 C C . PHE A 1 429 ? -78.80133 53.59687 19.08331 1.000 30.12368 428 PHE A C 1
ATOM 3268 O O . PHE A 1 429 ? -78.03929 53.41271 18.12898 1.000 29.42786 428 PHE A O 1
ATOM 3276 N N . GLU A 1 430 ? -79.48857 52.61763 19.66911 1.000 26.22579 429 GLU A N 1
ATOM 3277 C CA . GLU A 1 430 ? -79.36625 51.23563 19.23756 1.000 29.14500 429 GLU A CA 1
ATOM 3278 C C . GLU A 1 430 ? -80.60089 50.70031 18.52752 1.000 34.76539 429 GLU A C 1
ATOM 3279 O O . GLU A 1 430 ? -80.54610 49.59259 17.98177 1.000 39.36010 429 GLU A O 1
ATOM 3285 N N . ASN A 1 431 ? -81.69432 51.45463 18.49954 1.000 29.81139 430 ASN A N 1
ATOM 3286 C CA . ASN A 1 431 ? -82.91497 51.04320 17.82062 1.000 37.08362 430 ASN A CA 1
ATOM 3287 C C . ASN A 1 431 ? -82.92867 51.41750 16.34227 1.000 31.85948 430 ASN A C 1
ATOM 3288 O O . ASN A 1 431 ? -83.90990 51.12228 15.65105 1.000 34.61323 430 ASN A O 1
ATOM 3293 N N . SER A 1 432 ? -81.86098 52.03659 15.84430 1.000 27.47631 431 SER A N 1
ATOM 3294 C CA . SER A 1 432 ? -81.81408 52.52321 14.47591 1.000 27.57380 431 SER A CA 1
ATOM 3295 C C . SER A 1 432 ? -81.79595 51.36040 13.47992 1.000 26.02196 431 SER A C 1
ATOM 3296 O O . SER A 1 432 ? -81.44720 50.23211 13.83429 1.000 25.46102 431 SER A O 1
ATOM 3299 N N . PRO A 1 433 ? -82.17970 51.61175 12.22506 1.000 27.45867 432 PRO A N 1
ATOM 3300 C CA . PRO A 1 433 ? -82.36708 50.50637 11.27617 1.000 26.97241 432 PRO A CA 1
ATOM 3301 C C . PRO A 1 433 ? -81.07198 49.79394 10.91621 1.000 22.75292 432 PRO A C 1
ATOM 3302 O O . PRO A 1 433 ? -79.97442 50.34994 11.00173 1.000 23.45761 432 PRO A O 1
ATOM 3306 N N . ARG A 1 434 ? -81.22547 48.53200 10.51869 1.000 23.90205 433 ARG A N 1
ATOM 3307 C CA . ARG A 1 434 ? -80.16494 47.70876 9.95674 1.000 21.77541 433 ARG A CA 1
ATOM 3308 C C . ARG A 1 434 ? -80.69529 47.05423 8.68703 1.000 20.11798 433 ARG A C 1
ATOM 3309 O O . ARG A 1 434 ? -81.90025 47.05569 8.42612 1.000 23.51966 433 ARG A O 1
ATOM 3317 N N . ARG A 1 435 ? -79.79233 46.49721 7.88099 1.000 18.95963 434 ARG A N 1
ATOM 3318 C CA . ARG A 1 435 ? -80.20833 45.83149 6.64877 1.000 18.63770 434 ARG A CA 1
ATOM 3319 C C . ARG A 1 435 ? -79.28335 44.65942 6.36341 1.000 21.45854 434 ARG A C 1
ATOM 3320 O O . ARG A 1 435 ? -78.08157 44.85212 6.15458 1.000 19.77202 434 ARG A O 1
ATOM 3328 N N . ARG A 1 436 ? -79.84386 43.45279 6.33385 1.000 16.88352 435 ARG A N 1
ATOM 3329 C CA . ARG A 1 436 ? -79.07317 42.25608 6.02582 1.000 19.75643 435 ARG A CA 1
ATOM 3330 C C . ARG A 1 436 ? -79.09843 42.00077 4.52382 1.000 17.49300 435 ARG A C 1
ATOM 3331 O O . ARG A 1 436 ? -80.17171 41.92372 3.91770 1.000 19.48190 435 ARG A O 1
ATOM 3339 N N . ILE A 1 437 ? -77.91568 41.87742 3.92946 1.000 20.68365 436 ILE A N 1
ATOM 3340 C CA . ILE A 1 437 ? -77.76318 41.52670 2.52177 1.000 18.45531 436 ILE A CA 1
ATOM 3341 C C . ILE A 1 437 ? -77.26304 40.09093 2.46399 1.000 20.39220 436 ILE A C 1
ATOM 3342 O O . ILE A 1 437 ? -76.21363 39.77311 3.03537 1.000 19.76079 436 ILE A O 1
ATOM 3347 N N . THR A 1 438 ? -78.01026 39.22526 1.78001 1.000 20.14830 437 THR A N 1
ATOM 3348 C CA . THR A 1 438 ? -77.72465 37.79618 1.72979 1.000 22.55931 437 THR A CA 1
ATOM 3349 C C . THR A 1 438 ? -77.44713 37.37016 0.29475 1.000 25.16463 437 THR A C 1
ATOM 3350 O O . THR A 1 438 ? -78.18813 37.74131 -0.62100 1.000 25.69593 437 THR A O 1
ATOM 3354 N N . LYS A 1 439 ? -76.38280 36.59242 0.10370 1.000 23.41182 438 LYS A N 1
ATOM 3355 C CA . LYS A 1 439 ? -76.09599 35.93486 -1.16684 1.000 23.01051 438 LYS A CA 1
ATOM 3356 C C . LYS A 1 439 ? -76.18636 34.43149 -0.95008 1.000 25.95926 438 LYS A C 1
ATOM 3357 O O . LYS A 1 439 ? -75.43724 33.87194 -0.14159 1.000 24.02904 438 LYS A O 1
ATOM 3363 N N . SER A 1 440 ? -77.09190 33.78248 -1.67404 1.000 22.10677 439 SER A N 1
ATOM 3364 C CA A SER A 1 440 ? -77.35008 32.36039 -1.51929 0.456 26.96988 439 SER A CA 1
ATOM 3365 C CA B SER A 1 440 ? -77.35342 32.36048 -1.52081 0.544 26.48017 439 SER A CA 1
ATOM 3366 C C . SER A 1 440 ? -76.79622 31.58332 -2.70638 1.000 31.15362 439 SER A C 1
ATOM 3367 O O . SER A 1 440 ? -76.71318 32.09697 -3.82554 1.000 27.26219 439 SER A O 1
ATOM 3372 N N . ALA A 1 441 ? -76.41356 30.33596 -2.44381 1.000 25.64275 440 ALA A N 1
ATOM 3373 C CA . ALA A 1 441 ? -75.93600 29.42307 -3.47000 1.000 28.28229 440 ALA A CA 1
ATOM 3374 C C . ALA A 1 441 ? -76.43335 28.02452 -3.14184 1.000 26.20866 440 ALA A C 1
ATOM 3375 O O . ALA A 1 441 ? -76.63403 27.68168 -1.97359 1.000 24.87340 440 ALA A O 1
ATOM 3377 N N . SER A 1 442 ? -76.63102 27.21873 -4.18249 1.000 21.17343 441 SER A N 1
ATOM 3378 C CA . SER A 1 442 ? -77.13388 25.86440 -4.00783 1.000 24.29125 441 SER A CA 1
ATOM 3379 C C . SER A 1 442 ? -76.51119 24.95971 -5.05970 1.000 28.85273 441 SER A C 1
ATOM 3380 O O . SER A 1 442 ? -76.38523 25.34980 -6.22310 1.000 25.75584 441 SER A O 1
ATOM 3383 N N . PHE A 1 443 ? -76.11384 23.75784 -4.64268 1.000 24.64429 442 PHE A N 1
ATOM 3384 C CA . PHE A 1 443 ? -75.59906 22.75790 -5.56657 1.000 23.05555 442 PHE A CA 1
ATOM 3385 C C . PHE A 1 443 ? -76.19133 21.40140 -5.21731 1.000 27.15147 442 PHE A C 1
ATOM 3386 O O . PHE A 1 443 ? -76.56829 21.14879 -4.07027 1.000 24.78408 442 PHE A O 1
ATOM 3394 N N . THR A 1 444 ? -76.26842 20.53046 -6.22053 1.000 23.98613 443 THR A N 1
ATOM 3395 C CA . THR A 1 444 ? -76.95362 19.24927 -6.10837 1.000 26.27402 443 THR A CA 1
ATOM 3396 C C . THR A 1 444 ? -75.94384 18.11240 -6.19220 1.000 26.88760 443 THR A C 1
ATOM 3397 O O . THR A 1 444 ? -75.08703 18.09947 -7.08273 1.000 22.89498 443 THR A O 1
ATOM 3401 N N . VAL A 1 445 ? -76.05497 17.15885 -5.27011 1.000 24.52349 444 VAL A N 1
ATOM 3402 C CA . VAL A 1 445 ? -75.12905 16.03795 -5.15827 1.000 24.03408 444 VAL A CA 1
ATOM 3403 C C . VAL A 1 445 ? -75.89556 14.74745 -5.41327 1.000 28.11378 444 VAL A C 1
ATOM 3404 O O . VAL A 1 445 ? -76.93913 14.50976 -4.79549 1.000 26.83949 444 VAL A O 1
ATOM 3408 N N . ASP A 1 446 ? -75.37970 13.91922 -6.31933 1.000 24.70835 445 ASP A N 1
ATOM 3409 C CA A ASP A 1 446 ? -75.95483 12.60815 -6.59118 0.580 28.85368 445 ASP A CA 1
ATOM 3410 C CA B ASP A 1 446 ? -75.95166 12.60632 -6.59349 0.420 29.04646 445 ASP A CA 1
ATOM 3411 C C . ASP A 1 446 ? -75.27716 11.57668 -5.69550 1.000 27.80412 445 ASP A C 1
ATOM 3412 O O . ASP A 1 446 ? -74.07226 11.33088 -5.82332 1.000 25.36939 445 ASP A O 1
ATOM 3421 N N . TRP A 1 447 ? -76.05209 10.97132 -4.79164 1.000 25.13014 446 TRP A N 1
ATOM 3422 C CA . TRP A 1 447 ? -75.48556 9.97959 -3.88266 1.000 28.57683 446 TRP A CA 1
ATOM 3423 C C . TRP A 1 447 ? -75.07588 8.69920 -4.59953 1.000 29.48007 446 TRP A C 1
ATOM 3424 O O . TRP A 1 447 ? -74.32816 7.89653 -4.03053 1.000 27.51241 446 TRP A O 1
ATOM 3435 N N . ASP A 1 448 ? -75.53260 8.49714 -5.83184 1.000 27.99517 447 ASP A N 1
ATOM 3436 C CA . ASP A 1 448 ? -75.14605 7.34423 -6.63047 1.000 31.98358 447 ASP A CA 1
ATOM 3437 C C . ASP A 1 448 ? -73.88413 7.59856 -7.44297 1.000 30.98626 447 ASP A C 1
ATOM 3438 O O . ASP A 1 448 ? -73.49168 6.74105 -8.24097 1.000 30.30632 447 ASP A O 1
ATOM 3443 N N . HIS A 1 449 ? -73.25070 8.75299 -7.25792 1.000 29.10992 448 HIS A N 1
ATOM 3444 C CA . HIS A 1 449 ? -71.98597 9.03109 -7.91986 1.000 29.43819 448 HIS A CA 1
ATOM 3445 C C . HIS A 1 449 ? -70.96306 7.96238 -7.54042 1.000 28.58781 448 HIS A C 1
ATOM 3446 O O . HIS A 1 449 ? -70.86033 7.59178 -6.36437 1.000 27.08966 448 HIS A O 1
ATOM 3453 N N . PRO A 1 450 ? -70.20211 7.43747 -8.50442 1.000 29.31551 449 PRO A N 1
ATOM 3454 C CA . PRO A 1 450 ? -69.28002 6.33194 -8.19245 1.000 25.03569 449 PRO A CA 1
ATOM 3455 C C . PRO A 1 450 ? -68.20185 6.69205 -7.18737 1.000 28.16672 449 PRO A C 1
ATOM 3456 O O . PRO A 1 450 ? -67.62309 5.78449 -6.57770 1.000 27.60176 449 PRO A O 1
ATOM 3460 N N . VAL A 1 451 ? -67.90572 7.97979 -6.99263 1.000 27.45541 450 VAL A N 1
ATOM 3461 C CA . VAL A 1 451 ? -66.91234 8.35963 -5.99684 1.000 30.03563 450 VAL A CA 1
ATOM 3462 C C . VAL A 1 451 ? -67.35228 7.95682 -4.59590 1.000 27.23483 450 VAL A C 1
ATOM 3463 O O . VAL A 1 451 ? -66.50984 7.77280 -3.71100 1.000 28.37096 450 VAL A O 1
ATOM 3467 N N . PHE A 1 452 ? -68.65520 7.78476 -4.37713 1.000 25.56201 451 PHE A N 1
ATOM 3468 C CA . PHE A 1 452 ? -69.17911 7.43599 -3.06285 1.000 29.16269 451 PHE A CA 1
ATOM 3469 C C . PHE A 1 452 ? -69.05468 5.95033 -2.74259 1.000 28.39842 451 PHE A C 1
ATOM 3470 O O . PHE A 1 452 ? -69.41289 5.54297 -1.63182 1.000 26.91690 451 PHE A O 1
ATOM 3478 N N . THR A 1 453 ? -68.56901 5.13085 -3.67991 1.000 30.24965 452 THR A N 1
ATOM 3479 C CA . THR A 1 453 ? -68.31290 3.72672 -3.37621 1.000 30.52205 452 THR A CA 1
ATOM 3480 C C . THR A 1 453 ? -67.06509 3.53746 -2.52417 1.000 31.41186 452 THR A C 1
ATOM 3481 O O . THR A 1 453 ? -66.92903 2.49974 -1.86858 1.000 30.95907 452 THR A O 1
ATOM 3485 N N . GLY A 1 454 ? -66.15398 4.50819 -2.51820 1.000 32.71049 453 GLY A N 1
ATOM 3486 C CA . GLY A 1 454 ? -64.88722 4.35668 -1.83663 1.000 33.03296 453 GLY A CA 1
ATOM 3487 C C . GLY A 1 454 ? -63.81819 3.63413 -2.62708 1.000 31.06062 453 GLY A C 1
ATOM 3488 O O . GLY A 1 454 ? -62.71121 3.43955 -2.10448 1.000 34.07877 453 GLY A O 1
ATOM 3489 N N . GLY A 1 455 ? -64.10393 3.23048 -3.86154 1.000 29.21508 454 GLY A N 1
ATOM 3490 C CA . GLY A 1 455 ? -63.13709 2.54222 -4.69222 1.000 29.01643 454 GLY A CA 1
ATOM 3491 C C . GLY A 1 455 ? -62.38589 3.50177 -5.59662 1.000 32.99753 454 GLY A C 1
ATOM 3492 O O . GLY A 1 455 ? -62.89447 4.55843 -5.96889 1.000 34.45088 454 GLY A O 1
ATOM 3493 N N . ARG A 1 456 ? -61.15117 3.13000 -5.92781 1.000 27.44003 455 ARG A N 1
ATOM 3494 C CA . ARG A 1 456 ? -60.34869 3.90107 -6.86479 1.000 27.96189 455 ARG A CA 1
ATOM 3495 C C . ARG A 1 456 ? -60.66567 3.45003 -8.28481 1.000 27.31830 455 ARG A C 1
ATOM 3496 O O . ARG A 1 456 ? -60.57552 2.24944 -8.57302 1.000 28.52478 455 ARG A O 1
ATOM 3504 N N . PRO A 1 457 ? -61.05164 4.35333 -9.18308 1.000 28.10519 456 PRO A N 1
ATOM 3505 C CA . PRO A 1 457 ? -61.48489 3.92658 -10.52045 1.000 24.74742 456 PRO A CA 1
ATOM 3506 C C . PRO A 1 457 ? -60.35023 3.30716 -11.32142 1.000 23.38560 456 PRO A C 1
ATOM 3507 O O . PRO A 1 457 ? -59.20396 3.75898 -11.26566 1.000 24.38225 456 PRO A O 1
ATOM 3511 N N . VAL A 1 458 ? -60.69057 2.26339 -12.08291 1.000 23.14963 457 VAL A N 1
ATOM 3512 C CA . VAL A 1 458 ? -59.74354 1.55030 -12.93045 1.000 24.13745 457 VAL A CA 1
ATOM 3513 C C . VAL A 1 458 ? -60.38474 1.31067 -14.29131 1.000 25.39491 457 VAL A C 1
ATOM 3514 O O . VAL A 1 458 ? -61.60537 1.37767 -14.45038 1.000 24.03875 457 VAL A O 1
ATOM 3518 N N . ASN A 1 459 ? -59.54414 1.02853 -15.28165 1.000 22.22783 458 ASN A N 1
ATOM 3519 C CA . ASN A 1 459 ? -60.01605 0.67045 -16.61136 1.000 23.44203 458 ASN A CA 1
ATOM 3520 C C . ASN A 1 459 ? -59.64750 -0.77324 -16.93014 1.000 25.96048 458 ASN A C 1
ATOM 3521 O O . ASN A 1 459 ? -58.90363 -1.43243 -16.19875 1.000 25.59549 458 ASN A O 1
ATOM 3526 N N . LEU A 1 460 ? -60.19900 -1.26474 -18.03513 1.000 23.06101 459 LEU A N 1
ATOM 3527 C CA . LEU A 1 460 ? -59.93503 -2.61326 -18.53055 1.000 24.16366 459 LEU A CA 1
ATOM 3528 C C . LEU A 1 460 ? -59.41178 -2.46865 -19.95445 1.000 26.00287 459 LEU A C 1
ATOM 3529 O O . LEU A 1 460 ? -60.18548 -2.22845 -20.88666 1.000 24.88259 459 LEU A O 1
ATOM 3534 N N . GLN A 1 461 ? -58.09935 -2.60047 -20.11810 1.000 23.27234 460 GLN A N 1
ATOM 3535 C CA . GLN A 1 461 ? -57.44305 -2.36921 -21.39699 1.000 28.10446 460 GLN A CA 1
ATOM 3536 C C . GLN A 1 461 ? -57.21883 -3.69407 -22.11178 1.000 26.11591 460 GLN A C 1
ATOM 3537 O O . GLN A 1 461 ? -56.67072 -4.63620 -21.53065 1.000 25.28322 460 GLN A O 1
ATOM 3543 N N . LEU A 1 462 ? -57.64272 -3.75956 -23.36944 1.000 24.83082 461 LEU A N 1
ATOM 3544 C CA . LEU A 1 462 ? -57.48236 -4.96006 -24.18464 1.000 28.67548 461 LEU A CA 1
ATOM 3545 C C . LEU A 1 462 ? -56.06759 -4.94953 -24.75099 1.000 29.58156 461 LEU A C 1
ATOM 3546 O O . LEU A 1 462 ? -55.76789 -4.22466 -25.70287 1.000 29.45031 461 LEU A O 1
ATOM 3551 N N . ALA A 1 463 ? -55.19487 -5.77249 -24.16257 1.000 26.60319 462 ALA A N 1
ATOM 3552 C CA . ALA A 1 463 ? -53.75471 -5.61767 -24.33876 1.000 28.83074 462 ALA A CA 1
ATOM 3553 C C . ALA A 1 463 ? -53.26835 -5.98866 -25.73298 1.000 30.61307 462 ALA A C 1
ATOM 3554 O O . ALA A 1 463 ? -52.17650 -5.55947 -26.11998 1.000 33.77334 462 ALA A O 1
ATOM 3556 N N . SER A 1 464 ? -54.02925 -6.77879 -26.49398 1.000 29.16143 463 SER A N 1
ATOM 3557 C CA . SER A 1 464 ? -53.61688 -7.05654 -27.86610 1.000 31.25920 463 SER A CA 1
ATOM 3558 C C . SER A 1 464 ? -53.64928 -5.80304 -28.72824 1.000 32.58311 463 SER A C 1
ATOM 3559 O O . SER A 1 464 ? -52.93851 -5.73784 -29.73624 1.000 35.08807 463 SER A O 1
ATOM 3562 N N . PHE A 1 465 ? -54.45187 -4.81344 -28.35435 1.000 31.06561 464 PHE A N 1
ATOM 3563 C CA . PHE A 1 465 ? -54.45780 -3.52077 -29.01706 1.000 36.54198 464 PHE A CA 1
ATOM 3564 C C . PHE A 1 465 ? -53.40616 -2.60824 -28.39930 1.000 39.67046 464 PHE A C 1
ATOM 3565 O O . PHE A 1 465 ? -52.91389 -2.84154 -27.29267 1.000 38.41356 464 PHE A O 1
ATOM 3573 N N . ASN A 1 466 ? -53.07803 -1.54313 -29.12701 1.000 37.83924 465 ASN A N 1
ATOM 3574 C CA . ASN A 1 466 ? -52.13757 -0.56296 -28.60041 1.000 43.95323 465 ASN A CA 1
ATOM 3575 C C . ASN A 1 466 ? -52.79587 0.33463 -27.55755 1.000 38.69977 465 ASN A C 1
ATOM 3576 O O . ASN A 1 466 ? -52.24866 0.53528 -26.46788 1.000 41.98022 465 ASN A O 1
ATOM 3581 N N . ASN A 1 467 ? -53.96267 0.89074 -27.87604 1.000 38.87477 466 ASN A N 1
ATOM 3582 C CA . ASN A 1 467 ? -54.59083 1.91409 -27.04340 1.000 37.30064 466 ASN A CA 1
ATOM 3583 C C . ASN A 1 467 ? -56.10876 1.73383 -26.98863 1.000 37.96554 466 ASN A C 1
ATOM 3584 O O . ASN A 1 467 ? -56.87303 2.67294 -27.21263 1.000 39.38322 466 ASN A O 1
ATOM 3589 N N . ARG A 1 468 ? -56.57658 0.51796 -26.71622 1.000 33.78947 467 ARG A N 1
ATOM 3590 C CA . ARG A 1 468 ? -58.00907 0.24108 -26.67267 1.000 31.00351 467 ARG A CA 1
ATOM 3591 C C . ARG A 1 468 ? -58.45145 -0.13915 -25.26463 1.000 33.09042 467 ARG A C 1
ATOM 3592 O O . ARG A 1 468 ? -57.81021 -0.96379 -24.60339 1.000 28.07068 467 ARG A O 1
ATOM 3600 N N . CYS A 1 469 ? -59.55948 0.45585 -24.82346 1.000 27.60488 468 CYS A N 1
ATOM 3601 C CA . CYS A 1 469 ? -60.14810 0.21005 -23.51487 1.000 30.75424 468 CYS A CA 1
ATOM 3602 C C . CYS A 1 469 ? -61.60892 -0.18724 -23.68855 1.000 28.05539 468 CYS A C 1
ATOM 3603 O O . CYS A 1 469 ? -62.25018 0.14846 -24.68779 1.000 30.79788 468 CYS A O 1
ATOM 3606 N N . VAL A 1 470 ? -62.13564 -0.90782 -22.69821 1.000 29.69814 469 VAL A N 1
ATOM 3607 C CA . VAL A 1 470 ? -63.55925 -1.22643 -22.68129 1.000 28.44089 469 VAL A CA 1
ATOM 3608 C C . VAL A 1 470 ? -64.35076 0.03712 -22.36782 1.000 27.35701 469 VAL A C 1
ATOM 3609 O O . VAL A 1 470 ? -64.03634 0.76416 -21.41660 1.000 27.27645 469 VAL A O 1
ATOM 3613 N N . GLN A 1 471 ? -65.38363 0.30805 -23.16805 1.000 28.14820 470 GLN A N 1
ATOM 3614 C CA . GLN A 1 471 ? -66.20683 1.49931 -23.00576 1.000 29.79501 470 GLN A CA 1
ATOM 3615 C C . GLN A 1 471 ? -67.68366 1.13461 -23.05864 1.000 36.51341 470 GLN A C 1
ATOM 3616 O O . GLN A 1 471 ? -68.10102 0.30353 -23.87114 1.000 33.56035 470 GLN A O 1
ATOM 3622 N N . VAL A 1 472 ? -68.46957 1.77381 -22.19421 1.000 28.65891 471 VAL A N 1
ATOM 3623 C CA . VAL A 1 472 ? -69.91201 1.56936 -22.11637 1.000 33.38419 471 VAL A CA 1
ATOM 3624 C C . VAL A 1 472 ? -70.60827 2.74984 -22.77919 1.000 34.04636 471 VAL A C 1
ATOM 3625 O O . VAL A 1 472 ? -70.24669 3.90745 -22.53477 1.000 38.44594 471 VAL A O 1
ATOM 3629 N N . ASP A 1 473 ? -71.60935 2.46789 -23.61120 1.000 40.77572 472 ASP A N 1
ATOM 3630 C CA . ASP A 1 473 ? -72.37503 3.52326 -24.25483 1.000 38.85191 472 ASP A CA 1
ATOM 3631 C C . ASP A 1 473 ? -73.66836 3.78129 -23.47995 1.000 42.95966 472 ASP A C 1
ATOM 3632 O O . ASP A 1 473 ? -73.90686 3.20579 -22.41413 1.000 39.92087 472 ASP A O 1
ATOM 3637 N N . ALA A 1 474 ? -74.52205 4.65120 -24.03016 1.000 48.65534 473 ALA A N 1
ATOM 3638 C CA . ALA A 1 474 ? -75.73903 5.05661 -23.33241 1.000 46.51553 473 ALA A CA 1
ATOM 3639 C C . ALA A 1 474 ? -76.70563 3.89483 -23.14059 1.000 50.39473 473 ALA A C 1
ATOM 3640 O O . ALA A 1 474 ? -77.47287 3.88497 -22.17111 1.000 50.76485 473 ALA A O 1
ATOM 3642 N N . GLN A 1 475 ? -76.69277 2.91689 -24.04528 1.000 46.39740 474 GLN A N 1
ATOM 3643 C CA . GLN A 1 475 ? -77.54819 1.74430 -23.93610 1.000 47.33470 474 GLN A CA 1
ATOM 3644 C C . GLN A 1 475 ? -76.87994 0.60227 -23.17772 1.000 46.97824 474 GLN A C 1
ATOM 3645 O O . GLN A 1 475 ? -77.32089 -0.54781 -23.29211 1.000 45.80298 474 GLN A O 1
ATOM 3651 N N . SER A 1 476 ? -75.82368 0.89743 -22.41926 1.000 44.39320 475 SER A N 1
ATOM 3652 C CA . SER A 1 476 ? -75.06390 -0.05007 -21.60784 1.000 39.63574 475 SER A CA 1
ATOM 3653 C C . SER A 1 476 ? -74.32991 -1.09424 -22.43936 1.000 41.46264 475 SER A C 1
ATOM 3654 O O . SER A 1 476 ? -73.82612 -2.07796 -21.88092 1.000 34.24629 475 SER A O 1
ATOM 3657 N N . ARG A 1 477 ? -74.24286 -0.90932 -23.75275 1.000 41.22408 476 ARG A N 1
ATOM 3658 C CA . ARG A 1 477 ? -73.51389 -1.83817 -24.60112 1.000 38.87910 476 ARG A CA 1
ATOM 3659 C C . ARG A 1 477 ? -72.01237 -1.61370 -24.47080 1.000 39.06855 476 ARG A C 1
ATOM 3660 O O . ARG A 1 477 ? -71.54343 -0.48999 -24.26769 1.000 38.54256 476 ARG A O 1
ATOM 3668 N N . LEU A 1 478 ? -71.25812 -2.70100 -24.59216 1.000 33.70993 477 LEU A N 1
ATOM 3669 C CA . LEU A 1 478 ? -69.81324 -2.67852 -24.41606 1.000 31.78801 477 LEU A CA 1
ATOM 3670 C C . LEU A 1 478 ? -69.12526 -2.61450 -25.77212 1.000 42.70409 477 LEU A C 1
ATOM 3671 O O . LEU A 1 478 ? -69.47718 -3.36352 -26.68964 1.000 41.94508 477 LEU A O 1
ATOM 3676 N N . THR A 1 479 ? -68.15111 -1.71573 -25.89373 1.000 35.78502 478 THR A N 1
ATOM 3677 C CA . THR A 1 479 ? -67.35135 -1.58223 -27.10166 1.000 36.99045 478 THR A CA 1
ATOM 3678 C C . THR A 1 479 ? -65.89729 -1.36991 -26.70568 1.000 34.96445 478 THR A C 1
ATOM 3679 O O . THR A 1 479 ? -65.56895 -1.18992 -25.52954 1.000 30.99364 478 THR A O 1
ATOM 3683 N N . ALA A 1 480 ? -65.02131 -1.40577 -27.70529 1.000 34.26727 479 ALA A N 1
ATOM 3684 C CA . ALA A 1 480 ? -63.60557 -1.10367 -27.53535 1.000 33.48886 479 ALA A CA 1
ATOM 3685 C C . ALA A 1 480 ? -63.32788 0.25055 -28.17252 1.000 36.60433 479 ALA A C 1
ATOM 3686 O O . ALA A 1 480 ? -63.61246 0.44973 -29.35870 1.000 34.47938 479 ALA A O 1
ATOM 3688 N N . ASN A 1 481 ? -62.78784 1.18059 -27.38549 1.000 32.32559 480 ASN A N 1
ATOM 3689 C CA . ASN A 1 481 ? -62.55014 2.53618 -27.85767 1.000 32.62891 480 ASN A CA 1
ATOM 3690 C C . ASN A 1 481 ? -61.17257 3.00135 -27.40958 1.000 32.67560 480 ASN A C 1
ATOM 3691 O O . ASN A 1 481 ? -60.55413 2.41636 -26.51571 1.000 29.27016 480 ASN A O 1
ATOM 3696 N N . THR A 1 482 ? -60.69647 4.06466 -28.05706 1.000 29.31272 481 THR A N 1
ATOM 3697 C CA . THR A 1 482 ? -59.43386 4.68108 -27.67152 1.000 34.73428 481 THR A CA 1
ATOM 3698 C C . THR A 1 482 ? -59.48478 5.08947 -26.20555 1.000 36.16461 481 THR A C 1
ATOM 3699 O O . THR A 1 482 ? -60.45469 5.70563 -25.75435 1.000 29.04998 481 THR A O 1
ATOM 3703 N N . CYS A 1 483 ? -58.43826 4.74151 -25.46165 1.000 32.11120 482 CYS A N 1
ATOM 3704 C CA . CYS A 1 483 ? -58.45580 4.93747 -24.01844 1.000 34.29992 482 CYS A CA 1
ATOM 3705 C C . CYS A 1 483 ? -58.48308 6.42169 -23.67523 1.000 35.53575 482 CYS A C 1
ATOM 3706 O O . CYS A 1 483 ? -57.75442 7.22630 -24.26468 1.000 34.40874 482 CYS A O 1
ATOM 3709 N N . ASP A 1 484 ? -59.34655 6.77859 -22.72664 1.000 31.56945 483 ASP A N 1
ATOM 3710 C CA . ASP A 1 484 ? -59.47116 8.14471 -22.21819 1.000 31.93823 483 ASP A CA 1
ATOM 3711 C C . ASP A 1 484 ? -59.64429 8.00055 -20.70986 1.000 29.51375 483 ASP A C 1
ATOM 3712 O O . ASP A 1 484 ? -60.74259 7.69425 -20.23680 1.000 29.86916 483 ASP A O 1
ATOM 3717 N N . ASP A 1 485 ? -58.56080 8.21085 -19.95919 1.000 31.06795 484 ASP A N 1
ATOM 3718 C CA . ASP A 1 485 ? -58.61954 7.94358 -18.51994 1.000 30.84842 484 ASP A CA 1
ATOM 3719 C C . ASP A 1 485 ? -59.38708 9.00594 -17.73595 1.000 31.94257 484 ASP A C 1
ATOM 3720 O O . ASP A 1 485 ? -59.39366 8.97442 -16.49655 1.000 26.90561 484 ASP A O 1
ATOM 3725 N N . GLN A 1 486 ? -60.02836 9.95761 -18.40777 1.000 28.18236 485 GLN A N 1
ATOM 3726 C CA . GLN A 1 486 ? -60.96298 10.86313 -17.75784 1.000 31.59655 485 GLN A CA 1
ATOM 3727 C C . GLN A 1 486 ? -62.39582 10.61290 -18.20639 1.000 30.47699 485 GLN A C 1
ATOM 3728 O O . GLN A 1 486 ? -63.29169 11.39202 -17.86448 1.000 30.03949 485 GLN A O 1
ATOM 3734 N N . GLN A 1 487 ? -62.63088 9.53506 -18.95176 1.000 32.43064 486 GLN A N 1
ATOM 3735 C CA . GLN A 1 487 ? -63.96217 9.17860 -19.42394 1.000 34.27080 486 GLN A CA 1
ATOM 3736 C C . GLN A 1 487 ? -64.58017 8.17079 -18.46300 1.000 31.18741 486 GLN A C 1
ATOM 3737 O O . GLN A 1 487 ? -64.07732 7.04967 -18.32244 1.000 25.52767 486 GLN A O 1
ATOM 3743 N N . SER A 1 488 ? -65.67884 8.57020 -17.81713 1.000 30.89898 487 SER A N 1
ATOM 3744 C CA . SER A 1 488 ? -66.34764 7.69960 -16.85526 1.000 30.92928 487 SER A CA 1
ATOM 3745 C C . SER A 1 488 ? -66.83768 6.41041 -17.50189 1.000 30.52386 487 SER A C 1
ATOM 3746 O O . SER A 1 488 ? -66.91657 5.37223 -16.83487 1.000 29.46491 487 SER A O 1
ATOM 3749 N N . ALA A 1 489 ? -67.15948 6.45246 -18.79654 1.000 30.80261 488 ALA A N 1
ATOM 3750 C CA . ALA A 1 489 ? -67.65415 5.27052 -19.49050 1.000 31.09039 488 ALA A CA 1
ATOM 3751 C C . ALA A 1 489 ? -66.60250 4.17476 -19.60344 1.000 26.66938 488 ALA A C 1
ATOM 3752 O O . ALA A 1 489 ? -66.95583 3.02378 -19.88023 1.000 28.33450 488 ALA A O 1
ATOM 3754 N N . GLN A 1 490 ? -65.32680 4.50282 -19.40315 1.000 24.36292 489 GLN A N 1
ATOM 3755 C CA . GLN A 1 490 ? -64.24271 3.53206 -19.46225 1.000 25.34950 489 GLN A CA 1
ATOM 3756 C C . GLN A 1 490 ? -63.71907 3.14027 -18.08854 1.000 25.84512 489 GLN A C 1
ATOM 3757 O O . GLN A 1 490 ? -62.74011 2.39138 -18.00380 1.000 24.21253 489 GLN A O 1
ATOM 3763 N N . SER A 1 491 ? -64.33482 3.62512 -17.01694 1.000 23.01691 490 SER A N 1
ATOM 3764 C CA . SER A 1 491 ? -63.84431 3.38911 -15.66986 1.000 23.06229 490 SER A CA 1
ATOM 3765 C C . SER A 1 491 ? -64.77188 2.44440 -14.92133 1.000 25.85544 490 SER A C 1
ATOM 3766 O O . SER A 1 491 ? -65.98841 2.43475 -15.13456 1.000 23.00839 490 SER A O 1
ATOM 3769 N N . PHE A 1 492 ? -64.17380 1.64516 -14.04232 1.000 25.34595 491 PHE A N 1
ATOM 3770 C CA . PHE A 1 492 ? -64.90374 0.68262 -13.23699 1.000 21.57324 491 PHE A CA 1
ATOM 3771 C C . PHE A 1 492 ? -64.41498 0.76176 -11.79917 1.000 28.77197 491 PHE A C 1
ATOM 3772 O O . PHE A 1 492 ? -63.34838 1.31121 -11.51087 1.000 23.51999 491 PHE A O 1
ATOM 3780 N N . ILE A 1 493 ? -65.22734 0.22297 -10.89521 1.000 26.37668 492 ILE A N 1
ATOM 3781 C CA . ILE A 1 493 ? -64.85131 0.02509 -9.50160 1.000 24.20748 492 ILE A CA 1
ATOM 3782 C C . ILE A 1 493 ? -64.80023 -1.47596 -9.25329 1.000 27.63593 492 ILE A C 1
ATOM 3783 O O . ILE A 1 493 ? -65.79994 -2.17986 -9.44594 1.000 25.29679 492 ILE A O 1
ATOM 3788 N N . TYR A 1 494 ? -63.63392 -1.96413 -8.83933 1.000 28.56580 493 TYR A N 1
ATOM 3789 C CA . TYR A 1 494 ? -63.42902 -3.37476 -8.51279 1.000 27.45072 493 TYR A CA 1
ATOM 3790 C C . TYR A 1 494 ? -63.82201 -3.55837 -7.05121 1.000 27.52662 493 TYR A C 1
ATOM 3791 O O . TYR A 1 494 ? -63.02144 -3.30615 -6.14768 1.000 27.36897 493 TYR A O 1
ATOM 3800 N N . ASP A 1 495 ? -65.06240 -3.98992 -6.81334 1.000 26.85269 494 ASP A N 1
ATOM 3801 C CA . ASP A 1 495 ? -65.64159 -3.91108 -5.47842 1.000 32.59028 494 ASP A CA 1
ATOM 3802 C C . ASP A 1 495 ? -65.23494 -5.11199 -4.62286 1.000 29.58467 494 ASP A C 1
ATOM 3803 O O . ASP A 1 495 ? -64.44062 -5.96404 -5.02783 1.000 28.40553 494 ASP A O 1
ATOM 3808 N N . GLN A 1 496 ? -65.80816 -5.18074 -3.41845 1.000 31.30541 495 GLN A N 1
ATOM 3809 C CA . GLN A 1 496 ? -65.40949 -6.18397 -2.43667 1.000 34.04881 495 GLN A CA 1
ATOM 3810 C C . GLN A 1 496 ? -65.74688 -7.60594 -2.86825 1.000 36.01991 495 GLN A C 1
ATOM 3811 O O . GLN A 1 496 ? -65.11119 -8.55006 -2.38823 1.000 36.18289 495 GLN A O 1
ATOM 3817 N N . LEU A 1 497 ? -66.72050 -7.78381 -3.75613 1.000 33.47526 496 LEU A N 1
ATOM 3818 C CA . LEU A 1 497 ? -67.08598 -9.10468 -4.25036 1.000 32.40141 496 LEU A CA 1
ATOM 3819 C C . LEU A 1 497 ? -66.32678 -9.49939 -5.50910 1.000 36.39796 496 LEU A C 1
ATOM 3820 O O . LEU A 1 497 ? -66.56969 -10.58400 -6.04705 1.000 36.05502 496 LEU A O 1
ATOM 3825 N N . GLY A 1 498 ? -65.41885 -8.65705 -5.98986 1.000 31.69226 497 GLY A N 1
ATOM 3826 C CA . GLY A 1 498 ? -64.77324 -8.91449 -7.25642 1.000 33.10970 497 GLY A CA 1
ATOM 3827 C C . GLY A 1 498 ? -65.57951 -8.51117 -8.46748 1.000 31.83045 497 GLY A C 1
ATOM 3828 O O . GLY A 1 498 ? -65.20554 -8.87067 -9.58945 1.000 26.93642 497 GLY A O 1
ATOM 3829 N N . ARG A 1 499 ? -66.68524 -7.79787 -8.27833 1.000 28.28140 498 ARG A N 1
ATOM 3830 C CA . ARG A 1 499 ? -67.45623 -7.28784 -9.39952 1.000 29.09969 498 ARG A CA 1
ATOM 3831 C C . ARG A 1 499 ? -66.78477 -6.05051 -9.98072 1.000 27.03869 498 ARG A C 1
ATOM 3832 O O . ARG A 1 499 ? -66.14419 -5.27250 -9.26778 1.000 30.74681 498 ARG A O 1
ATOM 3840 N N . TYR A 1 500 ? -66.92861 -5.87513 -11.29162 1.000 25.10340 499 TYR A N 1
ATOM 3841 C CA . TYR A 1 500 ? -66.45271 -4.67187 -11.96870 1.000 27.62522 499 TYR A CA 1
ATOM 3842 C C . TYR A 1 500 ? -67.66353 -3.77549 -12.20585 1.000 25.89481 499 TYR A C 1
ATOM 3843 O O . TYR A 1 500 ? -68.41144 -3.95650 -13.17056 1.000 25.91131 499 TYR A O 1
ATOM 3852 N N . VAL A 1 501 ? -67.85082 -2.81426 -11.30644 1.000 27.63929 500 VAL A N 1
ATOM 3853 C CA . VAL A 1 501 ? -69.00574 -1.92503 -11.31160 1.000 28.23235 500 VAL A CA 1
ATOM 3854 C C . VAL A 1 501 ? -68.69185 -0.72244 -12.19134 1.000 29.44165 500 VAL A C 1
ATOM 3855 O O . VAL A 1 501 ? -67.63551 -0.09873 -12.04786 1.000 24.72228 500 VAL A O 1
ATOM 3859 N N . SER A 1 502 ? -69.60607 -0.39494 -13.10210 1.000 25.44659 501 SER A N 1
ATOM 3860 C CA . SER A 1 502 ? -69.37566 0.69974 -14.03669 1.000 25.98358 501 SER A CA 1
ATOM 3861 C C . SER A 1 502 ? -69.41791 2.04557 -13.32526 1.000 25.57999 501 SER A C 1
ATOM 3862 O O . SER A 1 502 ? -70.31544 2.30864 -12.51967 1.000 27.08935 501 SER A O 1
ATOM 3865 N N . ALA A 1 503 ? -68.45095 2.90908 -13.64300 1.000 28.42736 502 ALA A N 1
ATOM 3866 C CA . ALA A 1 503 ? -68.46259 4.26362 -13.10028 1.000 30.62488 502 ALA A CA 1
ATOM 3867 C C . ALA A 1 503 ? -69.56525 5.11577 -13.71661 1.000 31.60987 502 ALA A C 1
ATOM 3868 O O . ALA A 1 503 ? -70.01473 6.08451 -13.09592 1.000 31.62134 502 ALA A O 1
ATOM 3870 N N . SER A 1 504 ? -70.00970 4.77987 -14.92876 1.000 32.30854 503 SER A N 1
ATOM 3871 C CA . SER A 1 504 ? -71.09135 5.53487 -15.55277 1.000 36.66638 503 SER A CA 1
ATOM 3872 C C . SER A 1 504 ? -72.43256 5.24387 -14.89379 1.000 33.89973 503 SER A C 1
ATOM 3873 O O . SER A 1 504 ? -73.33828 6.08369 -14.93889 1.000 41.12654 503 SER A O 1
ATOM 3876 N N . ASN A 1 505 ? -72.58019 4.06588 -14.28939 1.000 34.97522 504 ASN A N 1
ATOM 3877 C CA . ASN A 1 505 ? -73.81603 3.70311 -13.59898 1.000 36.43961 504 ASN A CA 1
ATOM 3878 C C . ASN A 1 505 ? -73.46810 2.61740 -12.59004 1.000 36.60734 504 ASN A C 1
ATOM 3879 O O . ASN A 1 505 ? -73.21542 1.47343 -12.97940 1.000 33.82179 504 ASN A O 1
ATOM 3884 N N . THR A 1 506 ? -73.47333 2.96847 -11.30231 1.000 34.66801 505 THR A N 1
ATOM 3885 C CA . THR A 1 506 ? -73.06446 2.02307 -10.27015 1.000 34.96477 505 THR A CA 1
ATOM 3886 C C . THR A 1 506 ? -74.07458 0.90433 -10.05090 1.000 38.52872 505 THR A C 1
ATOM 3887 O O . THR A 1 506 ? -73.79195 -0.01371 -9.27438 1.000 39.10628 505 THR A O 1
ATOM 3891 N N . GLU A 1 507 ? -75.23777 0.95941 -10.69825 1.000 38.01841 506 GLU A N 1
ATOM 3892 C CA . GLU A 1 507 ? -76.17951 -0.15059 -10.65660 1.000 41.78034 506 GLU A CA 1
ATOM 3893 C C . GLU A 1 507 ? -75.85307 -1.24547 -11.66590 1.000 37.40824 506 GLU A C 1
ATOM 3894 O O . GLU A 1 507 ? -76.49789 -2.29921 -11.63844 1.000 40.56133 506 GLU A O 1
ATOM 3900 N N . LEU A 1 508 ? -74.87716 -1.02919 -12.54468 1.000 35.19615 507 LEU A N 1
ATOM 3901 C CA . LEU A 1 508 ? -74.55634 -1.95812 -13.61761 1.000 32.30981 507 LEU A CA 1
ATOM 3902 C C . LEU A 1 508 ? -73.17918 -2.57141 -13.40144 1.000 37.17392 507 LEU A C 1
ATOM 3903 O O . LEU A 1 508 ? -72.26300 -1.92213 -12.88939 1.000 31.13670 507 LEU A O 1
ATOM 3908 N N . CYS A 1 509 ? -73.04642 -3.83518 -13.79971 1.000 30.23643 508 CYS A N 1
ATOM 3909 C CA . CYS A 1 509 ? -71.84821 -4.62383 -13.55886 1.000 28.03319 508 CYS A CA 1
ATOM 3910 C C . CYS A 1 509 ? -71.45736 -5.38067 -14.82236 1.000 30.65878 508 CYS A C 1
ATOM 3911 O O . CYS A 1 509 ? -72.30011 -5.67969 -15.67350 1.000 30.31597 508 CYS A O 1
ATOM 3914 N N . LEU A 1 510 ? -70.16710 -5.69303 -14.93378 1.000 28.74463 509 LEU A N 1
ATOM 3915 C CA . LEU A 1 510 ? -69.67211 -6.53971 -16.01364 1.000 29.33881 509 LEU A CA 1
ATOM 3916 C C . LEU A 1 510 ? -70.01358 -7.99250 -15.70145 1.000 30.93942 509 LEU A C 1
ATOM 3917 O O . LEU A 1 510 ? -69.52744 -8.54971 -14.71124 1.000 27.75846 509 LEU A O 1
ATOM 3922 N N . ASP A 1 511 ? -70.84444 -8.60534 -16.54287 1.000 27.95777 510 ASP A N 1
ATOM 3923 C CA . ASP A 1 511 ? -71.40615 -9.92578 -16.27925 1.000 30.46553 510 ASP A CA 1
ATOM 3924 C C . ASP A 1 511 ? -70.90613 -10.91033 -17.32536 1.000 29.22515 510 ASP A C 1
ATOM 3925 O O . ASP A 1 511 ? -71.11608 -10.70545 -18.52565 1.000 30.08657 510 ASP A O 1
ATOM 3930 N N . GLY A 1 512 ? -70.27283 -11.99196 -16.86600 1.000 29.46525 511 GLY A N 1
ATOM 3931 C CA . GLY A 1 512 ? -69.80215 -13.02109 -17.77655 1.000 30.90029 511 GLY A CA 1
ATOM 3932 C C . GLY A 1 512 ? -70.91094 -13.81612 -18.43314 1.000 32.19133 511 GLY A C 1
ATOM 3933 O O . GLY A 1 512 ? -70.65954 -14.50362 -19.42804 1.000 33.60037 511 GLY A O 1
ATOM 3934 N N . ALA A 1 513 ? -72.13212 -13.73914 -17.89747 1.000 33.32295 512 ALA A N 1
ATOM 3935 C CA . ALA A 1 513 ? -73.26094 -14.42977 -18.51139 1.000 36.45144 512 ALA A CA 1
ATOM 3936 C C . ALA A 1 513 ? -73.64812 -13.80467 -19.84640 1.000 39.30902 512 ALA A C 1
ATOM 3937 O O . ALA A 1 513 ? -74.17674 -14.49777 -20.72247 1.000 38.27110 512 ALA A O 1
ATOM 3939 N N . ALA A 1 514 ? -73.40947 -12.50270 -20.01615 1.000 34.05500 513 ALA A N 1
ATOM 3940 C CA . ALA A 1 514 ? -73.69714 -11.81997 -21.27820 1.000 36.84428 513 ALA A CA 1
ATOM 3941 C C . ALA A 1 514 ? -72.76956 -10.61050 -21.35839 1.000 31.64766 513 ALA A C 1
ATOM 3942 O O . ALA A 1 514 ? -73.04620 -9.57229 -20.75114 1.000 35.94105 513 ALA A O 1
ATOM 3944 N N . LEU A 1 515 ? -71.68711 -10.74572 -22.11858 1.000 28.74173 514 LEU A N 1
ATOM 3945 C CA . LEU A 1 515 ? -70.63412 -9.74118 -22.16269 1.000 31.60548 514 LEU A CA 1
ATOM 3946 C C . LEU A 1 515 ? -70.81988 -8.72129 -23.28063 1.000 33.42337 514 LEU A C 1
ATOM 3947 O O . LEU A 1 515 ? -69.88387 -7.97375 -23.57993 1.000 34.60430 514 LEU A O 1
ATOM 3952 N N . ASP A 1 516 ? -71.99318 -8.67542 -23.90816 1.000 31.64677 515 ASP A N 1
ATOM 3953 C CA . ASP A 1 516 ? -72.27624 -7.63792 -24.88960 1.000 34.35234 515 ASP A CA 1
ATOM 3954 C C . ASP A 1 516 ? -72.88268 -6.38833 -24.26793 1.000 36.26372 515 ASP A C 1
ATOM 3955 O O . ASP A 1 516 ? -72.86849 -5.32791 -24.90294 1.000 35.04330 515 ASP A O 1
ATOM 3960 N N . VAL A 1 517 ? -73.40136 -6.48378 -23.04638 1.000 34.26666 516 VAL A N 1
ATOM 3961 C CA . VAL A 1 517 ? -74.08168 -5.36849 -22.39737 1.000 34.30178 516 VAL A CA 1
ATOM 3962 C C . VAL A 1 517 ? -73.95324 -5.54042 -20.88950 1.000 36.02602 516 VAL A C 1
ATOM 3963 O O . VAL A 1 517 ? -73.95644 -6.66336 -20.37676 1.000 32.11461 516 VAL A O 1
ATOM 3967 N N . LEU A 1 518 ? -73.81747 -4.42189 -20.18235 1.000 34.07408 517 LEU A N 1
ATOM 3968 C CA . LEU A 1 518 ? -73.76932 -4.45743 -18.72893 1.000 30.21699 517 LEU A CA 1
ATOM 3969 C C . LEU A 1 518 ? -75.09893 -4.93742 -18.15922 1.000 35.73441 517 LEU A C 1
ATOM 3970 O O . LEU A 1 518 ? -76.16699 -4.70851 -18.73271 1.000 33.40510 517 LEU A O 1
ATOM 3975 N N . GLN A 1 519 ? -75.02366 -5.60873 -17.01434 1.000 29.48108 518 GLN A N 1
ATOM 3976 C CA . GLN A 1 519 ? -76.19420 -6.13863 -16.33594 1.000 32.29912 518 GLN A CA 1
ATOM 3977 C C . GLN A 1 519 ? -76.31878 -5.51669 -14.95200 1.000 34.19702 518 GLN A C 1
ATOM 3978 O O . GLN A 1 519 ? -75.34174 -5.03298 -14.37415 1.000 34.61100 518 GLN A O 1
ATOM 3984 N N . THR A 1 520 ? -77.54341 -5.52256 -14.43062 1.000 34.44952 519 THR A N 1
ATOM 3985 C CA . THR A 1 520 ? -77.77751 -5.03929 -13.07688 1.000 37.37221 519 THR A CA 1
ATOM 3986 C C . THR A 1 520 ? -76.96825 -5.86470 -12.08476 1.000 37.55359 519 THR A C 1
ATOM 3987 O O . THR A 1 520 ? -76.96907 -7.09850 -12.13986 1.000 35.87939 519 THR A O 1
ATOM 3991 N N . CYS A 1 521 ? -76.26834 -5.17882 -11.18282 1.000 34.17114 520 CYS A N 1
ATOM 3992 C CA . CYS A 1 521 ? -75.42028 -5.86839 -10.22039 1.000 39.91351 520 CYS A CA 1
ATOM 3993 C C . CYS A 1 521 ? -76.26050 -6.73923 -9.29611 1.000 40.81747 520 CYS A C 1
ATOM 3994 O O . CYS A 1 521 ? -77.30745 -6.31851 -8.79659 1.000 39.18929 520 CYS A O 1
ATOM 3997 N N . ASN A 1 522 ? -75.79486 -7.96387 -9.07501 1.000 38.48746 521 ASN A N 1
ATOM 3998 C CA . ASN A 1 522 ? -76.46809 -8.90215 -8.18930 1.000 43.36808 521 ASN A CA 1
ATOM 3999 C C . ASN A 1 522 ? -75.41012 -9.79266 -7.54834 1.000 43.04347 521 ASN A C 1
ATOM 4000 O O . ASN A 1 522 ? -74.21111 -9.50311 -7.60607 1.000 37.40167 521 ASN A O 1
ATOM 4005 N N . GLN A 1 523 ? -75.85750 -10.88610 -6.93968 1.000 44.37286 522 GLN A N 1
ATOM 4006 C CA . GLN A 1 523 ? -74.97288 -11.79366 -6.22402 1.000 44.57663 522 GLN A CA 1
ATOM 4007 C C . GLN A 1 523 ? -74.48960 -12.95893 -7.07728 1.000 42.33107 522 GLN A C 1
ATOM 4008 O O . GLN A 1 523 ? -73.78507 -13.83122 -6.55945 1.000 40.27252 522 GLN A O 1
ATOM 4014 N N . ASN A 1 524 ? -74.84426 -12.99727 -8.36032 1.000 37.63439 523 ASN A N 1
ATOM 4015 C CA . ASN A 1 524 ? -74.47307 -14.12743 -9.20161 1.000 38.76435 523 ASN A CA 1
ATOM 4016 C C . ASN A 1 524 ? -72.96009 -14.20716 -9.36640 1.000 36.63509 523 ASN A C 1
ATOM 4017 O O . ASN A 1 524 ? -72.27351 -13.18782 -9.48177 1.000 32.70390 523 ASN A O 1
ATOM 4022 N N . LEU A 1 525 ? -72.44224 -15.43837 -9.37668 1.000 33.94113 524 LEU A N 1
ATOM 4023 C CA . LEU A 1 525 ? -71.00553 -15.65192 -9.50643 1.000 33.08575 524 LEU A CA 1
ATOM 4024 C C . LEU A 1 525 ? -70.47471 -15.24092 -10.87326 1.000 27.49905 524 LEU A C 1
ATOM 4025 O O . LEU A 1 525 ? -69.27263 -14.98567 -11.00383 1.000 31.80184 524 LEU A O 1
ATOM 4030 N N . THR A 1 526 ? -71.33722 -15.16507 -11.89041 1.000 27.19813 525 THR A N 1
ATOM 4031 C CA . THR A 1 526 ? -70.89037 -14.74996 -13.21548 1.000 29.55616 525 THR A CA 1
ATOM 4032 C C . THR A 1 526 ? -70.43602 -13.29523 -13.24670 1.000 31.49280 525 THR A C 1
ATOM 4033 O O . THR A 1 526 ? -69.74509 -12.89526 -14.18997 1.000 27.70367 525 THR A O 1
ATOM 4037 N N . GLN A 1 527 ? -70.80237 -12.50066 -12.24356 1.000 27.87545 526 GLN A N 1
ATOM 4038 C CA . GLN A 1 527 ? -70.40250 -11.10190 -12.16507 1.000 31.10329 526 GLN A CA 1
ATOM 4039 C C . GLN A 1 527 ? -69.14097 -10.88591 -11.33792 1.000 27.53399 526 GLN A C 1
ATOM 4040 O O . GLN A 1 527 ? -68.73079 -9.73613 -11.15332 1.000 27.55354 526 GLN A O 1
ATOM 4046 N N . ARG A 1 528 ? -68.51837 -11.94902 -10.83713 1.000 24.80694 527 ARG A N 1
ATOM 4047 C CA . ARG A 1 528 ? -67.33021 -11.84234 -10.00227 1.000 24.86977 527 ARG A CA 1
ATOM 4048 C C . ARG A 1 528 ? -66.10386 -12.29013 -10.78585 1.000 29.60096 527 ARG A C 1
ATOM 4049 O O . ARG A 1 528 ? -66.15561 -13.27214 -11.53355 1.000 25.23685 527 ARG A O 1
ATOM 4057 N N . TRP A 1 529 ? -65.00280 -11.56176 -10.61227 1.000 25.96847 528 TRP A N 1
ATOM 4058 C CA . TRP A 1 529 ? -63.79518 -11.76211 -11.39902 1.000 26.18804 528 TRP A CA 1
ATOM 4059 C C . TRP A 1 529 ? -62.58339 -11.85231 -10.48370 1.000 30.62801 528 TRP A C 1
ATOM 4060 O O . TRP A 1 529 ? -62.50516 -11.15117 -9.47062 1.000 28.42949 528 TRP A O 1
ATOM 4071 N N . GLU A 1 530 ? -61.64064 -12.72050 -10.84702 1.000 26.05760 529 GLU A N 1
ATOM 4072 C CA . GLU A 1 530 ? -60.41330 -12.91946 -10.08732 1.000 28.72753 529 GLU A CA 1
ATOM 4073 C C . GLU A 1 530 ? -59.22573 -12.87469 -11.03548 1.000 32.39786 529 GLU A C 1
ATOM 4074 O O . GLU A 1 530 ? -59.22420 -13.55793 -12.06441 1.000 26.49287 529 GLU A O 1
ATOM 4080 N N . TRP A 1 531 ? -58.21614 -12.08465 -10.68320 1.000 27.67237 530 TRP A N 1
ATOM 4081 C CA . TRP A 1 531 ? -57.00060 -12.01115 -11.48012 1.000 27.71098 530 TRP A CA 1
ATOM 4082 C C . TRP A 1 531 ? -56.09098 -13.19370 -11.17681 1.000 30.24545 530 TRP A C 1
ATOM 4083 O O . TRP A 1 531 ? -55.93333 -13.59434 -10.02013 1.000 26.64502 530 TRP A O 1
ATOM 4094 N N . ARG A 1 532 ? -55.49280 -13.75393 -12.22480 1.000 28.16006 531 ARG A N 1
ATOM 4095 C CA . ARG A 1 532 ? -54.46720 -14.77182 -12.05071 1.000 27.80511 531 ARG A CA 1
ATOM 4096 C C . ARG A 1 532 ? -53.13721 -14.09197 -11.74809 1.000 32.02158 531 ARG A C 1
ATOM 4097 O O . ARG A 1 532 ? -52.70739 -13.19629 -12.48269 1.000 27.20250 531 ARG A O 1
ATOM 4105 N N . LYS A 1 533 ? -52.49318 -14.51292 -10.66099 1.000 31.30540 532 LYS A N 1
ATOM 4106 C CA . LYS A 1 533 ? -51.29720 -13.83007 -10.18358 1.000 36.50676 532 LYS A CA 1
ATOM 4107 C C . LYS A 1 533 ? -50.17028 -13.91415 -11.20735 1.000 37.30255 532 LYS A C 1
ATOM 4108 O O . LYS A 1 533 ? -49.95622 -14.95340 -11.83825 1.000 33.95872 532 LYS A O 1
ATOM 4114 N N . ASN A 1 534 ? -49.45103 -12.79931 -11.36696 1.000 38.40706 533 ASN A N 1
ATOM 4115 C CA . ASN A 1 534 ? -48.29594 -12.70471 -12.26219 1.000 37.72562 533 ASN A CA 1
ATOM 4116 C C . ASN A 1 534 ? -48.66640 -13.00355 -13.71198 1.000 34.12201 533 ASN A C 1
ATOM 4117 O O . ASN A 1 534 ? -47.86897 -13.57351 -14.46060 1.000 33.56455 533 ASN A O 1
ATOM 4122 N N . THR A 1 535 ? -49.88335 -12.63917 -14.11647 1.000 30.99206 534 THR A N 1
ATOM 4123 C CA . THR A 1 535 ? -50.32526 -12.76785 -15.49947 1.000 33.24588 534 THR A CA 1
ATOM 4124 C C . THR A 1 535 ? -51.13678 -11.53445 -15.87108 1.000 30.72615 534 THR A C 1
ATOM 4125 O O . THR A 1 535 ? -51.39586 -10.65785 -15.04016 1.000 29.21133 534 THR A O 1
ATOM 4129 N N . ASP A 1 536 ? -51.54057 -11.47228 -17.14025 1.000 25.87132 535 ASP A N 1
ATOM 4130 C CA . ASP A 1 536 ? -52.51776 -10.50143 -17.61586 1.000 26.76128 535 ASP A CA 1
ATOM 4131 C C . ASP A 1 536 ? -53.88952 -11.13596 -17.81011 1.000 26.20025 535 ASP A C 1
ATOM 4132 O O . ASP A 1 536 ? -54.66733 -10.69640 -18.66341 1.000 27.01323 535 ASP A O 1
ATOM 4137 N N . GLU A 1 537 ? -54.19830 -12.16827 -17.03341 1.000 26.42878 536 GLU A N 1
ATOM 4138 C CA . GLU A 1 537 ? -55.37712 -12.99540 -17.24687 1.000 25.02923 536 GLU A CA 1
ATOM 4139 C C . GLU A 1 537 ? -56.39691 -12.71939 -16.15051 1.000 26.83409 536 GLU A C 1
ATOM 4140 O O . GLU A 1 537 ? -56.09326 -12.87131 -14.96210 1.000 28.98416 536 GLU A O 1
ATOM 4146 N N . LEU A 1 538 ? -57.60055 -12.32027 -16.55253 1.000 23.92053 537 LEU A N 1
ATOM 4147 C CA . LEU A 1 538 ? -58.71563 -12.09323 -15.64141 1.000 25.47889 537 LEU A CA 1
ATOM 4148 C C . LEU A 1 538 ? -59.72572 -13.21444 -15.84210 1.000 26.60502 537 LEU A C 1
ATOM 4149 O O . LEU A 1 538 ? -60.20056 -13.42951 -16.96182 1.000 28.52030 537 LEU A O 1
ATOM 4154 N N . THR A 1 539 ? -60.04870 -13.92728 -14.76640 1.000 26.72082 538 THR A N 1
ATOM 4155 C CA . THR A 1 539 ? -60.90346 -15.10192 -14.84363 1.000 25.04116 538 THR A CA 1
ATOM 4156 C C . THR A 1 539 ? -62.26365 -14.82597 -14.21604 1.000 29.58300 538 THR A C 1
ATOM 4157 O O . THR A 1 539 ? -62.38983 -14.02729 -13.28285 1.000 28.28747 538 THR A O 1
ATOM 4161 N N . ASN A 1 540 ? -63.28130 -15.50015 -14.74539 1.000 26.77805 539 ASN A N 1
ATOM 4162 C CA . ASN A 1 540 ? -64.63619 -15.41105 -14.22259 1.000 27.88716 539 ASN A CA 1
ATOM 4163 C C . ASN A 1 540 ? -64.84801 -16.48266 -13.16003 1.000 31.19034 539 ASN A C 1
ATOM 4164 O O . ASN A 1 540 ? -64.45976 -17.63912 -13.34317 1.000 28.76991 539 ASN A O 1
ATOM 4169 N N . VAL A 1 541 ? -65.46617 -16.08908 -12.04440 1.000 23.79580 540 VAL A N 1
ATOM 4170 C CA . VAL A 1 541 ? -65.54694 -16.97902 -10.88828 1.000 24.61641 540 VAL A CA 1
ATOM 4171 C C . VAL A 1 541 ? -66.42706 -18.18927 -11.18506 1.000 31.00079 540 VAL A C 1
ATOM 4172 O O . VAL A 1 541 ? -66.08616 -19.32115 -10.81884 1.000 34.85790 540 VAL A O 1
ATOM 4176 N N . TYR A 1 542 ? -67.56837 -17.97827 -11.84810 1.000 28.27364 541 TYR A N 1
ATOM 4177 C CA . TYR A 1 542 ? -68.53314 -19.06311 -12.01926 1.000 33.80348 541 TYR A CA 1
ATOM 4178 C C . TYR A 1 542 ? -67.97324 -20.18517 -12.88589 1.000 31.39690 541 TYR A C 1
ATOM 4179 O O . TYR A 1 542 ? -68.01253 -21.36009 -12.50284 1.000 31.05930 541 TYR A O 1
ATOM 4188 N N . SER A 1 543 ? -67.45208 -19.84479 -14.06189 1.000 31.98031 542 SER A N 1
ATOM 4189 C CA . SER A 1 543 ? -67.00437 -20.85984 -15.00527 1.000 34.34074 542 SER A CA 1
ATOM 4190 C C . SER A 1 543 ? -65.51923 -21.16412 -14.90018 1.000 31.12583 542 SER A C 1
ATOM 4191 O O . SER A 1 543 ? -65.09689 -22.25604 -15.29546 1.000 34.86008 542 SER A O 1
ATOM 4194 N N . GLY A 1 544 ? -64.72222 -20.23426 -14.38210 1.000 30.74332 543 GLY A N 1
ATOM 4195 C CA . GLY A 1 544 ? -63.28593 -20.38819 -14.37548 1.000 33.15180 543 GLY A CA 1
ATOM 4196 C C . GLY A 1 544 ? -62.60340 -19.98022 -15.66117 1.000 30.08958 543 GLY A C 1
ATOM 4197 O O . GLY A 1 544 ? -61.36741 -19.99428 -15.71774 1.000 34.47112 543 GLY A O 1
ATOM 4198 N N . GLU A 1 545 ? -63.36183 -19.61437 -16.69062 1.000 28.60923 544 GLU A N 1
ATOM 4199 C CA . GLU A 1 545 ? -62.78274 -19.20394 -17.95832 1.000 30.81094 544 GLU A CA 1
ATOM 4200 C C . GLU A 1 545 ? -62.24323 -17.78104 -17.86464 1.000 31.73346 544 GLU A C 1
ATOM 4201 O O . GLU A 1 545 ? -62.56769 -17.02086 -16.94689 1.000 29.12662 544 GLU A O 1
ATOM 4207 N N . SER A 1 546 ? -61.41561 -17.42263 -18.83986 1.000 25.33428 545 SER A N 1
ATOM 4208 C CA . SER A 1 546 ? -60.73862 -16.13658 -18.84919 1.000 27.36062 545 SER A CA 1
ATOM 4209 C C . SER A 1 546 ? -61.46939 -15.14584 -19.74463 1.000 26.86092 545 SER A C 1
ATOM 4210 O O . SER A 1 546 ? -62.10887 -15.52120 -20.73066 1.000 28.74342 545 SER A O 1
ATOM 4213 N N . LEU A 1 547 ? -61.37229 -13.86983 -19.38315 1.000 22.40242 546 LEU A N 1
ATOM 4214 C CA . LEU A 1 547 ? -61.94737 -12.81292 -20.20271 1.000 22.53347 546 LEU A CA 1
ATOM 4215 C C . LEU A 1 547 ? -61.09617 -12.62030 -21.45073 1.000 25.69287 546 LEU A C 1
ATOM 4216 O O . LEU A 1 547 ? -59.91498 -12.26796 -21.35987 1.000 25.76557 546 LEU A O 1
ATOM 4221 N N . GLY A 1 548 ? -61.69214 -12.86225 -22.61320 1.000 24.53473 547 GLY A N 1
ATOM 4222 C CA . GLY A 1 548 ? -60.99857 -12.67101 -23.86837 1.000 21.92848 547 GLY A CA 1
ATOM 4223 C C . GLY A 1 548 ? -61.64434 -11.58876 -24.70425 1.000 26.64501 547 GLY A C 1
ATOM 4224 O O . GLY A 1 548 ? -62.80614 -11.23613 -24.48029 1.000 24.90353 547 GLY A O 1
ATOM 4225 N N . HIS A 1 549 ? -60.90018 -11.04086 -25.66019 1.000 26.58074 548 HIS A N 1
ATOM 4226 C CA . HIS A 1 549 ? -61.43175 -10.02402 -26.55255 1.000 28.79600 548 HIS A CA 1
ATOM 4227 C C . HIS A 1 549 ? -61.00690 -10.33556 -27.97814 1.000 28.17846 548 HIS A C 1
ATOM 4228 O O . HIS A 1 549 ? -59.89498 -10.81854 -28.21232 1.000 27.76092 548 HIS A O 1
ATOM 4235 N N . ASP A 1 550 ? -61.90560 -10.07011 -28.92350 1.000 28.04992 549 ASP A N 1
ATOM 4236 C CA . ASP A 1 550 ? -61.58563 -10.26038 -30.33035 1.000 29.14295 549 ASP A CA 1
ATOM 4237 C C . ASP A 1 550 ? -60.47887 -9.29860 -30.74448 1.000 32.66434 549 ASP A C 1
ATOM 4238 O O . ASP A 1 550 ? -60.54997 -8.09622 -30.47376 1.000 28.81908 549 ASP A O 1
ATOM 4243 N N . LYS A 1 551 ? -59.44909 -9.83599 -31.40211 1.000 29.61956 550 LYS A N 1
ATOM 4244 C CA . LYS A 1 551 ? -58.29138 -9.03035 -31.77287 1.000 36.21220 550 LYS A CA 1
ATOM 4245 C C . LYS A 1 551 ? -58.61711 -7.98778 -32.83307 1.000 37.41226 550 LYS A C 1
ATOM 4246 O O . LYS A 1 551 ? -57.83101 -7.05433 -33.02546 1.000 35.69910 550 LYS A O 1
ATOM 4252 N N . GLN A 1 552 ? -59.74297 -8.12701 -33.52705 1.000 34.79717 551 GLN A N 1
ATOM 4253 C CA . GLN A 1 552 ? -60.15325 -7.17941 -34.55530 1.000 37.72430 551 GLN A CA 1
ATOM 4254 C C . GLN A 1 552 ? -61.31137 -6.29175 -34.13104 1.000 40.68636 551 GLN A C 1
ATOM 4255 O O . GLN A 1 552 ? -61.27255 -5.08351 -34.37042 1.000 42.53217 551 GLN A O 1
ATOM 4261 N N . THR A 1 553 ? -62.34276 -6.85516 -33.50042 1.000 33.85309 552 THR A N 1
ATOM 4262 C CA . THR A 1 553 ? -63.52208 -6.08555 -33.12668 1.000 37.02436 552 THR A CA 1
ATOM 4263 C C . THR A 1 553 ? -63.53017 -5.65043 -31.66885 1.000 38.68771 552 THR A C 1
ATOM 4264 O O . THR A 1 553 ? -64.25926 -4.71413 -31.32504 1.000 42.33125 552 THR A O 1
ATOM 4268 N N . GLY A 1 554 ? -62.75453 -6.30269 -30.80713 1.000 34.87822 553 GLY A N 1
ATOM 4269 C CA . GLY A 1 554 ? -62.74825 -5.97132 -29.40039 1.000 32.44489 553 GLY A CA 1
ATOM 4270 C C . GLY A 1 554 ? -63.91267 -6.51911 -28.60572 1.000 32.10704 553 GLY A C 1
ATOM 4271 O O . GLY A 1 554 ? -64.02628 -6.20449 -27.41473 1.000 30.09398 553 GLY A O 1
ATOM 4272 N N . GLU A 1 555 ? -64.78269 -7.31798 -29.22003 1.000 30.94020 554 GLU A N 1
ATOM 4273 C CA A GLU A 1 555 ? -65.91226 -7.88007 -28.49547 0.522 34.04859 554 GLU A CA 1
ATOM 4274 C CA B GLU A 1 555 ? -65.91499 -7.89682 -28.50863 0.478 34.06942 554 GLU A CA 1
ATOM 4275 C C . GLU A 1 555 ? -65.43024 -8.86130 -27.43294 1.000 28.91161 554 GLU A C 1
ATOM 4276 O O . GLU A 1 555 ? -64.50431 -9.64547 -27.65555 1.000 30.38032 554 GLU A O 1
ATOM 4287 N N . LEU A 1 556 ? -66.06508 -8.80566 -26.26641 1.000 29.26397 555 LEU A N 1
ATOM 4288 C CA . LEU A 1 556 ? -65.66274 -9.60510 -25.11945 1.000 29.39266 555 LEU A CA 1
ATOM 4289 C C . LEU A 1 556 ? -66.31140 -10.98681 -25.13853 1.000 30.94040 555 LEU A C 1
ATOM 4290 O O . LEU A 1 556 ? -67.37965 -11.19652 -25.71704 1.000 29.03726 555 LEU A O 1
ATOM 4295 N N . GLY A 1 557 ? -65.65020 -11.92827 -24.47199 1.000 30.14864 556 GLY A N 1
ATOM 4296 C CA . GLY A 1 557 ? -66.17064 -13.27639 -24.32800 1.000 29.89029 556 GLY A CA 1
ATOM 4297 C C . GLY A 1 557 ? -65.39651 -14.02221 -23.26436 1.000 30.61882 556 GLY A C 1
ATOM 4298 O O . GLY A 1 557 ? -64.37759 -13.54629 -22.75492 1.000 26.99479 556 GLY A O 1
ATOM 4299 N N . LEU A 1 558 ? -65.90261 -15.20658 -22.93103 1.000 28.72045 557 LEU A N 1
ATOM 4300 C CA . LEU A 1 558 ? -65.26507 -16.10348 -21.97558 1.000 29.33593 557 LEU A CA 1
ATOM 4301 C C . LEU A 1 558 ? -64.65283 -17.27541 -22.72793 1.000 30.28542 557 LEU A C 1
ATOM 4302 O O . LEU A 1 558 ? -65.32033 -17.90045 -23.55831 1.000 29.14818 557 LEU A O 1
ATOM 4307 N N . TYR A 1 559 ? -63.38668 -17.56925 -22.44122 1.000 26.46752 558 TYR A N 1
ATOM 4308 C CA . TYR A 1 559 ? -62.65491 -18.58526 -23.18263 1.000 30.52878 558 TYR A CA 1
ATOM 4309 C C . TYR A 1 559 ? -61.80333 -19.41535 -22.23614 1.000 29.80435 558 TYR A C 1
ATOM 4310 O O . TYR A 1 559 ? -61.21845 -18.88718 -21.28562 1.000 29.69173 558 TYR A O 1
ATOM 4319 N N . ALA A 1 560 ? -61.74167 -20.72073 -22.50430 1.000 28.24949 559 ALA A N 1
ATOM 4320 C CA . ALA A 1 560 ? -60.87472 -21.60830 -21.74256 1.000 28.14915 559 ALA A CA 1
ATOM 4321 C C . ALA A 1 560 ? -59.42058 -21.50863 -22.17701 1.000 38.39863 559 ALA A C 1
ATOM 4322 O O . ALA A 1 560 ? -58.53460 -21.96637 -21.44739 1.000 41.36263 559 ALA A O 1
ATOM 4324 N N . SER A 1 561 ? -59.16151 -20.92955 -23.34547 1.000 31.73920 560 SER A N 1
ATOM 4325 C CA . SER A 1 561 ? -57.80900 -20.77657 -23.86014 1.000 28.47788 560 SER A CA 1
ATOM 4326 C C . SER A 1 561 ? -57.83805 -19.72391 -24.95756 1.000 33.32179 560 SER A C 1
ATOM 4327 O O . SER A 1 561 ? -58.90283 -19.31561 -25.42654 1.000 33.29655 560 SER A O 1
ATOM 4330 N N . SER A 1 562 ? -56.65249 -19.27995 -25.35563 1.000 33.60945 561 SER A N 1
ATOM 4331 C CA . SER A 1 562 ? -56.56245 -18.37830 -26.48991 1.000 38.63120 561 SER A CA 1
ATOM 4332 C C . SER A 1 562 ? -56.76919 -19.14873 -27.79180 1.000 28.93395 561 SER A C 1
ATOM 4333 O O . SER A 1 562 ? -56.65714 -20.37659 -27.84512 1.000 29.10988 561 SER A O 1
ATOM 4336 N N . ASN A 1 563 ? -57.09477 -18.41047 -28.84734 1.000 29.68785 562 ASN A N 1
ATOM 4337 C CA . ASN A 1 563 ? -57.21466 -18.99253 -30.17692 1.000 30.48826 562 ASN A CA 1
ATOM 4338 C C . ASN A 1 563 ? -56.81466 -17.93172 -31.19595 1.000 32.41328 562 ASN A C 1
ATOM 4339 O O . ASN A 1 563 ? -56.29253 -16.87153 -30.83831 1.000 32.96509 562 ASN A O 1
ATOM 4344 N N . ASP A 1 564 ? -57.07150 -18.21992 -32.47463 1.000 32.87617 563 ASP A N 1
ATOM 4345 C CA . ASP A 1 564 ? -56.59220 -17.35085 -33.54515 1.000 34.03842 563 ASP A CA 1
ATOM 4346 C C . ASP A 1 564 ? -57.15818 -15.94077 -33.42105 1.000 36.29381 563 ASP A C 1
ATOM 4347 O O . ASP A 1 564 ? -56.43312 -14.95568 -33.60063 1.000 37.14366 563 ASP A O 1
ATOM 4352 N N . ALA A 1 565 ? -58.44759 -15.82113 -33.11071 1.000 31.72429 564 ALA A N 1
ATOM 4353 C CA . ALA A 1 565 ? -59.12675 -14.53390 -33.14636 1.000 41.74726 564 ALA A CA 1
ATOM 4354 C C . ALA A 1 565 ? -59.20160 -13.83427 -31.79556 1.000 34.59475 564 ALA A C 1
ATOM 4355 O O . ALA A 1 565 ? -59.59553 -12.66408 -31.75050 1.000 32.44525 564 ALA A O 1
ATOM 4357 N N . VAL A 1 566 ? -58.82585 -14.50026 -30.70528 1.000 31.31238 565 VAL A N 1
ATOM 4358 C CA . VAL A 1 566 ? -59.10036 -14.01865 -29.35670 1.000 32.84676 565 VAL A CA 1
ATOM 4359 C C . VAL A 1 566 ? -57.80317 -13.91956 -28.56531 1.000 32.82970 565 VAL A C 1
ATOM 4360 O O . VAL A 1 566 ? -56.97061 -14.83231 -28.59802 1.000 33.55344 565 VAL A O 1
ATOM 4364 N N . SER A 1 567 ? -57.63908 -12.80856 -27.84980 1.000 31.52137 566 SER A N 1
ATOM 4365 C CA . SER A 1 567 ? -56.53527 -12.61475 -26.92052 1.000 30.81708 566 SER A CA 1
ATOM 4366 C C . SER A 1 567 ? -57.06661 -12.58704 -25.49303 1.000 29.38788 566 SER A C 1
ATOM 4367 O O . SER A 1 567 ? -58.12925 -12.01568 -25.22733 1.000 27.18860 566 SER A O 1
ATOM 4370 N N . LEU A 1 568 ? -56.32368 -13.20551 -24.57579 1.000 29.12870 567 LEU A N 1
ATOM 4371 C CA . LEU A 1 568 ? -56.71738 -13.29130 -23.17538 1.000 27.18543 567 LEU A CA 1
ATOM 4372 C C . LEU A 1 568 ? -55.99020 -12.28663 -22.28889 1.000 29.46031 567 LEU A C 1
ATOM 4373 O O . LEU A 1 568 ? -56.06124 -12.39705 -21.06093 1.000 28.74335 567 LEU A O 1
ATOM 4378 N N . ARG A 1 569 ? -55.29392 -11.31610 -22.87241 1.000 25.26534 568 ARG A N 1
ATOM 4379 C CA . ARG A 1 569 ? -54.46467 -10.39721 -22.10315 1.000 26.08763 568 ARG A CA 1
ATOM 4380 C C . ARG A 1 569 ? -55.25069 -9.12987 -21.78513 1.000 27.69228 568 ARG A C 1
ATOM 4381 O O . ARG A 1 569 ? -55.66969 -8.40485 -22.69433 1.000 25.20105 568 ARG A O 1
ATOM 4389 N N . THR A 1 570 ? -55.44375 -8.86661 -20.49487 1.000 23.70754 569 THR A N 1
ATOM 4390 C CA . THR A 1 570 ? -56.13625 -7.67899 -20.01479 1.000 23.81894 569 THR A CA 1
ATOM 4391 C C . THR A 1 570 ? -55.21282 -6.91250 -19.08073 1.000 27.02111 569 THR A C 1
ATOM 4392 O O . THR A 1 570 ? -54.56975 -7.50852 -18.21032 1.000 22.61552 569 THR A O 1
ATOM 4396 N N . ILE A 1 571 ? -55.15063 -5.59736 -19.26185 1.000 23.30950 570 ILE A N 1
ATOM 4397 C CA . ILE A 1 571 ? -54.33667 -4.71884 -18.43278 1.000 27.60064 570 ILE A CA 1
ATOM 4398 C C . ILE A 1 571 ? -55.26350 -3.72813 -17.74347 1.000 24.85933 570 ILE A C 1
ATOM 4399 O O . ILE A 1 571 ? -56.22621 -3.24531 -18.34881 1.000 27.56431 570 ILE A O 1
ATOM 4404 N N . THR A 1 572 ? -54.99566 -3.45092 -16.46827 1.000 25.09865 571 THR A N 1
ATOM 4405 C CA . THR A 1 572 ? -55.80531 -2.51516 -15.70239 1.000 23.21992 571 THR A CA 1
ATOM 4406 C C . THR A 1 572 ? -54.91043 -1.48468 -15.02712 1.000 26.90196 571 THR A C 1
ATOM 4407 O O . THR A 1 572 ? -53.79951 -1.79994 -14.58862 1.000 24.86194 571 THR A O 1
ATOM 4411 N N . ALA A 1 573 ? -55.39864 -0.24703 -14.96056 1.000 27.35923 572 ALA A N 1
ATOM 4412 C CA . ALA A 1 573 ? -54.64835 0.85197 -14.37144 1.000 29.90384 572 ALA A CA 1
ATOM 4413 C C . ALA A 1 573 ? -55.62175 1.85079 -13.76292 1.000 27.12832 572 ALA A C 1
ATOM 4414 O O . ALA A 1 573 ? -56.80658 1.87922 -14.10381 1.000 26.08262 572 ALA A O 1
ATOM 4416 N N . TYR A 1 574 ? -55.10542 2.67188 -12.85166 1.000 26.97354 573 TYR A N 1
ATOM 4417 C CA . TYR A 1 574 ? -55.91527 3.71425 -12.23603 1.000 26.52074 573 TYR A CA 1
ATOM 4418 C C . TYR A 1 574 ? -56.21229 4.82416 -13.23824 1.000 27.65042 573 TYR A C 1
ATOM 4419 O O . TYR A 1 574 ? -55.34460 5.22671 -14.01756 1.000 28.70175 573 TYR A O 1
ATOM 4428 N N . THR A 1 575 ? -57.44366 5.32488 -13.21061 1.000 24.08734 574 THR A N 1
ATOM 4429 C CA . THR A 1 575 ? -57.87508 6.39569 -14.09770 1.000 25.66738 574 THR A CA 1
ATOM 4430 C C . THR A 1 575 ? -58.02167 7.70029 -13.32191 1.000 29.66421 574 THR A C 1
ATOM 4431 O O . THR A 1 575 ? -57.88806 7.74650 -12.09554 1.000 26.28327 574 THR A O 1
ATOM 4435 N N . ASN A 1 576 ? -58.30327 8.77299 -14.06052 1.000 26.27691 575 ASN A N 1
ATOM 4436 C CA . ASN A 1 576 ? -58.34621 10.12666 -13.51995 1.000 29.58255 575 ASN A CA 1
ATOM 4437 C C . ASN A 1 576 ? -59.74526 10.72618 -13.60776 1.000 31.55662 575 ASN A C 1
ATOM 4438 O O . ASN A 1 576 ? -59.90853 11.92508 -13.84476 1.000 29.71715 575 ASN A O 1
ATOM 4443 N N . VAL A 1 577 ? -60.77719 9.90477 -13.40716 1.000 28.15812 576 VAL A N 1
ATOM 4444 C CA . VAL A 1 577 ? -62.13626 10.42555 -13.51865 1.000 31.74880 576 VAL A CA 1
ATOM 4445 C C . VAL A 1 577 ? -62.54551 11.21164 -12.27347 1.000 30.10821 576 VAL A C 1
ATOM 4446 O O . VAL A 1 577 ? -63.39714 12.10368 -12.36021 1.000 32.61074 576 VAL A O 1
ATOM 4450 N N . PHE A 1 578 ? -61.96671 10.91514 -11.10543 1.000 29.37107 577 PHE A N 1
ATOM 4451 C CA . PHE A 1 578 ? -62.29440 11.65920 -9.88806 1.000 30.86683 577 PHE A CA 1
ATOM 4452 C C . PHE A 1 578 ? -61.24638 12.71254 -9.53995 1.000 35.84962 577 PHE A C 1
ATOM 4453 O O . PHE A 1 578 ? -61.54604 13.90893 -9.52679 1.000 54.97601 577 PHE A O 1
ATOM 4461 N N . ASN A 1 579 ? -60.01947 12.28972 -9.25097 1.000 37.66721 578 ASN A N 1
ATOM 4462 C CA . ASN A 1 579 ? -58.92323 13.20691 -8.97956 1.000 36.51762 578 ASN A CA 1
ATOM 4463 C C . ASN A 1 579 ? -57.72878 12.71621 -9.77570 1.000 35.59779 578 ASN A C 1
ATOM 4464 O O . ASN A 1 579 ? -57.47869 11.50989 -9.83886 1.000 35.29935 578 ASN A O 1
ATOM 4469 N N . VAL A 1 580 ? -57.00787 13.64818 -10.39470 1.000 38.38692 579 VAL A N 1
ATOM 4470 C CA . VAL A 1 580 ? -55.89092 13.28159 -11.25801 1.000 40.32185 579 VAL A CA 1
ATOM 4471 C C . VAL A 1 580 ? -54.80116 12.63780 -10.41115 1.000 38.37740 579 VAL A C 1
ATOM 4472 O O . VAL A 1 580 ? -54.34595 13.21428 -9.41642 1.000 43.70825 579 VAL A O 1
ATOM 4476 N N . GLN A 1 581 ? -54.38830 11.43306 -10.80027 1.000 37.06804 580 GLN A N 1
ATOM 4477 C CA . GLN A 1 581 ? -53.37446 10.70106 -10.05374 1.000 41.29082 580 GLN A CA 1
ATOM 4478 C C . GLN A 1 581 ? -52.03599 11.42422 -10.13064 1.000 42.61956 580 GLN A C 1
ATOM 4479 O O . GLN A 1 581 ? -51.54940 11.74286 -11.21982 1.000 46.47086 580 GLN A O 1
ATOM 4485 N N . LYS A 1 582 ? -51.44253 11.68897 -8.97025 1.000 42.00471 581 LYS A N 1
ATOM 4486 C CA . LYS A 1 582 ? -50.16695 12.38511 -8.89597 1.000 46.34800 581 LYS A CA 1
ATOM 4487 C C . LYS A 1 582 ? -48.97887 11.43810 -8.80946 1.000 47.88692 581 LYS A C 1
ATOM 4488 O O . LYS A 1 582 ? -47.83537 11.90225 -8.77329 1.000 50.94468 581 LYS A O 1
ATOM 4494 N N . SER A 1 583 ? -49.21604 10.12924 -8.78020 1.000 43.87860 582 SER A N 1
ATOM 4495 C CA . SER A 1 583 ? -48.13212 9.16177 -8.70955 1.000 50.24360 582 SER A CA 1
ATOM 4496 C C . SER A 1 583 ? -48.58485 7.85421 -9.34036 1.000 52.04935 582 SER A C 1
ATOM 4497 O O . SER A 1 583 ? -49.75219 7.47115 -9.22564 1.000 53.17937 582 SER A O 1
ATOM 4500 N N . SER A 1 584 ? -47.65350 7.18091 -10.00990 1.000 49.72639 583 SER A N 1
ATOM 4501 C CA . SER A 1 584 ? -47.93787 5.89328 -10.61202 1.000 47.67350 583 SER A CA 1
ATOM 4502 C C . SER A 1 584 ? -47.99192 4.80762 -9.54206 1.000 44.49983 583 SER A C 1
ATOM 4503 O O . SER A 1 584 ? -47.50853 4.99761 -8.42420 1.000 46.83193 583 SER A O 1
ATOM 4506 N N . PRO A 1 585 ? -48.59335 3.66364 -9.85333 1.000 45.26296 584 PRO A N 1
ATOM 4507 C CA . PRO A 1 585 ? -48.38434 2.47762 -9.01867 1.000 43.72992 584 PRO A CA 1
ATOM 4508 C C . PRO A 1 585 ? -46.94243 2.00791 -9.13586 1.000 43.93040 584 PRO A C 1
ATOM 4509 O O . PRO A 1 585 ? -46.16579 2.48324 -9.96685 1.000 42.47106 584 PRO A O 1
ATOM 4513 N N . ILE A 1 586 ? -46.57917 1.05828 -8.27842 1.000 45.26412 585 ILE A N 1
ATOM 4514 C CA . ILE A 1 586 ? -45.23547 0.49805 -8.34458 1.000 46.75911 585 ILE A CA 1
ATOM 4515 C C . ILE A 1 586 ? -45.14342 -0.39893 -9.57223 1.000 42.49946 585 ILE A C 1
ATOM 4516 O O . ILE A 1 586 ? -45.85499 -1.40455 -9.68219 1.000 43.85740 585 ILE A O 1
ATOM 4521 N N . LEU A 1 587 ? -44.28222 -0.02215 -10.51324 1.000 44.96808 586 LEU A N 1
ATOM 4522 C CA . LEU A 1 587 ? -44.03558 -0.81940 -11.70695 1.000 43.44486 586 LEU A CA 1
ATOM 4523 C C . LEU A 1 587 ? -42.91019 -1.79898 -11.40543 1.000 45.27228 586 LEU A C 1
ATOM 4524 O O . LEU A 1 587 ? -41.77102 -1.38676 -11.16130 1.000 45.07092 586 LEU A O 1
ATOM 4529 N N . GLY A 1 588 ? -43.22884 -3.08377 -11.41952 1.000 40.18814 587 GLY A N 1
ATOM 4530 C CA . GLY A 1 588 ? -42.28940 -4.10937 -11.00255 1.000 44.00791 587 GLY A CA 1
ATOM 4531 C C . GLY A 1 588 ? -42.60494 -4.60230 -9.59714 1.000 47.57223 587 GLY A C 1
ATOM 4532 O O . GLY A 1 588 ? -43.75598 -4.90082 -9.28211 1.000 46.35638 587 GLY A O 1
ATOM 4533 N N . TYR A 1 589 ? -41.57581 -4.68490 -8.75563 1.000 44.45443 588 TYR A N 1
ATOM 4534 C CA . TYR A 1 589 ? -41.72552 -5.18791 -7.39850 1.000 51.14191 588 TYR A CA 1
ATOM 4535 C C . TYR A 1 589 ? -40.85943 -4.36304 -6.45805 1.000 54.69734 588 TYR A C 1
ATOM 4536 O O . TYR A 1 589 ? -39.87307 -3.74639 -6.86751 1.000 51.29897 588 TYR A O 1
ATOM 4545 N N . THR A 1 590 ? -41.24103 -4.36197 -5.18343 1.000 62.86556 589 THR A N 1
ATOM 4546 C CA . THR A 1 590 ? -40.49934 -3.64849 -4.15258 1.000 67.47947 589 THR A CA 1
ATOM 4547 C C . THR A 1 590 ? -39.51198 -4.59226 -3.48017 1.000 69.37174 589 THR A C 1
ATOM 4548 O O . THR A 1 590 ? -39.86382 -5.72337 -3.12974 1.000 71.26440 589 THR A O 1
ATOM 4552 N N . GLN A 1 591 ? -38.27852 -4.12371 -3.30329 1.000 75.76148 590 GLN A N 1
ATOM 4553 C CA . GLN A 1 591 ? -37.25052 -4.91588 -2.64136 1.000 83.30200 590 GLN A CA 1
ATOM 4554 C C . GLN A 1 591 ? -36.17196 -3.97984 -2.12079 1.000 87.55494 590 GLN A C 1
ATOM 4555 O O . GLN A 1 591 ? -35.65179 -3.15244 -2.87523 1.000 89.86738 590 GLN A O 1
ATOM 4561 N N . GLY A 1 592 ? -35.84191 -4.11174 -0.83823 1.000 82.07847 591 GLY A N 1
ATOM 4562 C CA . GLY A 1 592 ? -34.78848 -3.30012 -0.25990 1.000 84.10250 591 GLY A CA 1
ATOM 4563 C C . GLY A 1 592 ? -35.23200 -1.87252 0.01871 1.000 89.57143 591 GLY A C 1
ATOM 4564 O O . GLY A 1 592 ? -36.41730 -1.57921 0.18817 1.000 85.31554 591 GLY A O 1
ATOM 4565 N N . LYS A 1 593 ? -34.25131 -0.97447 0.06446 1.000 91.85519 592 LYS A N 1
ATOM 4566 C CA . LYS A 1 593 ? -34.50939 0.41967 0.39247 1.000 93.33540 592 LYS A CA 1
ATOM 4567 C C . LYS A 1 593 ? -34.97659 1.19130 -0.83478 1.000 90.39629 592 LYS A C 1
ATOM 4568 O O . LYS A 1 593 ? -34.43234 1.03688 -1.93229 1.000 86.91920 592 LYS A O 1
ATOM 4570 N N . MET A 1 594 ? -35.99653 2.02299 -0.63989 1.000 90.69328 593 MET A N 1
ATOM 4571 C CA . MET A 1 594 ? -36.46919 2.89786 -1.70314 1.000 86.54937 593 MET A CA 1
ATOM 4572 C C . MET A 1 594 ? -35.47200 4.02866 -1.92438 1.000 82.72582 593 MET A C 1
ATOM 4573 O O . MET A 1 594 ? -34.99378 4.64510 -0.96714 1.000 86.03663 593 MET A O 1
ATOM 4578 N N . ASN A 1 595 ? -35.15432 4.29845 -3.18751 1.000 78.71293 594 ASN A N 1
ATOM 4579 C CA . ASN A 1 595 ? -34.21534 5.35077 -3.56054 1.000 74.79827 594 ASN A CA 1
ATOM 4580 C C . ASN A 1 595 ? -34.99378 6.46937 -4.24114 1.000 76.02356 594 ASN A C 1
ATOM 4581 O O . ASN A 1 595 ? -35.46824 6.30532 -5.37044 1.000 70.32444 594 ASN A O 1
ATOM 4586 N N . GLN A 1 596 ? -35.12419 7.60095 -3.55485 1.000 69.75795 595 GLN A N 1
ATOM 4587 C CA . GLN A 1 596 ? -35.81222 8.76425 -4.09834 1.000 70.90935 595 GLN A CA 1
ATOM 4588 C C . GLN A 1 596 ? -34.81406 9.61099 -4.87766 1.000 71.06019 595 GLN A C 1
ATOM 4589 O O . GLN A 1 596 ? -33.79361 10.03916 -4.32760 1.000 73.91938 595 GLN A O 1
ATOM 4595 N N . GLN A 1 597 ? -35.10699 9.84945 -6.15413 1.000 69.17702 596 GLN A N 1
ATOM 4596 C CA . GLN A 1 597 ? -34.23302 10.62165 -7.02861 1.000 70.37359 596 GLN A CA 1
ATOM 4597 C C . GLN A 1 597 ? -35.06747 11.65156 -7.77337 1.000 70.69903 596 GLN A C 1
ATOM 4598 O O . GLN A 1 597 ? -36.03229 11.29511 -8.45769 1.000 68.30461 596 GLN A O 1
ATOM 4604 N N . SER A 1 598 ? -34.69613 12.92154 -7.63979 1.000 66.79302 597 SER A N 1
ATOM 4605 C CA . SER A 1 598 ? -35.40162 13.99748 -8.31924 1.000 70.97467 597 SER A CA 1
ATOM 4606 C C . SER A 1 598 ? -34.93892 14.11086 -9.76581 1.000 70.27215 597 SER A C 1
ATOM 4607 O O . SER A 1 598 ? -33.75317 13.94933 -10.06972 1.000 70.93976 597 SER A O 1
ATOM 4610 N N . VAL A 1 599 ? -35.88387 14.38995 -10.65805 1.000 68.28680 598 VAL A N 1
ATOM 4611 C CA . VAL A 1 599 ? -35.56482 14.60778 -12.06435 1.000 69.23645 598 VAL A CA 1
ATOM 4612 C C . VAL A 1 599 ? -34.95771 15.99491 -12.22173 1.000 74.52454 598 VAL A C 1
ATOM 4613 O O . VAL A 1 599 ? -35.52470 16.99127 -11.75783 1.000 73.28259 598 VAL A O 1
ATOM 4617 N N . GLY A 1 600 ? -33.80147 16.06336 -12.87827 1.000 74.68662 599 GLY A N 1
ATOM 4618 C CA . GLY A 1 600 ? -33.09444 17.31411 -13.04342 1.000 80.38098 599 GLY A CA 1
ATOM 4619 C C . GLY A 1 600 ? -33.63043 18.14736 -14.19176 1.000 83.40405 599 GLY A C 1
ATOM 4620 O O . GLY A 1 600 ? -34.62682 17.82101 -14.83665 1.000 81.20226 599 GLY A O 1
ATOM 4621 N N . GLN A 1 601 ? -32.93805 19.26142 -14.44501 1.000 85.06849 600 GLN A N 1
ATOM 4622 C CA . GLN A 1 601 ? -33.33319 20.15702 -15.52638 1.000 87.12230 600 GLN A CA 1
ATOM 4623 C C . GLN A 1 601 ? -33.20297 19.50252 -16.89492 1.000 84.75869 600 GLN A C 1
ATOM 4624 O O . GLN A 1 601 ? -33.86942 19.93423 -17.84214 1.000 85.04565 600 GLN A O 1
ATOM 4626 N N . ASN A 1 602 ? -32.36139 18.47376 -17.02165 1.000 88.63459 601 ASN A N 1
ATOM 4627 C CA . ASN A 1 602 ? -32.23117 17.76754 -18.29007 1.000 86.11810 601 ASN A CA 1
ATOM 4628 C C . ASN A 1 602 ? -33.48767 16.98451 -18.64936 1.000 79.58172 601 ASN A C 1
ATOM 4629 O O . ASN A 1 602 ? -33.68717 16.67243 -19.82867 1.000 80.97816 601 ASN A O 1
ATOM 4631 N N . TYR A 1 603 ? -34.33506 16.67253 -17.66606 1.000 81.21003 602 TYR A N 1
ATOM 4632 C CA . TYR A 1 603 ? -35.56036 15.89945 -17.87813 1.000 74.50873 602 TYR A CA 1
ATOM 4633 C C . TYR A 1 603 ? -35.25605 14.58264 -18.59042 1.000 72.28105 602 TYR A C 1
ATOM 4634 O O . TYR A 1 603 ? -35.93723 14.18013 -19.53645 1.000 71.56528 602 TYR A O 1
ATOM 4643 N N . ARG A 1 604 ? -34.21079 13.90696 -18.11809 1.000 70.59731 603 ARG A N 1
ATOM 4644 C CA . ARG A 1 604 ? -33.68553 12.71313 -18.76072 1.000 72.73742 603 ARG A CA 1
ATOM 4645 C C . ARG A 1 604 ? -33.46750 11.61948 -17.72557 1.000 70.78443 603 ARG A C 1
ATOM 4646 O O . ARG A 1 604 ? -33.11993 11.89321 -16.57383 1.000 71.03635 603 ARG A O 1
ATOM 4654 N N . LEU A 1 605 ? -33.67748 10.37494 -18.14482 1.000 68.96908 604 LEU A N 1
ATOM 4655 C CA . LEU A 1 605 ? -33.38100 9.20903 -17.32348 1.000 68.19600 604 LEU A CA 1
ATOM 4656 C C . LEU A 1 605 ? -32.14787 8.51018 -17.87338 1.000 68.16772 604 LEU A C 1
ATOM 4657 O O . LEU A 1 605 ? -32.03040 8.31728 -19.08709 1.000 69.97035 604 LEU A O 1
ATOM 4662 N N . TYR A 1 606 ? -31.23868 8.12952 -16.98213 1.000 71.94067 605 TYR A N 1
ATOM 4663 C CA . TYR A 1 606 ? -30.03890 7.38590 -17.34067 1.000 75.42590 605 TYR A CA 1
ATOM 4664 C C . TYR A 1 606 ? -30.17183 5.95742 -16.83114 1.000 75.15523 605 TYR A C 1
ATOM 4665 O O . TYR A 1 606 ? -30.58832 5.73774 -15.68846 1.000 71.12458 605 TYR A O 1
ATOM 4674 N N . VAL A 1 607 ? -29.83145 4.99275 -17.68128 1.000 75.64057 606 VAL A N 1
ATOM 4675 C CA . VAL A 1 607 ? -30.06407 3.58382 -17.38410 1.000 73.08341 606 VAL A CA 1
ATOM 4676 C C . VAL A 1 607 ? -28.97925 2.75161 -18.05412 1.000 71.88546 606 VAL A C 1
ATOM 4677 O O . VAL A 1 607 ? -28.60038 3.00494 -19.20174 1.000 73.66970 606 VAL A O 1
ATOM 4681 N N . ARG A 1 608 ? -28.46840 1.76568 -17.32017 1.000 69.21463 607 ARG A N 1
ATOM 4682 C CA . ARG A 1 608 ? -27.59637 0.73725 -17.87190 1.000 67.53705 607 ARG A CA 1
ATOM 4683 C C . ARG A 1 608 ? -28.42741 -0.52523 -18.06681 1.000 67.30980 607 ARG A C 1
ATOM 4684 O O . ARG A 1 608 ? -29.05402 -1.01119 -17.11870 1.000 59.24817 607 ARG A O 1
ATOM 4692 N N . GLU A 1 609 ? -28.43509 -1.05078 -19.28991 1.000 62.96407 608 GLU A N 1
ATOM 4693 C CA . GLU A 1 609 ? -29.37135 -2.09507 -19.67560 1.000 60.43489 608 GLU A CA 1
ATOM 4694 C C . GLU A 1 609 ? -28.63266 -3.29105 -20.26036 1.000 61.35604 608 GLU A C 1
ATOM 4695 O O . GLU A 1 609 ? -27.44694 -3.22832 -20.59469 1.000 58.95766 608 GLU A O 1
ATOM 4701 N N . GLY A 1 610 ? -29.37510 -4.38539 -20.39350 1.000 56.26205 609 GLY A N 1
ATOM 4702 C CA . GLY A 1 610 ? -28.86277 -5.65247 -20.87211 1.000 53.14487 609 GLY A CA 1
ATOM 4703 C C . GLY A 1 610 ? -30.01399 -6.61344 -21.07646 1.000 54.11852 609 GLY A C 1
ATOM 4704 O O . GLY A 1 610 ? -31.02635 -6.25051 -21.68329 1.000 50.19620 609 GLY A O 1
ATOM 4705 N N . SER A 1 611 ? -29.87573 -7.84670 -20.58701 1.000 52.94219 610 SER A N 1
ATOM 4706 C CA . SER A 1 611 ? -31.02615 -8.74131 -20.54325 1.000 50.43066 610 SER A CA 1
ATOM 4707 C C . SER A 1 611 ? -32.12066 -8.20953 -19.62559 1.000 45.50155 610 SER A C 1
ATOM 4708 O O . SER A 1 611 ? -33.27221 -8.64509 -19.73133 1.000 43.13200 610 SER A O 1
ATOM 4711 N N . ALA A 1 612 ? -31.78838 -7.27785 -18.73996 1.000 45.19899 611 ALA A N 1
ATOM 4712 C CA . ALA A 1 612 ? -32.75523 -6.62331 -17.86619 1.000 44.42868 611 ALA A CA 1
ATOM 4713 C C . ALA A 1 612 ? -32.27628 -5.19218 -17.63862 1.000 48.52888 611 ALA A C 1
ATOM 4714 O O . ALA A 1 612 ? -31.43635 -4.68172 -18.38682 1.000 50.19601 611 ALA A O 1
ATOM 4716 N N . ILE A 1 613 ? -32.81356 -4.53732 -16.61454 1.000 45.10209 612 ILE A N 1
ATOM 4717 C CA . ILE A 1 613 ? -32.43266 -3.17331 -16.26374 1.000 49.52659 612 ILE A CA 1
ATOM 4718 C C . ILE A 1 613 ? -31.44729 -3.26342 -15.10405 1.000 52.88803 612 ILE A C 1
ATOM 4719 O O . ILE A 1 613 ? -31.83921 -3.46815 -13.95168 1.000 51.87140 612 ILE A O 1
ATOM 4724 N N . ASP A 1 614 ? -30.15735 -3.10831 -15.41211 1.000 54.33049 613 ASP A N 1
ATOM 4725 C CA . ASP A 1 614 ? -29.12651 -3.20484 -14.38274 1.000 58.46014 613 ASP A CA 1
ATOM 4726 C C . ASP A 1 614 ? -29.22987 -2.05930 -13.38256 1.000 58.99013 613 ASP A C 1
ATOM 4727 O O . ASP A 1 614 ? -29.24557 -2.28278 -12.16642 1.000 57.54034 613 ASP A O 1
ATOM 4732 N N . ALA A 1 615 ? -29.29992 -0.82452 -13.87475 1.000 59.46516 614 ALA A N 1
ATOM 4733 C CA . ALA A 1 615 ? -29.34011 0.33987 -13.00369 1.000 62.23339 614 ALA A CA 1
ATOM 4734 C C . ALA A 1 615 ? -30.17182 1.43029 -13.65955 1.000 63.95103 614 ALA A C 1
ATOM 4735 O O . ALA A 1 615 ? -30.28866 1.49003 -14.88586 1.000 66.14865 614 ALA A O 1
ATOM 4737 N N . LEU A 1 616 ? -30.74221 2.29677 -12.82620 1.000 63.41795 615 LEU A N 1
ATOM 4738 C CA . LEU A 1 616 ? -31.61124 3.36985 -13.28370 1.000 63.99314 615 LEU A CA 1
ATOM 4739 C C . LEU A 1 616 ? -31.36437 4.60581 -12.43234 1.000 64.47072 615 LEU A C 1
ATOM 4740 O O . LEU A 1 616 ? -31.14378 4.49724 -11.22380 1.000 66.50337 615 LEU A O 1
ATOM 4745 N N . GLY A 1 617 ? -31.39391 5.77573 -13.06253 1.000 68.62140 616 GLY A N 1
ATOM 4746 C CA . GLY A 1 617 ? -31.17048 7.00884 -12.32735 1.000 69.74726 616 GLY A CA 1
ATOM 4747 C C . GLY A 1 617 ? -31.53722 8.21855 -13.15656 1.000 70.58609 616 GLY A C 1
ATOM 4748 O O . GLY A 1 617 ? -31.80138 8.12382 -14.35857 1.000 68.42236 616 GLY A O 1
ATOM 4749 N N . THR A 1 618 ? -31.54936 9.37156 -12.48416 1.000 71.24882 617 THR A N 1
ATOM 4750 C CA . THR A 1 618 ? -31.83991 10.64503 -13.12998 1.000 70.07784 617 THR A CA 1
ATOM 4751 C C . THR A 1 618 ? -30.58824 11.41545 -13.52591 1.000 79.53411 617 THR A C 1
ATOM 4752 O O . THR A 1 618 ? -30.67959 12.33528 -14.34655 1.000 76.95424 617 THR A O 1
ATOM 4756 N N . ALA A 1 619 ? -29.43381 11.06529 -12.96571 1.000 82.26583 618 ALA A N 1
ATOM 4757 C CA . ALA A 1 619 ? -28.15979 11.67123 -13.31656 1.000 84.39166 618 ALA A CA 1
ATOM 4758 C C . ALA A 1 619 ? -27.18715 10.57938 -13.73851 1.000 88.51362 618 ALA A C 1
ATOM 4759 O O . ALA A 1 619 ? -27.27574 9.43864 -13.27597 1.000 90.21802 618 ALA A O 1
ATOM 4761 N N . SER A 1 620 ? -26.25622 10.93950 -14.62587 1.000 89.79724 619 SER A N 1
ATOM 4762 C CA . SER A 1 620 ? -25.32874 9.95066 -15.16829 1.000 92.02159 619 SER A CA 1
ATOM 4763 C C . SER A 1 620 ? -24.49388 9.30901 -14.06664 1.000 96.04884 619 SER A C 1
ATOM 4764 O O . SER A 1 620 ? -24.22290 8.10295 -14.10508 1.000 93.82823 619 SER A O 1
ATOM 4767 N N . ASP A 1 621 ? -24.07304 10.09967 -13.07813 1.000 100.45156 620 ASP A N 1
ATOM 4768 C CA . ASP A 1 621 ? -23.28870 9.55798 -11.97394 1.000 101.68835 620 ASP A CA 1
ATOM 4769 C C . ASP A 1 621 ? -24.15158 8.76351 -10.99869 1.000 100.94577 620 ASP A C 1
ATOM 4770 O O . ASP A 1 621 ? -23.71962 7.72212 -10.49202 1.000 104.10846 620 ASP A O 1
ATOM 4772 N N . LEU A 1 622 ? -25.36949 9.23170 -10.72695 1.000 95.29837 621 LEU A N 1
ATOM 4773 C CA . LEU A 1 622 ? -26.21946 8.64298 -9.69046 1.000 92.24426 621 LEU A CA 1
ATOM 4774 C C . LEU A 1 622 ? -27.11268 7.57540 -10.31127 1.000 90.41439 621 LEU A C 1
ATOM 4775 O O . LEU A 1 622 ? -28.23519 7.84395 -10.74007 1.000 89.57394 621 LEU A O 1
ATOM 4777 N N . LEU A 1 623 ? -26.60765 6.34402 -10.35123 1.000 82.47976 622 LEU A N 1
ATOM 4778 C CA . LEU A 1 623 ? -27.36657 5.18182 -10.79552 1.000 82.04600 622 LEU A CA 1
ATOM 4779 C C . LEU A 1 623 ? -27.48379 4.19620 -9.64213 1.000 77.07205 622 LEU A C 1
ATOM 4780 O O . LEU A 1 623 ? -26.47844 3.85412 -9.01069 1.000 81.28887 622 LEU A O 1
ATOM 4785 N N . VAL A 1 624 ? -28.70486 3.74200 -9.36881 1.000 73.31623 623 VAL A N 1
ATOM 4786 C CA . VAL A 1 624 ? -28.96171 2.76674 -8.31464 1.000 75.65152 623 VAL A CA 1
ATOM 4787 C C . VAL A 1 624 ? -29.18658 1.40385 -8.95609 1.000 70.13789 623 VAL A C 1
ATOM 4788 O O . VAL A 1 624 ? -29.95161 1.27700 -9.92122 1.000 65.68187 623 VAL A O 1
ATOM 4792 N N . GLY A 1 625 ? -28.50156 0.38824 -8.43611 1.000 72.61770 624 GLY A N 1
ATOM 4793 C CA . GLY A 1 625 ? -28.60110 -0.95180 -8.97806 1.000 63.82939 624 GLY A CA 1
ATOM 4794 C C . GLY A 1 625 ? -27.25638 -1.63447 -9.11975 1.000 67.65476 624 GLY A C 1
ATOM 4795 O O . GLY A 1 625 ? -26.34465 -1.39736 -8.32137 1.000 70.07207 624 GLY A O 1
ATOM 4796 N N . GLY A 1 626 ? -27.12079 -2.48686 -10.13809 1.000 68.06919 625 GLY A N 1
ATOM 4797 C CA . GLY A 1 626 ? -25.89494 -3.22131 -10.36275 1.000 68.69599 625 GLY A CA 1
ATOM 4798 C C . GLY A 1 626 ? -24.87014 -2.43075 -11.15716 1.000 75.06823 625 GLY A C 1
ATOM 4799 O O . GLY A 1 626 ? -25.09388 -1.29583 -11.57554 1.000 75.37754 625 GLY A O 1
ATOM 4800 N N . ASN A 1 627 ? -23.71538 -3.06556 -11.36546 1.000 78.89582 626 ASN A N 1
ATOM 4801 C CA . ASN A 1 627 ? -22.60422 -2.44526 -12.07440 1.000 80.62843 626 ASN A CA 1
ATOM 4802 C C . ASN A 1 627 ? -22.55508 -2.79512 -13.55552 1.000 78.86836 626 ASN A C 1
ATOM 4803 O O . ASN A 1 627 ? -21.89732 -2.08160 -14.32099 1.000 78.87132 626 ASN A O 1
ATOM 4808 N N . GLY A 1 628 ? -23.22659 -3.86235 -13.97658 1.000 74.69639 627 GLY A N 1
ATOM 4809 C CA . GLY A 1 628 ? -23.19076 -4.29166 -15.35693 1.000 77.11161 627 GLY A CA 1
ATOM 4810 C C . GLY A 1 628 ? -24.14194 -3.49925 -16.23262 1.000 70.69304 627 GLY A C 1
ATOM 4811 O O . GLY A 1 628 ? -24.74432 -2.50545 -15.82438 1.000 70.08135 627 GLY A O 1
ATOM 4812 N N . GLY A 1 629 ? -24.26277 -3.95463 -17.47515 1.000 65.86157 628 GLY A N 1
ATOM 4813 C CA . GLY A 1 629 ? -25.16356 -3.34860 -18.43037 1.000 65.80897 628 GLY A CA 1
ATOM 4814 C C . GLY A 1 629 ? -24.50320 -2.27493 -19.27715 1.000 70.64255 628 GLY A C 1
ATOM 4815 O O . GLY A 1 629 ? -23.41261 -1.77804 -18.98724 1.000 69.93277 628 GLY A O 1
ATOM 4816 N N . SER A 1 630 ? -25.19765 -1.91008 -20.35229 1.000 70.59755 629 SER A N 1
ATOM 4817 C CA . SER A 1 630 ? -24.73248 -0.89551 -21.28895 1.000 74.47170 629 SER A CA 1
ATOM 4818 C C . SER A 1 630 ? -25.51460 0.39293 -21.06951 1.000 75.70430 629 SER A C 1
ATOM 4819 O O . SER A 1 630 ? -26.74839 0.37287 -21.00669 1.000 69.22345 629 SER A O 1
ATOM 4822 N N . LEU A 1 631 ? -24.79513 1.50681 -20.95957 1.000 76.65988 630 LEU A N 1
ATOM 4823 C CA . LEU A 1 631 ? -25.41740 2.77350 -20.59824 1.000 78.31459 630 LEU A CA 1
ATOM 4824 C C . LEU A 1 631 ? -26.21917 3.35040 -21.75978 1.000 78.49732 630 LEU A C 1
ATOM 4825 O O . LEU A 1 631 ? -25.80682 3.27931 -22.92052 1.000 74.80596 630 LEU A O 1
ATOM 4830 N N . THR A 1 632 ? -27.37160 3.93085 -21.43257 1.000 75.86505 631 THR A N 1
ATOM 4831 C CA . THR A 1 632 ? -28.19298 4.65212 -22.39611 1.000 72.61651 631 THR A CA 1
ATOM 4832 C C . THR A 1 632 ? -29.04342 5.65494 -21.62823 1.000 73.69559 631 THR A C 1
ATOM 4833 O O . THR A 1 632 ? -29.09513 5.63760 -20.39614 1.000 75.41759 631 THR A O 1
ATOM 4837 N N . SER A 1 633 ? -29.71009 6.53645 -22.37218 1.000 72.55839 632 SER A N 1
ATOM 4838 C CA . SER A 1 633 ? -30.51474 7.59510 -21.78025 1.000 70.34339 632 SER A CA 1
ATOM 4839 C C . SER A 1 633 ? -31.89930 7.61929 -22.41270 1.000 69.76295 632 SER A C 1
ATOM 4840 O O . SER A 1 633 ? -32.07853 7.24080 -23.57368 1.000 69.96848 632 SER A O 1
ATOM 4843 N N . VAL A 1 634 ? -32.87926 8.06664 -21.62973 1.000 68.53249 633 VAL A N 1
ATOM 4844 C CA . VAL A 1 634 ? -34.26830 8.16764 -22.06210 1.000 68.29438 633 VAL A CA 1
ATOM 4845 C C . VAL A 1 634 ? -34.72979 9.60369 -21.85478 1.000 69.28397 633 VAL A C 1
ATOM 4846 O O . VAL A 1 634 ? -34.59744 10.15007 -20.75326 1.000 65.42190 633 VAL A O 1
ATOM 4850 N N . ASP A 1 635 ? -35.26878 10.21103 -22.90934 1.000 66.07290 634 ASP A N 1
ATOM 4851 C CA . ASP A 1 635 ? -35.79401 11.56921 -22.83864 1.000 70.97658 634 ASP A CA 1
ATOM 4852 C C . ASP A 1 635 ? -37.24963 11.51662 -22.38810 1.000 68.79593 634 ASP A C 1
ATOM 4853 O O . ASP A 1 635 ? -38.07189 10.83055 -23.00521 1.000 64.56451 634 ASP A O 1
ATOM 4858 N N . LEU A 1 636 ? -37.56573 12.24060 -21.31424 1.000 66.11946 635 LEU A N 1
ATOM 4859 C CA . LEU A 1 636 ? -38.92082 12.24943 -20.77817 1.000 68.23910 635 LEU A CA 1
ATOM 4860 C C . LEU A 1 636 ? -39.84482 13.22607 -21.49087 1.000 68.24235 635 LEU A C 1
ATOM 4861 O O . LEU A 1 636 ? -41.05309 13.20496 -21.23266 1.000 67.24927 635 LEU A O 1
ATOM 4866 N N . SER A 1 637 ? -39.31731 14.06918 -22.37356 1.000 69.49381 636 SER A N 1
ATOM 4867 C CA . SER A 1 637 ? -40.14337 15.04748 -23.06895 1.000 66.97559 636 SER A CA 1
ATOM 4868 C C . SER A 1 637 ? -41.06646 14.34326 -24.05671 1.000 68.64218 636 SER A C 1
ATOM 4869 O O . SER A 1 637 ? -40.60425 13.60418 -24.93247 1.000 67.70560 636 SER A O 1
ATOM 4872 N N . GLY A 1 638 ? -42.37033 14.57290 -23.91664 1.000 65.68086 637 GLY A N 1
ATOM 4873 C CA . GLY A 1 638 ? -43.34421 13.98895 -24.81537 1.000 65.51355 637 GLY A CA 1
ATOM 4874 C C . GLY A 1 638 ? -43.76281 12.57105 -24.49968 1.000 62.54814 637 GLY A C 1
ATOM 4875 O O . GLY A 1 638 ? -44.43952 11.94905 -25.32609 1.000 64.40128 637 GLY A O 1
ATOM 4876 N N . VAL A 1 639 ? -43.38963 12.03702 -23.33563 1.000 62.62094 638 VAL A N 1
ATOM 4877 C CA . VAL A 1 639 ? -43.77125 10.67430 -22.98004 1.000 63.36432 638 VAL A CA 1
ATOM 4878 C C . VAL A 1 639 ? -45.26364 10.62438 -22.68456 1.000 61.15613 638 VAL A C 1
ATOM 4879 O O . VAL A 1 639 ? -45.77751 11.39386 -21.86214 1.000 56.50619 638 VAL A O 1
ATOM 4883 N N . LYS A 1 640 ? -45.96771 9.71066 -23.35275 1.000 57.04835 639 LYS A N 1
ATOM 4884 C CA . LYS A 1 640 ? -47.39810 9.53830 -23.13126 1.000 58.03724 639 LYS A CA 1
ATOM 4885 C C . LYS A 1 640 ? -47.69806 8.44070 -22.11714 1.000 59.55174 639 LYS A C 1
ATOM 4886 O O . LYS A 1 640 ? -48.60707 8.59171 -21.29344 1.000 52.78916 639 LYS A O 1
ATOM 4892 N N . SER A 1 641 ? -46.95141 7.33894 -22.15547 1.000 52.54475 640 SER A N 1
ATOM 4893 C CA . SER A 1 641 ? -47.18474 6.23503 -21.23731 1.000 50.33316 640 SER A CA 1
ATOM 4894 C C . SER A 1 641 ? -45.89617 5.44751 -21.05517 1.000 49.55751 640 SER A C 1
ATOM 4895 O O . SER A 1 641 ? -44.96892 5.53515 -21.86457 1.000 48.70294 640 SER A O 1
ATOM 4898 N N . ILE A 1 642 ? -45.84981 4.67816 -19.96947 1.000 43.45659 641 ILE A N 1
ATOM 4899 C CA . ILE A 1 642 ? -44.72245 3.81084 -19.65130 1.000 42.35517 641 ILE A CA 1
ATOM 4900 C C . ILE A 1 642 ? -45.26158 2.41492 -19.37751 1.000 43.18770 641 ILE A C 1
ATOM 4901 O O . ILE A 1 642 ? -46.17988 2.24842 -18.56696 1.000 43.30896 641 ILE A O 1
ATOM 4906 N N . THR A 1 643 ? -44.69357 1.41746 -20.04783 1.000 40.21004 642 THR A N 1
ATOM 4907 C CA . THR A 1 643 ? -45.10150 0.02843 -19.89012 1.000 40.66368 642 THR A CA 1
ATOM 4908 C C . THR A 1 643 ? -43.96179 -0.76921 -19.27400 1.000 38.93697 642 THR A C 1
ATOM 4909 O O . THR A 1 643 ? -42.83757 -0.75133 -19.78572 1.000 40.32873 642 THR A O 1
ATOM 4913 N N . ALA A 1 644 ? -44.25676 -1.47221 -18.18628 1.000 36.40037 643 ALA A N 1
ATOM 4914 C CA . ALA A 1 644 ? -43.28041 -2.30724 -17.50207 1.00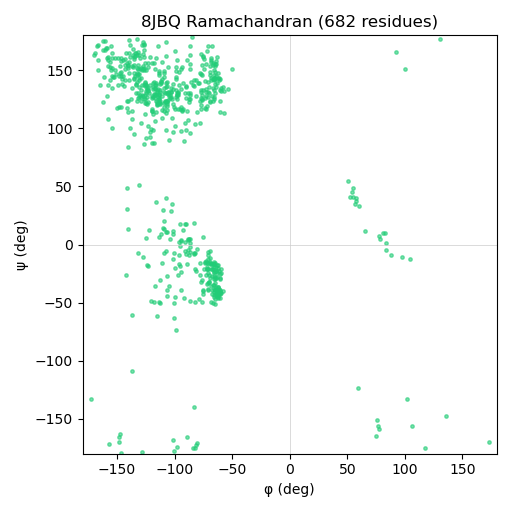0 39.37348 643 ALA A CA 1
ATOM 4915 C C . ALA A 1 644 ? -43.55498 -3.76929 -17.82374 1.000 38.53220 643 ALA A C 1
ATOM 4916 O O . ALA A 1 644 ? -44.67787 -4.24830 -17.63730 1.000 39.30618 643 ALA A O 1
ATOM 4918 N N . THR A 1 645 ? -42.53318 -4.47158 -18.30472 1.000 36.85878 644 THR A N 1
ATOM 4919 C CA . THR A 1 645 ? -42.63469 -5.88540 -18.64073 1.000 35.76838 644 THR A CA 1
ATOM 4920 C C . THR A 1 645 ? -41.93525 -6.71184 -17.57076 1.000 33.79648 644 THR A C 1
ATOM 4921 O O . THR A 1 645 ? -40.76763 -6.46218 -17.25201 1.000 33.56715 644 THR A O 1
ATOM 4925 N N . SER A 1 646 ? -42.64735 -7.69642 -17.02740 1.000 31.39563 645 SER A N 1
ATOM 4926 C CA . SER A 1 646 ? -42.11819 -8.57469 -15.99542 1.000 31.99745 645 SER A CA 1
ATOM 4927 C C . SER A 1 646 ? -42.39807 -10.02492 -16.36412 1.000 33.90270 645 SER A C 1
ATOM 4928 O O . SER A 1 646 ? -43.23501 -10.31995 -17.21955 1.000 29.65509 645 SER A O 1
ATOM 4931 N N . GLY A 1 647 ? -41.67962 -10.92817 -15.70705 1.000 30.94343 646 GLY A N 1
ATOM 4932 C CA . GLY A 1 647 ? -41.86521 -12.34617 -15.93261 1.000 33.43299 646 GLY A CA 1
ATOM 4933 C C . GLY A 1 647 ? -40.80198 -13.13555 -15.19449 1.000 34.07391 646 GLY A C 1
ATOM 4934 O O . GLY A 1 647 ? -40.04554 -12.58640 -14.39055 1.000 33.55034 646 GLY A O 1
ATOM 4935 N N . ASP A 1 648 ? -40.75038 -14.43327 -15.49122 1.000 33.22050 647 ASP A N 1
ATOM 4936 C CA . ASP A 1 648 ? -39.76100 -15.31091 -14.87110 1.000 34.34087 647 ASP A CA 1
ATOM 4937 C C . ASP A 1 648 ? -38.42986 -15.14012 -15.59336 1.000 33.21672 647 ASP A C 1
ATOM 4938 O O . ASP A 1 648 ? -38.29727 -15.50181 -16.76729 1.000 32.62450 647 ASP A O 1
ATOM 4943 N N . PHE A 1 649 ? -37.44383 -14.59853 -14.88532 1.000 34.93576 648 PHE A N 1
ATOM 4944 C CA . PHE A 1 649 ? -36.14837 -14.28415 -15.46548 1.000 36.43683 648 PHE A CA 1
ATOM 4945 C C . PHE A 1 649 ? -35.32214 -15.54952 -15.68786 1.000 37.19531 648 PHE A C 1
ATOM 4946 O O . PHE A 1 649 ? -35.55146 -16.59505 -15.07256 1.000 37.31589 648 PHE A O 1
ATOM 4954 N N . GLN A 1 650 ? -34.33667 -15.43565 -16.58475 1.000 38.08325 649 GLN A N 1
ATOM 4955 C CA . GLN A 1 650 ? -33.40522 -16.53719 -16.80968 1.000 39.38235 649 GLN A CA 1
ATOM 4956 C C . GLN A 1 650 ? -32.63593 -16.88625 -15.54091 1.000 41.60884 649 GLN A C 1
ATOM 4957 O O . GLN A 1 650 ? -32.18583 -18.02704 -15.38180 1.000 42.65646 649 GLN A O 1
ATOM 4963 N N . TYR A 1 651 ? -32.47871 -15.92436 -14.62946 1.000 42.56600 650 TYR A N 1
ATOM 4964 C CA . TYR A 1 651 ? -31.83837 -16.13725 -13.33029 1.000 44.89253 650 TYR A CA 1
ATOM 4965 C C . TYR A 1 651 ? -32.80136 -15.64472 -12.25206 1.000 47.08771 650 TYR A C 1
ATOM 4966 O O . TYR A 1 651 ? -32.71293 -14.49334 -11.81768 1.000 55.55818 650 TYR A O 1
ATOM 4975 N N . GLY A 1 652 ? -33.71187 -16.50688 -11.81768 1.000 43.19247 651 GLY A N 1
ATOM 4976 C CA . GLY A 1 652 ? -34.58725 -16.20405 -10.70240 1.000 42.94109 651 GLY A CA 1
ATOM 4977 C C . GLY A 1 652 ? -36.04620 -16.17275 -11.10801 1.000 40.88275 651 GLY A C 1
ATOM 4978 O O . GLY A 1 652 ? -36.41847 -16.47316 -12.24670 1.000 38.56912 651 GLY A O 1
ATOM 4979 N N . GLY A 1 653 ? -36.88495 -15.79391 -10.14568 1.000 40.07602 652 GLY A N 1
ATOM 4980 C CA . GLY A 1 653 ? -38.32043 -15.77369 -10.34444 1.000 37.95721 652 GLY A CA 1
ATOM 4981 C C . GLY A 1 653 ? -38.82938 -14.51904 -11.02237 1.000 37.96302 652 GLY A C 1
ATOM 4982 O O . GLY A 1 653 ? -38.19924 -14.01135 -11.95495 1.000 38.27587 652 GLY A O 1
ATOM 4983 N N . GLN A 1 654 ? -39.97437 -14.01489 -10.56305 1.000 36.85970 653 GLN A N 1
ATOM 4984 C CA . GLN A 1 654 ? -40.57839 -12.83631 -11.17209 1.000 39.52916 653 GLN A CA 1
ATOM 4985 C C . GLN A 1 654 ? -39.63647 -11.64410 -11.07440 1.000 38.44476 653 GLN A C 1
ATOM 4986 O O . GLN A 1 654 ? -39.07776 -11.36136 -10.01057 1.000 38.07263 653 GLN A O 1
ATOM 4992 N N . GLN A 1 655 ? -39.46429 -10.94181 -12.19147 1.000 35.19876 654 GLN A N 1
ATOM 4993 C CA . GLN A 1 655 ? -38.47097 -9.88041 -12.27109 1.000 41.16622 654 GLN A CA 1
ATOM 4994 C C . GLN A 1 655 ? -38.87720 -8.87764 -13.33888 1.000 39.05552 654 GLN A C 1
ATOM 4995 O O . GLN A 1 655 ? -39.27331 -9.26861 -14.44081 1.000 35.50410 654 GLN A O 1
ATOM 5001 N N . LEU A 1 656 ? -38.78332 -7.59256 -13.00601 1.000 36.55668 655 LEU A N 1
ATOM 5002 C CA . LEU A 1 656 ? -38.94533 -6.54829 -14.00685 1.000 36.36332 655 LEU A CA 1
ATOM 5003 C C . LEU A 1 656 ? -37.77705 -6.60086 -14.98316 1.000 39.76009 655 LEU A C 1
ATOM 5004 O O . LEU A 1 656 ? -36.61292 -6.59522 -14.57173 1.000 39.13343 655 LEU A O 1
ATOM 5009 N N . VAL A 1 657 ? -38.08056 -6.66077 -16.27717 1.000 36.29375 656 VAL A N 1
ATOM 5010 C CA . VAL A 1 657 ? -37.04159 -6.83191 -17.28352 1.000 37.08294 656 VAL A CA 1
ATOM 5011 C C . VAL A 1 657 ? -37.03381 -5.73809 -18.34192 1.000 39.45554 656 VAL A C 1
ATOM 5012 O O . VAL A 1 657 ? -36.01749 -5.58854 -19.04038 1.000 40.67782 656 VAL A O 1
ATOM 5016 N N . ALA A 1 658 ? -38.10310 -4.96062 -18.50072 1.000 37.01599 657 ALA A N 1
ATOM 5017 C CA . ALA A 1 658 ? -38.13113 -3.96522 -19.56108 1.000 38.60806 657 ALA A CA 1
ATOM 5018 C C . ALA A 1 658 ? -39.07902 -2.83172 -19.20087 1.000 40.56910 657 ALA A C 1
ATOM 5019 O O . ALA A 1 658 ? -40.11417 -3.04098 -18.56199 1.000 37.27067 657 ALA A O 1
ATOM 5021 N N . LEU A 1 659 ? -38.70554 -1.62528 -19.62303 1.000 40.90921 658 LEU A N 1
ATOM 5022 C CA . LEU A 1 659 ? -39.56171 -0.44800 -19.54513 1.000 43.01855 658 LEU A CA 1
ATOM 5023 C C . LEU A 1 659 ? -39.65923 0.15052 -20.93915 1.000 47.72289 658 LEU A C 1
ATOM 5024 O O . LEU A 1 659 ? -38.63317 0.44768 -21.55971 1.000 47.58223 658 LEU A O 1
ATOM 5029 N N . THR A 1 660 ? -40.88206 0.32225 -21.43191 1.000 42.13158 659 THR A N 1
ATOM 5030 C CA . THR A 1 660 ? -41.12366 0.87421 -22.75905 1.000 46.99343 659 THR A CA 1
ATOM 5031 C C . THR A 1 660 ? -41.78807 2.23615 -22.61564 1.000 47.81587 659 THR A C 1
ATOM 5032 O O . THR A 1 660 ? -42.86143 2.34736 -22.01334 1.000 44.58856 659 THR A O 1
ATOM 5036 N N . PHE A 1 661 ? -41.15040 3.26318 -23.16979 1.000 52.31423 660 PHE A N 1
ATOM 5037 C CA . PHE A 1 661 ? -41.66756 4.62492 -23.14286 1.000 51.88040 660 PHE A CA 1
ATOM 5038 C C . PHE A 1 661 ? -42.29461 4.93766 -24.49552 1.000 55.72558 660 PHE A C 1
ATOM 5039 O O . PHE A 1 661 ? -41.61464 4.88204 -25.52582 1.000 55.45422 660 PHE A O 1
ATOM 5047 N N . THR A 1 662 ? -43.58302 5.26608 -24.48985 1.000 56.03622 661 THR A N 1
ATOM 5048 C CA . THR A 1 662 ? -44.31767 5.61225 -25.69893 1.000 58.74575 661 THR A CA 1
ATOM 5049 C C . THR A 1 662 ? -44.54587 7.11658 -25.72938 1.000 61.65226 661 THR A C 1
ATOM 5050 O O . THR A 1 662 ? -45.02711 7.69590 -24.74944 1.000 60.64360 661 THR A O 1
ATOM 5054 N N . TYR A 1 663 ? -44.19848 7.74127 -26.84883 1.000 63.42186 662 TYR A N 1
ATOM 5055 C CA . TYR A 1 663 ? -44.28084 9.18488 -27.00045 1.000 66.52630 662 TYR A CA 1
ATOM 5056 C C . TYR A 1 663 ? -45.54875 9.57408 -27.75544 1.000 70.49929 662 TYR A C 1
ATOM 5057 O O . TYR A 1 663 ? -46.22748 8.74192 -28.36238 1.000 68.93978 662 TYR A O 1
ATOM 5066 N N . GLN A 1 664 ? -45.86474 10.87122 -27.70507 1.000 73.74015 663 GLN A N 1
ATOM 5067 C CA . GLN A 1 664 ? -47.09799 11.35952 -28.31452 1.000 78.71815 663 GLN A CA 1
ATOM 5068 C C . GLN A 1 664 ? -47.07561 11.21961 -29.83108 1.000 80.78394 663 GLN A C 1
ATOM 5069 O O . GLN A 1 664 ? -48.11783 10.95725 -30.44190 1.000 82.20302 663 GLN A O 1
ATOM 5075 N N . ASP A 1 665 ? -45.90831 11.38843 -30.45505 1.000 88.27502 664 ASP A N 1
ATOM 5076 C CA . ASP A 1 665 ? -45.79286 11.19987 -31.89605 1.000 88.29812 664 ASP A CA 1
ATOM 5077 C C . ASP A 1 665 ? -45.89353 9.73715 -32.30789 1.000 86.19241 664 ASP A C 1
ATOM 5078 O O . ASP A 1 665 ? -45.98442 9.45488 -33.50736 1.000 87.74040 664 ASP A O 1
ATOM 5083 N N . GLY A 1 666 ? -45.88231 8.80904 -31.35285 1.000 79.24587 665 GLY A N 1
ATOM 5084 C CA . GLY A 1 666 ? -45.93386 7.39265 -31.63848 1.000 77.16565 665 GLY A CA 1
ATOM 5085 C C . GLY A 1 666 ? -44.61537 6.66656 -31.48191 1.000 72.60270 665 GLY A C 1
ATOM 5086 O O . GLY A 1 666 ? -44.60776 5.42916 -31.46955 1.000 73.65135 665 GLY A O 1
ATOM 5087 N N . ARG A 1 667 ? -43.50774 7.39378 -31.36159 1.000 73.65593 666 ARG A N 1
ATOM 5088 C CA . ARG A 1 667 ? -42.20685 6.76290 -31.19173 1.000 74.46062 666 ARG A CA 1
ATOM 5089 C C . ARG A 1 667 ? -42.13673 6.03139 -29.85632 1.000 76.93541 666 ARG A C 1
ATOM 5090 O O . ARG A 1 667 ? -42.67511 6.49331 -28.84620 1.000 74.78998 666 ARG A O 1
ATOM 5098 N N . GLN A 1 668 ? -41.47429 4.87600 -29.85832 1.000 74.38725 667 GLN A N 1
ATOM 5099 C CA . GLN A 1 668 ? -41.29113 4.07316 -28.65851 1.000 68.10125 667 GLN A CA 1
ATOM 5100 C C . GLN A 1 668 ? -39.81142 3.79120 -28.45032 1.000 68.44744 667 GLN A C 1
ATOM 5101 O O . GLN A 1 668 ? -39.07960 3.52659 -29.40878 1.000 70.83482 667 GLN A O 1
ATOM 5107 N N . GLN A 1 669 ? -39.37638 3.85259 -27.19391 1.000 62.46779 668 GLN A N 1
ATOM 5108 C CA . GLN A 1 669 ? -38.02181 3.48004 -26.80957 1.000 63.12282 668 GLN A CA 1
ATOM 5109 C C . GLN A 1 669 ? -38.09943 2.54003 -25.61696 1.000 58.68813 668 GLN A C 1
ATOM 5110 O O . GLN A 1 669 ? -38.73506 2.86460 -24.60867 1.000 52.33566 668 GLN A O 1
ATOM 5116 N N . MET A 1 670 ? -37.45625 1.38186 -25.73118 1.000 56.17532 669 MET A N 1
ATOM 5117 C CA . MET A 1 670 ? -37.49648 0.35557 -24.69862 1.000 53.54967 669 MET A CA 1
ATOM 5118 C C . MET A 1 670 ? -36.10802 0.16139 -24.10655 1.000 54.33053 669 MET A C 1
ATOM 5119 O O . MET A 1 670 ? -35.12672 0.02062 -24.84419 1.000 59.57577 669 MET A O 1
ATOM 5124 N N . VAL A 1 671 ? -36.03140 0.15931 -22.77910 1.000 50.97063 670 VAL A N 1
ATOM 5125 C CA . VAL A 1 671 ? -34.81814 -0.20077 -22.05811 1.000 52.75501 670 VAL A CA 1
ATOM 5126 C C . VAL A 1 671 ? -35.02523 -1.58206 -21.45491 1.000 50.83820 670 VAL A C 1
ATOM 5127 O O . VAL A 1 671 ? -36.15607 -1.99651 -21.17513 1.000 45.70908 670 VAL A O 1
ATOM 5131 N N . GLY A 1 672 ? -33.92396 -2.29967 -21.25650 1.000 49.89473 671 GLY A N 1
ATOM 5132 C CA . GLY A 1 672 ? -34.02141 -3.69505 -20.88354 1.000 45.78417 671 GLY A CA 1
ATOM 5133 C C . GLY A 1 672 ? -34.36146 -4.55790 -22.08704 1.000 48.43754 671 GLY A C 1
ATOM 5134 O O . GLY A 1 672 ? -34.14496 -4.17921 -23.24349 1.000 49.52157 671 GLY A O 1
ATOM 5135 N N . SER A 1 673 ? -34.90628 -5.73946 -21.80593 1.000 45.21047 672 SER A N 1
ATOM 5136 C CA . SER A 1 673 ? -35.25056 -6.66878 -22.87292 1.000 44.26570 672 SER A CA 1
ATOM 5137 C C . SER A 1 673 ? -36.29508 -7.65464 -22.37320 1.000 41.37839 672 SER A C 1
ATOM 5138 O O . SER A 1 673 ? -36.47221 -7.84732 -21.16756 1.000 40.32615 672 SER A O 1
ATOM 5141 N N . LYS A 1 674 ? -36.98172 -8.28093 -23.32783 1.000 39.26133 673 LYS A N 1
ATOM 5142 C CA . LYS A 1 674 ? -37.96001 -9.32353 -23.05017 1.000 42.93561 673 LYS A CA 1
ATOM 5143 C C . LYS A 1 674 ? -37.51637 -10.68321 -23.57336 1.000 40.32132 673 LYS A C 1
ATOM 5144 O O . LYS A 1 674 ? -38.29524 -11.64086 -23.52493 1.000 44.42223 673 LYS A O 1
ATOM 5150 N N . ALA A 1 675 ? -36.28308 -10.78873 -24.07417 1.000 41.03823 674 ALA A N 1
ATOM 5151 C CA . ALA A 1 675 ? -35.83982 -12.00399 -24.74880 1.000 42.68356 674 ALA A CA 1
ATOM 5152 C C . ALA A 1 675 ? -35.51346 -13.13359 -23.78012 1.000 43.63968 674 ALA A C 1
ATOM 5153 O O . ALA A 1 675 ? -35.66972 -14.30750 -24.13307 1.000 39.43030 674 ALA A O 1
ATOM 5155 N N . HIS A 1 676 ? -35.06329 -12.81366 -22.57088 1.000 39.80037 675 HIS A N 1
ATOM 5156 C CA . HIS A 1 676 ? -34.59598 -13.81221 -21.61529 1.000 37.74819 675 HIS A CA 1
ATOM 5157 C C . HIS A 1 676 ? -35.58733 -13.98789 -20.47082 1.000 39.51570 675 HIS A C 1
ATOM 5158 O O . HIS A 1 676 ? -35.20717 -14.13708 -19.30819 1.000 35.65965 675 HIS A O 1
ATOM 5165 N N . VAL A 1 677 ? -36.87649 -13.96894 -20.80039 1.000 37.20435 676 VAL A N 1
ATOM 5166 C CA . VAL A 1 677 ? -37.94355 -14.08108 -19.81833 1.000 32.03543 676 VAL A CA 1
ATOM 5167 C C . VAL A 1 677 ? -39.04367 -14.96264 -20.39646 1.000 35.84422 676 VAL A C 1
ATOM 5168 O O . VAL A 1 677 ? -39.21318 -15.05877 -21.61603 1.000 35.38062 676 VAL A O 1
ATOM 5172 N N . THR A 1 678 ? -39.77741 -15.63261 -19.51081 1.000 31.72315 677 THR A N 1
ATOM 5173 C CA . THR A 1 678 ? -40.95377 -16.40030 -19.89124 1.000 32.55480 677 THR A CA 1
ATOM 5174 C C . THR A 1 678 ? -42.13139 -15.95286 -19.03735 1.000 33.39466 677 THR A C 1
ATOM 5175 O O . THR A 1 678 ? -41.95805 -15.33606 -17.98208 1.000 31.96431 677 THR A O 1
ATOM 5179 N N . ASN A 1 679 ? -43.33808 -16.27134 -19.51281 1.000 31.00841 678 ASN A N 1
ATOM 5180 C CA . ASN A 1 679 ? -44.57988 -15.90219 -18.83024 1.000 34.18307 678 ASN A CA 1
ATOM 5181 C C . ASN A 1 679 ? -44.64077 -14.39470 -18.58232 1.000 29.23063 678 ASN A C 1
ATOM 5182 O O . ASN A 1 679 ? -44.92814 -13.93210 -17.47679 1.000 32.67096 678 ASN A O 1
ATOM 5187 N N . ALA A 1 680 ? -44.35812 -13.62705 -19.63138 1.000 34.12407 679 ALA A N 1
ATOM 5188 C CA . ALA A 1 680 ? -44.29851 -12.17711 -19.51645 1.000 35.77646 679 ALA A CA 1
ATOM 5189 C C . ALA A 1 680 ? -45.68296 -11.57783 -19.28322 1.000 36.41098 679 ALA A C 1
ATOM 5190 O O . ALA A 1 680 ? -46.69398 -12.06802 -19.79312 1.000 35.68985 679 ALA A O 1
ATOM 5192 N N . HIS A 1 681 ? -45.71493 -10.50030 -18.49897 1.000 34.75585 680 HIS A N 1
ATOM 5193 C CA . HIS A 1 681 ? -46.93113 -9.73505 -18.25700 1.000 31.54007 680 HIS A CA 1
ATOM 5194 C C . HIS A 1 681 ? -46.55185 -8.26888 -18.09553 1.000 35.95623 680 HIS A C 1
ATOM 5195 O O . HIS A 1 681 ? -45.40618 -7.93789 -17.77953 1.000 32.67285 680 HIS A O 1
ATOM 5202 N N . GLU A 1 682 ? -47.52540 -7.38620 -18.31877 1.000 35.44849 681 GLU A N 1
ATOM 5203 C CA . GLU A 1 682 ? -47.25522 -5.95784 -18.40117 1.000 36.98694 681 GLU A CA 1
ATOM 5204 C C . GLU A 1 682 ? -48.15044 -5.16337 -17.46218 1.000 38.81848 681 GLU A C 1
ATOM 5205 O O . GLU A 1 682 ? -49.28042 -5.55824 -17.16042 1.000 34.45449 681 GLU A O 1
ATOM 5211 N N . ASP A 1 683 ? -47.62202 -4.02642 -17.01350 1.000 36.42367 682 ASP A N 1
ATOM 5212 C CA . ASP A 1 683 ? -48.39113 -2.98350 -16.35190 1.000 41.05632 682 ASP A CA 1
ATOM 5213 C C . ASP A 1 683 ? -48.16242 -1.67820 -17.10000 1.000 38.59703 682 ASP A C 1
ATOM 5214 O O . ASP A 1 683 ? -47.03098 -1.36677 -17.48395 1.000 35.26936 682 ASP A O 1
ATOM 5219 N N . ARG A 1 684 ? -49.23467 -0.92104 -17.31721 1.000 37.06838 683 ARG A N 1
ATOM 5220 C CA . ARG A 1 684 ? -49.17503 0.30457 -18.10232 1.000 39.00936 683 ARG A CA 1
ATOM 5221 C C . ARG A 1 684 ? -49.53993 1.49981 -17.23557 1.000 39.11640 683 ARG A C 1
ATOM 5222 O O . ARG A 1 684 ? -50.60202 1.51589 -16.60506 1.000 39.37931 683 ARG A O 1
ATOM 5230 N N . PHE A 1 685 ? -48.65518 2.49227 -17.20602 1.000 39.22952 684 PHE A N 1
ATOM 5231 C CA . PHE A 1 685 ? -48.89689 3.75725 -16.52409 1.000 42.87858 684 PHE A CA 1
ATOM 5232 C C . PHE A 1 685 ? -48.98000 4.85999 -17.57021 1.000 45.06445 684 PHE A C 1
ATOM 5233 O O . PHE A 1 685 ? -48.03280 5.06350 -18.33718 1.000 43.85905 684 PHE A O 1
ATOM 5241 N N . ASP A 1 686 ? -50.10442 5.56950 -17.59563 1.000 43.80311 685 ASP A N 1
ATOM 5242 C CA . ASP A 1 686 ? -50.35219 6.62419 -18.56997 1.000 46.56321 685 ASP A CA 1
ATOM 5243 C C . ASP A 1 686 ? -50.21871 7.97728 -17.88556 1.000 48.16817 685 ASP A C 1
ATOM 5244 O O . ASP A 1 686 ? -50.88973 8.23908 -16.88094 1.000 47.96276 685 ASP A O 1
ATOM 5249 N N . LEU A 1 687 ? -49.35450 8.82571 -18.42883 1.000 50.39814 686 LEU A N 1
ATOM 5250 C CA . LEU A 1 687 ? -49.13072 10.15147 -17.86569 1.000 51.34499 686 LEU A CA 1
ATOM 5251 C C . LEU A 1 687 ? -50.27365 11.08443 -18.24735 1.000 56.96274 686 LEU A C 1
ATOM 5252 O O . LEU A 1 687 ? -50.64577 11.14933 -19.42316 1.000 58.09114 686 LEU A O 1
ATOM 5257 N N . PRO A 1 688 ? -50.84941 11.81279 -17.29582 1.000 59.28801 687 PRO A N 1
ATOM 5258 C CA . PRO A 1 688 ? -51.83805 12.83501 -17.64793 1.000 62.96405 687 PRO A CA 1
ATOM 5259 C C . PRO A 1 688 ? -51.20368 13.95500 -18.45859 1.000 67.19626 687 PRO A C 1
ATOM 5260 O O . PRO A 1 688 ? -49.99702 14.20249 -18.40069 1.000 64.90699 687 PRO A O 1
ATOM 5264 N N . ASP A 1 689 ? -52.04329 14.62634 -19.24141 1.000 71.97373 688 ASP A N 1
ATOM 5265 C CA . ASP A 1 689 ? -51.57087 15.74164 -20.04829 1.000 80.20316 688 ASP A CA 1
ATOM 5266 C C . ASP A 1 689 ? -51.07638 16.87635 -19.15890 1.000 78.30505 688 ASP A C 1
ATOM 5267 O O . ASP A 1 689 ? -51.61349 17.12728 -18.07649 1.000 80.23524 688 ASP A O 1
ATOM 5272 N N . ALA A 1 690 ? -50.03474 17.56327 -19.63399 1.000 78.97982 689 ALA A N 1
ATOM 5273 C CA . ALA A 1 690 ? -49.42540 18.68783 -18.92015 1.000 82.51408 689 ALA A CA 1
ATOM 5274 C C . ALA A 1 690 ? -48.95139 18.27804 -17.52685 1.000 79.11078 689 ALA A C 1
ATOM 5275 O O . ALA A 1 690 ? -49.05674 19.04146 -16.56452 1.000 85.26720 689 ALA A O 1
ATOM 5277 N N . ALA A 1 691 ? -48.42122 17.06266 -17.41817 1.000 79.41024 690 ALA A N 1
ATOM 5278 C CA . ALA A 1 691 ? -47.85791 16.55348 -16.17671 1.000 72.66714 690 ALA A CA 1
ATOM 5279 C C . ALA A 1 691 ? -46.36773 16.31002 -16.36113 1.000 71.54627 690 ALA A C 1
ATOM 5280 O O . ALA A 1 691 ? -45.93796 15.78895 -17.39499 1.000 78.74573 690 ALA A O 1
ATOM 5282 N N . LYS A 1 692 ? -45.58362 16.69161 -15.35810 1.000 68.75740 691 LYS A N 1
ATOM 5283 C CA . LYS A 1 692 ? -44.13353 16.56296 -15.39494 1.000 72.20505 691 LYS A CA 1
ATOM 5284 C C . LYS A 1 692 ? -43.68369 15.53351 -14.36829 1.000 70.72356 691 LYS A C 1
ATOM 5285 O O . LYS A 1 692 ? -44.10899 15.58001 -13.20873 1.000 67.71013 691 LYS A O 1
ATOM 5291 N N . ILE A 1 693 ? -42.82852 14.60500 -14.79745 1.000 62.58941 692 ILE A N 1
ATOM 5292 C CA . ILE A 1 693 ? -42.20257 13.68051 -13.86157 1.000 63.87027 692 ILE A CA 1
ATOM 5293 C C . ILE A 1 693 ? -41.14050 14.42675 -13.06838 1.000 68.43620 692 ILE A C 1
ATOM 5294 O O . ILE A 1 693 ? -40.24504 15.06081 -13.64189 1.000 72.55989 692 ILE A O 1
ATOM 5299 N N . THR A 1 694 ? -41.23398 14.35607 -11.74023 1.000 66.94450 693 THR A N 1
ATOM 5300 C CA . THR A 1 694 ? -40.32956 15.08915 -10.86792 1.000 66.91479 693 THR A CA 1
ATOM 5301 C C . THR A 1 694 ? -39.56326 14.21696 -9.88669 1.000 69.56331 693 THR A C 1
ATOM 5302 O O . THR A 1 694 ? -38.54046 14.66961 -9.36140 1.000 66.46959 693 THR A O 1
ATOM 5306 N N . GLN A 1 695 ? -40.01541 12.99398 -9.62363 1.000 64.28793 694 GLN A N 1
ATOM 5307 C CA . GLN A 1 695 ? -39.34881 12.13457 -8.65823 1.000 63.93714 694 GLN A CA 1
ATOM 5308 C C . GLN A 1 695 ? -39.46917 10.68553 -9.09819 1.000 62.27069 694 GLN A C 1
ATOM 5309 O O . GLN A 1 695 ? -40.48783 10.28438 -9.66607 1.000 59.97972 694 GLN A O 1
ATOM 5315 N N . LEU A 1 696 ? -38.42322 9.90925 -8.83057 1.000 63.13065 695 LEU A N 1
ATOM 5316 C CA . LEU A 1 696 ? -38.41983 8.47509 -9.07267 1.000 59.84973 695 LEU A CA 1
ATOM 5317 C C . LEU A 1 696 ? -38.11204 7.75122 -7.77233 1.000 62.33580 695 LEU A C 1
ATOM 5318 O O . LEU A 1 696 ? -37.16124 8.10695 -7.06743 1.000 66.46928 695 LEU A O 1
ATOM 5323 N N . ASN A 1 697 ? -38.91617 6.74212 -7.46013 1.000 53.14292 696 ASN A N 1
ATOM 5324 C CA . ASN A 1 697 ? -38.63962 5.81273 -6.37412 1.000 61.21738 696 ASN A CA 1
ATOM 5325 C C . ASN A 1 697 ? -38.20528 4.49656 -7.00172 1.000 60.59518 696 ASN A C 1
ATOM 5326 O O . ASN A 1 697 ? -38.98696 3.86013 -7.71504 1.000 57.08563 696 ASN A O 1
ATOM 5331 N N . ILE A 1 698 ? -36.95853 4.10314 -6.75728 1.000 59.84598 697 ILE A N 1
ATOM 5332 C CA . ILE A 1 698 ? -36.34829 2.96029 -7.42556 1.000 61.29731 697 ILE A CA 1
ATOM 5333 C C . ILE A 1 698 ? -35.95785 1.92438 -6.38187 1.000 64.18952 697 ILE A C 1
ATOM 5334 O O . ILE A 1 698 ? -35.24183 2.23802 -5.42388 1.000 65.33511 697 ILE A O 1
ATOM 5339 N N . TRP A 1 699 ? -36.42917 0.69524 -6.57116 1.000 57.10162 698 TRP A N 1
ATOM 5340 C CA . TRP A 1 699 ? -36.04063 -0.43944 -5.74528 1.000 60.57174 698 TRP A CA 1
ATOM 5341 C C . TRP A 1 699 ? -35.06748 -1.30705 -6.53002 1.000 59.24249 698 TRP A C 1
ATOM 5342 O O . TRP A 1 699 ? -35.34838 -1.68084 -7.67396 1.000 52.90643 698 TRP A O 1
ATOM 5353 N N . ALA A 1 700 ? -33.92813 -1.62230 -5.91869 1.000 62.48631 699 ALA A N 1
ATOM 5354 C CA . ALA A 1 700 ? -32.91190 -2.41091 -6.59840 1.000 61.53952 699 ALA A CA 1
ATOM 5355 C C . ALA A 1 700 ? -32.03164 -3.10385 -5.57052 1.000 61.45337 699 ALA A C 1
ATOM 5356 O O . ALA A 1 700 ? -31.87706 -2.62890 -4.44236 1.000 64.97276 699 ALA A O 1
ATOM 5358 N N . ASP A 1 701 ? -31.46267 -4.23375 -5.97729 1.000 62.78109 700 ASP A N 1
ATOM 5359 C CA . ASP A 1 701 ? -30.44623 -4.93209 -5.21080 1.000 66.41555 700 ASP A CA 1
ATOM 5360 C C . ASP A 1 701 ? -29.07551 -4.62778 -5.81385 1.000 68.50203 700 ASP A C 1
ATOM 5361 O O . ASP A 1 701 ? -28.92151 -3.72216 -6.63962 1.000 66.68899 700 ASP A O 1
ATOM 5366 N N . ASP A 1 702 ? -28.05963 -5.37884 -5.38878 1.000 68.02277 701 ASP A N 1
ATOM 5367 C CA . ASP A 1 702 ? -26.70976 -5.17342 -5.89875 1.000 75.76205 701 ASP A CA 1
ATOM 5368 C C . ASP A 1 702 ? -26.55084 -5.58215 -7.35890 1.000 76.84002 701 ASP A C 1
ATOM 5369 O O . ASP A 1 702 ? -25.47512 -5.36274 -7.92653 1.000 75.30480 701 ASP A O 1
ATOM 5374 N N . TRP A 1 703 ? -27.57631 -6.16792 -7.97775 1.000 69.71283 702 TRP A N 1
ATOM 5375 C CA . TRP A 1 703 ? -27.46549 -6.67312 -9.34117 1.000 72.09782 702 TRP A CA 1
ATOM 5376 C C . TRP A 1 703 ? -28.40933 -5.99082 -10.31909 1.000 63.41440 702 TRP A C 1
ATOM 5377 O O . TRP A 1 703 ? -27.96925 -5.55824 -11.39093 1.000 62.41493 702 TRP A O 1
ATOM 5388 N N . LEU A 1 704 ? -29.69616 -5.87987 -9.99274 1.000 59.71722 703 LEU A N 1
ATOM 5389 C CA . LEU A 1 704 ? -30.68185 -5.41534 -10.95914 1.000 56.69821 703 LEU A CA 1
ATOM 5390 C C . LEU A 1 704 ? -31.67812 -4.47317 -10.29945 1.000 55.47551 703 LEU A C 1
ATOM 5391 O O . LEU A 1 704 ? -31.87927 -4.49263 -9.08278 1.000 53.71934 703 LEU A O 1
ATOM 5396 N N . VAL A 1 705 ? -32.30404 -3.64514 -11.13082 1.000 48.93630 704 VAL A N 1
ATOM 5397 C CA . VAL A 1 705 ? -33.42314 -2.81672 -10.69805 1.000 53.11768 704 VAL A CA 1
ATOM 5398 C C . VAL A 1 705 ? -34.65736 -3.70011 -10.57354 1.000 50.44531 704 VAL A C 1
ATOM 5399 O O . VAL A 1 705 ? -34.94776 -4.50978 -11.46262 1.000 46.80792 704 VAL A O 1
ATOM 5403 N N . LYS A 1 706 ? -35.37943 -3.56036 -9.46165 1.000 45.48744 705 LYS A N 1
ATOM 5404 C CA . LYS A 1 706 ? -36.53378 -4.40369 -9.18096 1.000 49.12448 705 LYS A CA 1
ATOM 5405 C C . LYS A 1 706 ? -37.87157 -3.69970 -9.34468 1.000 50.76458 705 LYS A C 1
ATOM 5406 O O . LYS A 1 706 ? -38.86970 -4.36461 -9.62829 1.000 43.07946 705 LYS A O 1
ATOM 5412 N N . GLY A 1 707 ? -37.92305 -2.38373 -9.17812 1.000 50.88398 706 GLY A N 1
ATOM 5413 C CA . GLY A 1 707 ? -39.17674 -1.66972 -9.31596 1.000 45.68375 706 GLY A CA 1
ATOM 5414 C C . GLY A 1 707 ? -38.94573 -0.18106 -9.41396 1.000 51.08793 706 GLY A C 1
ATOM 5415 O O . GLY A 1 707 ? -37.90142 0.33571 -9.00179 1.000 48.23098 706 GLY A O 1
ATOM 5416 N N . VAL A 1 708 ? -39.94203 0.50538 -9.96644 1.000 45.13129 707 VAL A N 1
ATOM 5417 C CA . VAL A 1 708 ? -39.87088 1.95140 -10.14266 1.000 47.05291 707 VAL A CA 1
ATOM 5418 C C . VAL A 1 708 ? -41.26763 2.53257 -9.97013 1.000 49.07505 707 VAL A C 1
ATOM 5419 O O . VAL A 1 708 ? -42.26527 1.92302 -10.36759 1.000 42.85036 707 VAL A O 1
ATOM 5423 N N . GLN A 1 709 ? -41.33181 3.70699 -9.34665 1.000 46.24726 708 GLN A N 1
ATOM 5424 C CA . GLN A 1 709 ? -42.56391 4.46508 -9.19372 1.000 46.89578 708 GLN A CA 1
ATOM 5425 C C . GLN A 1 709 ? -42.29348 5.91563 -9.56377 1.000 53.79654 708 GLN A C 1
ATOM 5426 O O . GLN A 1 709 ? -41.25164 6.47183 -9.20316 1.000 54.33680 708 GLN A O 1
ATOM 5432 N N . PHE A 1 710 ? -43.23102 6.52338 -10.28450 1.000 48.00995 709 PHE A N 1
ATOM 5433 C CA . PHE A 1 710 ? -43.08028 7.87951 -10.79378 1.000 50.38386 709 PHE A CA 1
ATOM 5434 C C . PHE A 1 710 ? -44.00309 8.82161 -10.03528 1.000 53.76370 709 PHE A C 1
ATOM 5435 O O . PHE A 1 710 ? -45.19178 8.53055 -9.86717 1.000 51.99607 709 PHE A O 1
ATOM 5443 N N . ASP A 1 711 ? -43.45262 9.94454 -9.58208 1.000 55.44036 710 ASP A N 1
ATOM 5444 C CA .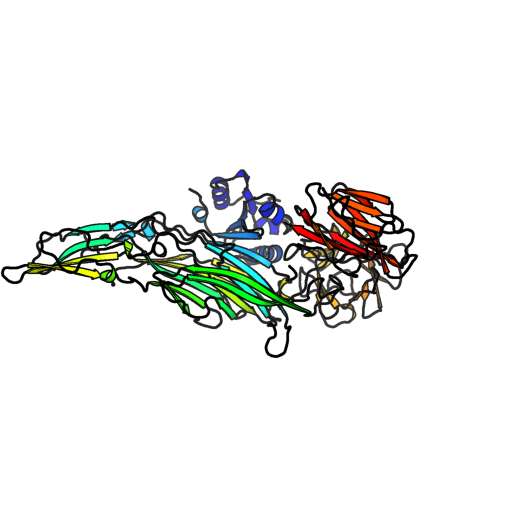 ASP A 1 711 ? -44.21572 11.00340 -8.93803 1.000 58.13497 710 ASP A CA 1
ATOM 5445 C C . ASP A 1 711 ? -44.33026 12.18506 -9.89176 1.000 56.89574 710 ASP A C 1
ATOM 5446 O O . ASP A 1 711 ? -43.35044 12.56674 -10.54009 1.000 58.67876 710 ASP A O 1
ATOM 5451 N N . LEU A 1 712 ? -45.52602 12.76243 -9.97637 1.000 56.73444 711 LEU A N 1
ATOM 5452 C CA . LEU A 1 712 ? -45.82107 13.79300 -10.95882 1.000 60.23949 711 LEU A CA 1
ATOM 5453 C C . LEU A 1 712 ? -46.26181 15.08425 -10.28298 1.000 62.84252 711 LEU A C 1
ATOM 5454 O O . LEU A 1 712 ? -46.66237 15.10171 -9.11578 1.000 58.56889 711 LEU A O 1
ATOM 5459 N N . ASN A 1 713 ? -46.17883 16.17115 -11.04737 1.000 63.50345 712 ASN A N 1
ATOM 5460 C CA . ASN A 1 713 ? -46.72740 17.46500 -10.67046 1.000 66.07822 712 ASN A CA 1
ATOM 5461 C C . ASN A 1 713 ? -47.64158 17.95093 -11.78403 1.000 64.86619 712 ASN A C 1
ATOM 5462 O O . ASN A 1 713 ? -47.31057 17.82917 -12.96700 1.000 66.37267 712 ASN A O 1
ATOM 5467 N N . LEU A 1 714 ? -48.79009 18.49790 -11.40229 1.000 69.01447 713 LEU A N 1
ATOM 5468 C CA . LEU A 1 714 ? -49.78715 18.93347 -12.37335 1.000 72.01515 713 LEU A CA 1
ATOM 5469 C C . LEU A 1 714 ? -49.88235 20.45519 -12.42841 1.000 75.45350 713 LEU A C 1
ATOM 5470 O O . LEU A 1 714 ? -48.87092 21.14555 -12.55034 1.000 74.61616 713 LEU A O 1
#

B-factor: mean 38.4, std 16.51, range [9.57, 104.11]

Sequence (692 aa):
MNINEPSGEAANIISQAADSHAMKYYNAADWQAEDNALPSLAEELRDLVINQQKSVLFDFSQNNSDADGQAEMQAQFRKTYGVGFANQFIFITEHKGELLFTPFEHSEEVDPKSTLPHVAFYISVNNRPISDEECTFDNSWLWKDEKGSRPFCKDANISLIYRVNLERSLQYGIVGSATPNAKIVRISLDDDSSGAGIHLNDQLSYRRFGASYTTLDAYFREWSTDAIAQDYRFVFKTSNNKAEILETFPIDNLNVKYEKRKQSGFELGVTGGAEVSEDGPKAKLEARASITQSRWLTYNTQQDYRVERNAKNAQTVSFTWNRQEYATAESLLNRSTDALWVDTYPVDVNRISSPLSYASFVPKMDVIYKASDTETGSTDFIIDSSVNIRPIYNGAYKHYYVVGAHQSYHGFENSPRRRITKSSASFTVDDWDHPVFTGGRPVNLQLASFNNRCVQVDAQSRLTANTCDDQQSAQSFIYDQLGRYVSASNTELCLDGAALDVLQTCNQNLTQRWEWRKNTDELTNVYSGESLGHDKQTGEELGLYASSNDAVSLRTITAYTNVFNVQKSSPILGYTQGKMNQQSVGQNYRLYVREGSAIDALGTASDLLVGGNGGSLTSVDLSGVKSITATSGDFQYGGQQLVALTFTYQDGRQQMVGSKAHVTNAHEDRFDLPDAAKITQLNIWADDWLVKGVQFDLNL

Secondary structure (DSSP, 8-state):
---SPPPHHHHHHHHH-S-GGGEEEEEGGGGGT-TTSSPPHHHHHIIIIIS--EEEEE--S---HHHHHHHHHHHHHHHS-B--SSEEEEEEETTEEEEEEESSGGGG-----S-EEEEEEEEEEE--TGGGEEES-STTTTTS-EEES-SS-EEEEEEEEEEEEEB--SSTTSPPP-EEEEEEEE-TTT---EEE--SS--EEEEE-SS--SSSEEEEEEEEEEEEEEEEEEEESSTT-EEEEEES-SPBPTT-EEEEEEEEEEEES--TTT-TTGGGS-S---EEEEEEEEEEEE-TTEEEEEEEEETTEEEEEEEE-TT-STGGGBS--EE-TT-----B-GGGS-GGGTT-B---EEEEEEE-TT--SEEEEEEEEEEEEEEEEEEEEEEE-SS-EEEEEEEESSS--EEEEEEEEEEEETT-GGGG-PPPB--EETTSSSEEEEE-TT-BEEEEE--TT-GGG-EEE-TTSBEEESS-TTEE--TT-TTB-EE--S-GGGBEEEPTTSS-EEETTT-PEEEEETTT--EEEESS--SSEE--EE--B--SSS--SBPPPEE---S--EEEE--TT-EEEEEESSSEEEEESSSS--EE-S-SEEEEEE-TTEEEEEEEEEEESSSSEEEEEEEEEETTS-EEEEE-STTEEEEEEEEEEPPTT-EEEEEEEEE-SS-EEEEEEEEE-

Radius of gyration: 32.04 Å; Cα contacts (8 Å, |Δi|>4): 1818; chains: 1; bounding box: 67×101×71 Å

Nearest PDB structures (foldseek):
  8jbq-assembly1_A  TM=1.001E+00  e=0.000E+00  Vibrio campbellii
  1xez-assembly1_A  TM=7.626E-01  e=0.000E+00  Vibrio cholerae
  3o44-assembly1_B  TM=6.437E-01  e=3.870E-100  Vibrio cholerae 12129(1)
  8jc7-assembly1_A  TM=8.232E-01  e=2.950E-79  Vibrio campbellii
  7yl9-assembly1_H  TM=6.381E-01  e=7.564E-90  Vibrio cholerae

Foldseek 3Di:
DEDDDDDPQVVLLLVQDPCNVLEAEAELVCCVVPVPSDPAPQRVLCSAQVVQGKYKYAQPPDPDPVSLVVSQVSVCLRQPWGFNARMWIWHDFPSAIEIEGDHGSVLNRPCAQFFKFKYKYKHKDWQDQVQQKAQQADVCSVPRGIGRLFDRWMAIWMKIWIWFFFCWDDDPPDTADGWTKIKIWQFDRGTIQGTATYADKDKDKDADPDDDAFWWGIKIKIRKWFQKKKKKKFKPDVQKFWDDKPVPAKFDAQDWDWDWDKHKGFAQDACVFDVVAQQDAGDGGDMDIDTGIFTDGLHQFIWHWDAPDRGMIMIMGHGDQCSFLQSQFPDFKFAPVDDDDRGDCVSPDCCTHGGPTGTMMTMMTGHLPDFDKMKMKMKIKTKIGMWMKTKTKHDDPPGIMIGIGTDDVGDIGMDIDMGMMMGGCQQPSHNSFFKKFKAQVLDDAWTWFADPQQFTFIDGDDLQHQRGIFGCHPQQWTARNSGNQWTQFQVDRGGTDGDDDDQRRHWHDDPLAQWIAGRPPRFTWKAFSPTRGIHGHNDDDDGIDRGIEMAGGPNRHRHQKGRKQFDADDDWDKAWADPQQKKKFFEDLATQWIHRDPVDTDGEDDGHIDMGHNPQFFKKKWKWAQFLPGGIATFKIWTAGPVGDIDMGGDDPGGPNMHMHMGGDDPPKGFTMKIWHYDHTHTGIIMTGIDD

Solvent-accessible surface area: 29367 Å² total; per-residue (Å²): 141,94,79,46,151,69,27,58,57,0,46,66,4,45,90,74,27,97,88,57,166,18,25,80,22,17,2,0,5,2,7,114,74,65,92,118,4,22,6,29,21,23,94,0,36,57,18,0,45,72,82,108,55,21,0,0,0,0,5,37,80,50,106,88,78,116,17,58,63,112,3,21,42,48,0,54,120,38,10,5,0,0,4,100,38,69,2,0,24,0,45,58,32,130,44,61,12,13,0,24,15,6,57,100,4,130,54,42,55,83,128,94,27,6,6,29,14,23,3,6,2,17,7,69,58,75,11,57,94,143,42,2,36,10,58,16,1,51,52,16,90,129,86,43,46,64,25,61,0,11,99,117,5,35,0,19,4,26,0,32,0,2,0,0,27,0,12,124,91,42,138,143,79,95,46,8,46,64,5,14,0,0,2,1,1,4,0,47,84,1,32,14,83,4,3,43,0,3,100,125,20,46,84,111,112,37,24,25,77,121,138,14,118,83,28,61,24,31,0,3,0,0,11,0,3,0,15,11,2,79,1,22,0,73,21,63,53,116,60,0,75,34,52,83,14,21,0,104,103,88,16,111,27,135,61,138,92,143,63,88,12,37,4,71,0,1,2,11,3,4,30,143,70,8,168,75,10,16,48,19,70,20,107,27,57,20,44,44,77,16,27,37,79,0,62,7,70,0,42,6,0,89,0,48,67,88,53,170,75,54,33,17,0,13,0,17,6,41,10,78,48,89,21,54,0,91,38,2,22,80,90,84,77,23,48,46,212,20,73,57,43,0,7,42,40,136,71,4,18,76,24,0,31,27,63,4,55,0,18,0,0,0,4,0,71,4,57,58,107,33,75,35,43,1,47,0,42,1,23,0,2,0,17,0,6,0,1,2,0,0,0,61,23,53,85,142,107,112,33,33,53,0,16,9,57,18,22,68,112,7,61,102,85,77,11,58,37,61,11,39,2,19,0,49,0,58,24,13,0,1,35,4,3,32,8,2,10,0,5,2,9,40,45,134,44,83,0,2,40,8,48,96,106,24,123,19,67,27,50,75,33,44,33,39,56,28,12,4,0,0,2,10,8,105,53,0,32,0,12,0,3,25,60,32,124,26,0,0,9,12,76,38,15,97,41,8,54,90,30,60,119,85,80,24,0,52,0,66,35,139,142,46,28,9,34,0,28,1,60,151,54,51,58,4,2,0,1,33,90,165,82,4,123,26,12,40,61,95,71,72,74,140,52,8,10,29,104,1,1,5,11,37,2,5,10,10,25,42,20,113,41,2,30,40,4,18,62,77,85,68,80,91,53,115,30,80,23,42,116,70,34,76,1,47,1,43,44,37,40,2,0,20,0,3,0,16,46,64,106,46,36,26,24,2,146,40,42,76,107,34,36,1,44,3,63,43,14,76,12,0,15,2,2,7,0,56,15,79,171,52,45,62,9,0,1,0,1,18,2,30,3,105,118,48,126,102,49,82,2,7,23,96,83,86,20,84,109,56,19,36,55,30,12,52,18,20,109,72,10,120,2,52,55,0,6,0,15,16,34,114,176,26,0,35,0,0,22,1,35,9,86,110